Protein 5Z4T (pdb70)

Foldseek 3Di:
DAFFLAFEEAAQDWAPLLVDPLLLVLLVCVCVLQVGQAYEHEAAWEDAALFDAATHQDDGRHYDLVSVLVNLVSCVVVNHAYEYHYEYAHPVGDDLLSNDADPDDDPPGGDPVRNLVNLLVVQLVVLLSCAVSVHQEYESYAQNNRCLVVQVSVLVSLVSSVVRHPHFYEYEHEQPCQVVHDNCVSGAEYEYQPQAALPCLVVRVVVNVVSCVVDPHAYEHAEYFAWQFPPGNHVRVCQPDDGAGHLVSRLSSLLSVLVSCVPPPRHRYYHYPHRYSNHDDLVCVSRGGGRDCRNTPNSNVSNVSSVVD/DAFFLAAEEAAQDWAPLLVDPLLLVLLVVVCVLQVGQAYEHEAAWEDAALFGQATHAPDGRHYDLVSVLVNLVSCVVVNHAYEYHYEYAHPVGDDLLSNDADPDDDPPGGDPVSNLVNLLVVLQVVLLSCAVSVHQEYESYAQNNRCLVPLVSVLVSLVSSVVRHVHFYEYEHEAPCQVVHDNCVSGAEYEYQPQAALPCLVVSVVVNVVSPVVDDHAYEHAEYFAWQFVPRNHVRVPQPDPGAGHLVSRLSSLLSVCVSCVPPPSHRYYHYPHRYSNHDDLVCVSVGGGRDCRVTNNSNVSNVSSVVD

B-factor: mean 19.69, std 8.97, range [6.76, 71.85]

Nearest PDB structures (foldseek):
  5yli-assembly2_A  TM=1.002E+00  e=6.317E-67  Amphibacillus xylanus NBRC 15112
  5ylh-assembly2_B  TM=1.002E+00  e=4.659E-66  Amphibacillus xylanus NBRC 15112
  7dwa-assembly1_A  TM=9.793E-01  e=5.374E-45  Bacillus sp. N16-5
  7dvj-assembly1_A  TM=9.789E-01  e=1.254E-44  Bacillus sp. N16-5
  4cd8-assembly1_A  TM=9.726E-01  e=1.689E-41  Alicyclobacillus acidocaldarius

Organism: Amphibacillus xylanus (strain ATCC 51415 / DSM 6626 / JCM 7361 / LMG 17667 / NBRC 15112 / Ep01) (NCBI:txid698758)

Solvent-accessible surface area: 22934 Å² total; per-residue (Å²): 96,85,26,1,24,0,0,0,0,0,74,40,12,90,73,27,48,2,121,41,116,117,0,58,72,2,0,77,31,0,52,98,49,0,24,3,74,14,0,0,0,0,4,19,0,36,0,78,44,2,18,28,20,124,14,47,63,77,24,89,36,2,3,62,54,78,2,0,34,83,3,0,71,43,0,75,86,45,60,5,82,0,0,0,2,1,0,0,42,9,117,60,63,19,66,20,0,14,0,5,0,6,98,89,97,8,65,44,21,37,16,3,77,85,0,0,119,19,0,15,85,0,0,38,56,2,0,103,9,0,44,152,5,95,3,53,1,0,1,0,0,6,20,0,8,15,0,3,107,62,60,116,36,0,73,76,0,4,57,39,0,87,148,23,4,204,25,73,0,0,0,0,0,2,4,30,6,0,60,62,0,107,0,0,83,29,2,40,1,0,0,0,0,0,18,0,16,44,116,26,2,75,165,10,0,82,76,0,64,61,8,1,126,126,50,106,51,56,1,0,0,0,2,0,0,0,0,0,15,44,36,0,7,92,49,0,23,52,180,89,43,161,34,71,81,43,32,106,34,0,6,60,0,0,96,31,0,7,62,75,2,49,94,40,117,29,3,11,0,0,0,0,30,9,2,54,0,60,19,37,84,80,166,57,1,85,152,31,58,50,11,9,0,9,27,7,62,0,23,66,44,0,71,64,29,0,119,82,106,93,89,29,2,21,0,0,0,0,1,76,44,12,90,71,27,45,0,108,44,110,108,0,31,81,2,0,92,34,0,50,97,50,0,24,3,67,14,0,0,0,0,6,20,0,37,0,79,45,2,18,24,20,124,15,47,41,136,26,91,38,2,2,55,53,86,1,0,36,70,0,0,75,44,0,66,84,46,56,4,72,0,0,0,2,0,1,0,42,8,119,61,64,21,66,21,0,15,0,4,0,6,99,90,96,8,63,39,24,39,14,3,73,84,0,0,120,19,0,20,84,0,0,37,56,1,0,105,8,0,46,140,9,108,6,52,2,0,0,0,0,6,21,0,9,17,0,3,107,50,63,84,25,0,78,83,0,4,55,49,0,84,146,21,3,183,25,75,0,0,0,0,0,2,5,33,7,0,58,61,0,112,0,0,80,27,1,40,1,0,0,0,0,0,19,0,18,44,116,25,2,78,163,9,0,83,75,0,50,61,10,12,143,120,60,129,44,49,2,0,0,0,2,0,0,0,1,0,32,51,32,0,7,90,53,0,21,56,180,85,24,174,26,78,72,42,30,100,37,0,4,59,0,0,88,36,0,7,104,75,2,48,95,37,115,37,2,12,0,0,0,0,30,14,2,57,0,61,16,35,88,80,163,61,1,84,169,26,47,61,17,8,0,9,27,7,56,0,24,69,42,0,69,64,29,0,119,80,106

Structure (mmCIF, N/CA/C/O backbone):
data_5Z4T
#
_entry.id   5Z4T
#
_cell.length_a   65.095
_cell.length_b   69.918
_cell.length_c   186.601
_cell.angle_alpha   90.00
_cell.angle_beta   90.00
_cell.angle_gamma   90.00
#
_symmetry.space_group_name_H-M   'P 21 21 21'
#
loop_
_entity.id
_entity.type
_entity.pdbx_description
1 polymer beta-1,4-mannanas
2 branched beta-D-mannopyranose-(1-4)-beta-D-mannopyranose
3 water water
#
loop_
_atom_site.group_PDB
_atom_site.id
_atom_site.type_symbol
_atom_site.label_atom_id
_atom_site.label_alt_id
_atom_site.label_comp_id
_atom_site.label_asym_id
_atom_site.label_entity_id
_atom_site.label_seq_id
_atom_site.pdbx_PDB_ins_code
_atom_site.Cartn_x
_atom_site.Cartn_y
_atom_site.Cartn_z
_atom_site.occupancy
_atom_site.B_iso_or_equiv
_atom_site.auth_seq_id
_atom_site.auth_comp_id
_atom_site.auth_asym_id
_atom_site.auth_atom_id
_atom_site.pdbx_PDB_model_num
ATOM 1 N N . MET A 1 1 ? -3.474 -2.551 -27.509 1.00 38.69 1 MET B N 1
ATOM 2 C CA . MET A 1 1 ? -2.295 -1.696 -27.460 1.00 35.36 1 MET B CA 1
ATOM 3 C C . MET A 1 1 ? -2.239 -0.770 -28.675 1.00 27.62 1 MET B C 1
ATOM 4 O O . MET A 1 1 ? -2.282 -1.226 -29.818 1.00 27.25 1 MET B O 1
ATOM 9 N N . GLU A 1 2 ? -2.162 0.533 -28.418 1.00 29.03 2 GLU B N 1
ATOM 10 C CA . GLU A 1 2 ? -1.955 1.498 -29.491 1.00 28.26 2 GLU B CA 1
ATOM 11 C C . GLU A 1 2 ? -0.636 1.213 -30.202 1.00 25.36 2 GLU B C 1
ATOM 12 O O . GLU A 1 2 ? 0.293 0.641 -29.623 1.00 21.16 2 GLU B O 1
ATOM 18 N N . PHE A 1 3 ? -0.558 1.618 -31.469 1.00 22.04 3 PHE B N 1
ATOM 19 C CA . PHE A 1 3 ? 0.688 1.487 -32.215 1.00 22.70 3 PHE B CA 1
ATOM 20 C C . PHE A 1 3 ? 1.798 2.291 -31.547 1.00 18.51 3 PHE B C 1
ATOM 21 O O . PHE A 1 3 ? 1.637 3.485 -31.274 1.00 18.89 3 PHE B O 1
ATOM 29 N N . ILE A 1 4 ? 2.930 1.638 -31.292 1.00 17.56 4 ILE B N 1
ATOM 30 C CA . ILE A 1 4 ? 4.023 2.247 -30.539 1.00 16.48 4 ILE B CA 1
ATOM 31 C C . ILE A 1 4 ? 5.005 2.872 -31.523 1.00 13.76 4 ILE B C 1
ATOM 32 O O . ILE A 1 4 ? 5.713 2.169 -32.246 1.00 14.38 4 ILE B O 1
ATOM 37 N N . LYS A 1 5 ? 5.043 4.201 -31.550 1.00 13.15 5 LYS B N 1
ATOM 38 C CA . LYS A 1 5 ? 5.930 4.954 -32.437 1.00 13.07 5 LYS B CA 1
ATOM 39 C C . LYS A 1 5 ? 7.182 5.295 -31.639 1.00 13.29 5 LYS B C 1
ATOM 40 O O . LYS A 1 5 ? 7.319 6.379 -31.083 1.00 15.73 5 LYS B O 1
ATOM 46 N N . GLY A 1 6 ? 8.090 4.324 -31.545 1.00 12.62 6 GLY B N 1
ATOM 47 C CA . GLY A 1 6 ? 9.161 4.435 -30.567 1.00 12.72 6 GLY B CA 1
ATOM 48 C C . GLY A 1 6 ? 10.544 4.600 -31.158 1.00 11.13 6 GLY B C 1
ATOM 49 O O . GLY A 1 6 ? 10.786 4.219 -32.311 1.00 12.52 6 GLY B O 1
ATOM 50 N N . PHE A 1 7 ? 11.465 5.085 -30.337 1.00 10.85 7 PHE B N 1
ATOM 51 C CA . PHE A 1 7 ? 12.859 5.210 -30.726 1.00 10.89 7 PHE B CA 1
ATOM 52 C C . PHE A 1 7 ? 13.719 4.959 -29.494 1.00 11.35 7 PHE B C 1
ATOM 53 O O . PHE A 1 7 ? 13.443 5.483 -28.421 1.00 11.29 7 PHE B O 1
ATOM 61 N N . THR A 1 8 ? 14.738 4.124 -29.649 1.00 10.36 8 THR B N 1
ATOM 62 C CA . THR A 1 8 ? 15.646 3.816 -2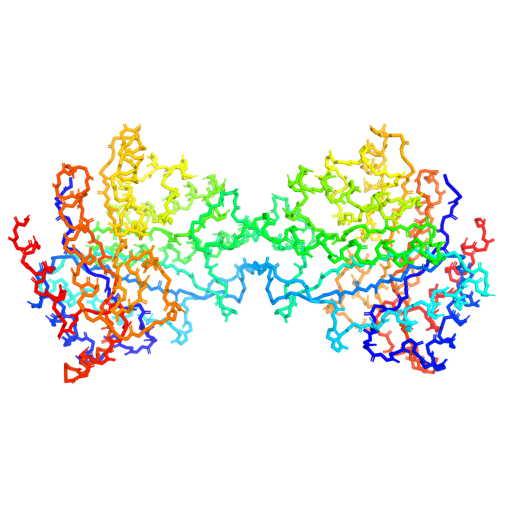8.545 1.00 12.79 8 THR B CA 1
ATOM 63 C C . THR A 1 8 ? 16.595 4.982 -28.296 1.00 12.94 8 THR B C 1
ATOM 64 O O . THR A 1 8 ? 17.114 5.580 -29.242 1.00 11.63 8 THR B O 1
ATOM 68 N N . PHE A 1 9 ? 16.841 5.273 -27.014 1.00 11.28 9 PHE B N 1
ATOM 69 C CA . PHE A 1 9 ? 17.678 6.388 -26.584 1.00 12.48 9 PHE B CA 1
ATOM 70 C C . PHE A 1 9 ? 18.540 5.953 -25.404 1.00 11.46 9 PHE B C 1
ATOM 71 O O . PHE A 1 9 ? 18.133 5.120 -24.590 1.00 11.73 9 PHE B O 1
ATOM 79 N N . GLY A 1 10 ? 19.748 6.511 -25.322 1.00 12.73 10 GLY B N 1
ATOM 80 C CA . GLY A 1 10 ? 20.579 6.340 -24.149 1.00 12.81 10 GLY B CA 1
ATOM 81 C C . GLY A 1 10 ? 21.518 5.151 -24.147 1.00 11.77 10 GLY B C 1
ATOM 82 O O . GLY A 1 10 ? 22.173 4.911 -23.127 1.00 11.33 10 GLY B O 1
ATOM 83 N N . TRP A 1 11 ? 21.613 4.402 -25.249 1.00 11.58 11 TRP B N 1
ATOM 84 C CA . TRP A 1 11 ? 22.462 3.209 -25.257 1.00 13.04 11 TRP B CA 1
ATOM 85 C C . TRP A 1 11 ? 23.927 3.555 -25.023 1.00 12.71 11 TRP B C 1
ATOM 86 O O . TRP A 1 11 ? 24.649 2.791 -24.369 1.00 13.83 11 TRP B O 1
ATOM 97 N N . ASP A 1 12 ? 24.374 4.702 -25.535 1.00 11.94 12 ASP B N 1
ATOM 98 C CA . ASP A 1 12 ? 25.748 5.160 -25.376 1.00 10.98 12 ASP B CA 1
ATOM 99 C C . ASP A 1 12 ? 26.004 5.817 -24.024 1.00 13.33 12 ASP B C 1
ATOM 100 O O . ASP A 1 12 ? 27.140 6.229 -23.762 1.00 12.23 12 ASP B O 1
ATOM 105 N N . SER A 1 13 ? 24.999 5.928 -23.160 1.00 11.04 13 SER B N 1
ATOM 106 C CA . SER A 1 13 ? 25.146 6.760 -21.969 1.00 13.06 13 SER B CA 1
ATOM 107 C C . SER A 1 13 ? 26.123 6.146 -20.968 1.00 12.86 13 SER B C 1
ATOM 108 O O . SER A 1 13 ? 26.242 4.929 -20.837 1.00 13.70 13 SER B O 1
ATOM 111 N N . GLN A 1 14 ? 26.752 7.045 -20.231 1.00 13.94 14 GLN B N 1
ATOM 112 C CA . GLN A 1 14 ? 27.652 6.734 -19.131 1.00 14.15 14 GLN B CA 1
ATOM 113 C C . GLN A 1 14 ? 27.262 7.628 -17.938 1.00 13.50 14 GLN B C 1
ATOM 114 O O . GLN A 1 14 ? 26.542 8.622 -18.081 1.00 13.51 14 GLN B O 1
ATOM 120 N N . LYS A 1 15 ? 27.728 7.285 -16.749 1.00 14.76 15 LYS B N 1
ATOM 121 C CA . LYS A 1 15 ? 27.375 8.103 -15.595 1.00 13.61 15 LYS B CA 1
ATOM 122 C C . LYS A 1 15 ? 27.656 9.572 -15.890 1.00 13.69 15 LYS B C 1
ATOM 123 O O . LYS A 1 15 ? 28.723 9.922 -16.406 1.00 15.07 15 LYS B O 1
ATOM 129 N N . GLY A 1 16 ? 26.672 10.423 -15.597 1.00 12.98 16 GLY B N 1
ATOM 130 C CA . GLY A 1 16 ? 26.775 11.845 -15.839 1.00 13.90 16 GLY B CA 1
ATOM 131 C C . GLY A 1 16 ? 26.204 12.322 -17.163 1.00 14.49 16 GLY B C 1
ATOM 132 O O . GLY A 1 16 ? 25.920 13.518 -17.301 1.00 14.71 16 GLY B O 1
ATOM 133 N N . TYR A 1 17 ? 26.018 11.427 -18.141 1.00 12.45 17 TYR B N 1
ATOM 134 C CA . TYR A 1 17 ? 25.547 11.860 -19.458 1.00 13.05 17 TYR B CA 1
ATOM 135 C C . TYR A 1 17 ? 24.189 12.541 -19.383 1.00 13.28 17 TYR B C 1
ATOM 136 O O . TYR A 1 17 ? 23.914 13.471 -20.151 1.00 12.32 17 TYR B O 1
ATOM 145 N N . PHE A 1 18 ? 23.302 12.049 -18.520 1.00 12.72 18 PHE B N 1
ATOM 146 C CA . PHE A 1 18 ? 21.928 12.544 -18.499 1.00 13.67 18 PHE B CA 1
ATOM 147 C C . PHE A 1 18 ? 21.791 13.856 -17.731 1.00 13.90 18 PHE B C 1
ATOM 148 O O . PHE A 1 18 ? 20.685 14.404 -17.660 1.00 16.09 18 PHE B O 1
ATOM 156 N N . LYS A 1 19 ? 22.877 14.364 -17.150 1.00 11.92 19 LYS B N 1
ATOM 157 C CA . LYS A 1 19 ? 22.862 15.698 -16.558 1.00 15.16 19 LYS B CA 1
ATOM 158 C C . LYS A 1 19 ? 23.119 16.787 -17.583 1.00 16.40 19 LYS B C 1
ATOM 159 O O . LYS A 1 19 ? 22.956 17.974 -17.259 1.00 15.13 19 LYS B O 1
ATOM 165 N N . THR A 1 20 ? 23.536 16.422 -18.793 1.00 15.09 20 THR B N 1
ATOM 166 C CA . THR A 1 20 ? 24.036 17.413 -19.734 1.00 12.29 20 THR B CA 1
ATOM 167 C C . THR A 1 20 ? 22.914 18.036 -20.551 1.00 15.41 20 THR B C 1
ATOM 168 O O . THR A 1 20 ? 21.865 17.431 -20.794 1.00 15.24 20 THR B O 1
ATOM 172 N N . GLU A 1 21 ? 23.161 19.274 -20.982 1.00 13.30 21 GLU B N 1
ATOM 173 C CA . GLU A 1 21 ? 22.273 19.932 -21.933 1.00 13.02 21 GLU B CA 1
ATOM 174 C C . GLU A 1 21 ? 22.227 19.184 -23.264 1.00 15.07 21 GLU B C 1
ATOM 175 O O . GLU A 1 21 ? 21.176 19.121 -23.909 1.00 14.63 21 GLU B O 1
ATOM 181 N N . ARG A 1 22 ? 23.354 18.626 -23.713 1.00 13.23 22 ARG B N 1
ATOM 182 C CA . ARG A 1 22 ? 23.309 17.985 -25.027 1.00 14.32 22 ARG B CA 1
ATOM 183 C C . ARG A 1 22 ? 22.477 16.702 -25.020 1.00 14.18 22 ARG B C 1
ATOM 184 O O . ARG A 1 22 ? 21.966 16.315 -26.077 1.00 13.53 22 ARG B O 1
ATOM 192 N N . ALA A 1 23 ? 22.319 16.044 -23.862 1.00 13.55 23 ALA B N 1
ATOM 193 C CA . ALA A 1 23 ? 21.400 14.910 -23.780 1.00 15.04 23 ALA B CA 1
ATOM 194 C C . ALA A 1 23 ? 19.966 15.357 -24.004 1.00 12.53 23 ALA B C 1
ATOM 195 O O . ALA A 1 23 ? 19.207 14.700 -24.725 1.00 11.46 23 ALA B O 1
ATOM 197 N N . LYS A 1 24 ? 19.571 16.457 -23.362 1.00 13.40 24 LYS B N 1
ATOM 198 C CA . LYS A 1 24 ? 18.231 16.998 -23.569 1.00 16.63 24 LYS B CA 1
ATOM 199 C C . LYS A 1 24 ? 18.035 17.451 -25.009 1.00 14.70 24 LYS B C 1
ATOM 200 O O . LYS A 1 24 ? 16.975 17.213 -25.603 1.00 15.02 24 LYS B O 1
ATOM 206 N N . GLU A 1 25 ? 19.033 18.131 -25.584 1.00 14.81 25 GLU B N 1
ATOM 207 C CA . GLU A 1 25 ? 18.910 18.561 -26.974 1.00 16.82 25 GLU B CA 1
ATOM 208 C C . GLU A 1 25 ? 18.748 17.360 -27.899 1.00 14.71 25 GLU B C 1
ATOM 209 O O . GLU A 1 25 ? 17.902 17.368 -28.796 1.00 15.08 25 GLU B O 1
ATOM 215 N N . SER A 1 26 ? 19.529 16.303 -27.668 1.00 13.82 26 SER B N 1
ATOM 216 C CA . SER A 1 26 ? 19.416 15.111 -28.501 1.00 12.84 26 SER B CA 1
ATOM 217 C C . SER A 1 26 ? 18.017 14.503 -28.425 1.00 13.33 26 SER B C 1
ATOM 218 O O . SER A 1 26 ? 17.446 14.119 -29.453 1.00 14.44 26 SER B O 1
ATOM 221 N N . LEU A 1 27 ? 17.450 14.406 -27.218 1.00 12.70 27 LEU B N 1
ATOM 222 C CA . LEU A 1 27 ? 16.095 13.866 -27.082 1.00 12.72 27 LEU B CA 1
ATOM 223 C C . LEU A 1 27 ? 15.068 14.752 -27.779 1.00 12.62 27 LEU B C 1
ATOM 224 O O . LEU A 1 27 ? 14.156 14.252 -28.448 1.00 13.83 27 LEU B O 1
ATOM 229 N N . ARG A 1 28 ? 15.191 16.071 -27.625 1.00 13.93 28 ARG B N 1
ATOM 230 C CA . ARG A 1 28 ? 14.306 16.982 -28.347 1.00 14.44 28 ARG B CA 1
ATOM 231 C C . ARG A 1 28 ? 14.385 16.756 -29.853 1.00 15.31 28 ARG B C 1
ATOM 232 O O . ARG A 1 28 ? 13.357 16.725 -30.537 1.00 15.29 28 ARG B O 1
ATOM 240 N N . LEU A 1 29 ? 15.599 16.593 -30.387 1.00 14.84 29 LEU B N 1
ATOM 241 C CA . LEU A 1 29 ? 15.746 16.368 -31.822 1.00 14.65 29 LEU B CA 1
ATOM 242 C C . LEU A 1 29 ? 15.172 15.016 -32.235 1.00 15.77 29 LEU B C 1
ATOM 243 O O . LEU A 1 29 ? 14.559 14.904 -33.300 1.00 15.21 29 LEU B O 1
ATOM 248 N N . MET A 1 30 ? 15.356 13.979 -31.411 1.00 14.04 30 MET B N 1
ATOM 249 C CA . MET A 1 30 ? 14.745 12.682 -31.700 1.00 13.10 30 MET B CA 1
ATOM 250 C C . MET A 1 30 ? 13.240 12.822 -31.923 1.00 15.88 30 MET B C 1
ATOM 251 O O . MET A 1 30 ? 12.694 12.335 -32.920 1.00 15.12 30 MET B O 1
ATOM 256 N N . GLN A 1 31 ? 12.557 13.506 -31.005 1.00 15.64 31 GLN B N 1
ATOM 257 C CA . GLN A 1 31 ? 11.113 13.710 -31.145 1.00 16.49 31 GLN B CA 1
ATOM 258 C C . GLN A 1 31 ? 10.787 14.553 -32.377 1.00 16.09 31 GLN B C 1
ATOM 259 O O . GLN A 1 31 ? 9.899 14.210 -33.171 1.00 16.83 31 GLN B O 1
ATOM 265 N N . GLU A 1 32 ? 11.499 15.666 -32.555 1.00 17.36 32 GLU B N 1
ATOM 266 C CA . GLU A 1 32 ? 11.167 16.576 -33.648 1.00 18.85 32 GLU B CA 1
ATOM 267 C C . GLU A 1 32 ? 11.375 15.910 -35.005 1.00 21.16 32 GLU B C 1
ATOM 268 O O . GLU A 1 32 ? 10.524 16.016 -35.897 1.00 20.25 32 GLU B O 1
ATOM 274 N N . ARG A 1 33 ? 12.483 15.183 -35.166 1.00 16.34 33 ARG B N 1
ATOM 275 C CA . ARG A 1 33 ? 12.855 14.660 -36.476 1.00 15.89 33 ARG B CA 1
ATOM 276 C C . ARG A 1 33 ? 12.105 13.384 -36.849 1.00 17.01 33 ARG B C 1
ATOM 277 O O . ARG A 1 33 ? 11.975 13.085 -38.039 1.00 16.55 33 ARG B O 1
ATOM 285 N N . THR A 1 34 ? 11.626 12.609 -35.873 1.00 14.69 34 THR B N 1
ATOM 286 C CA . THR A 1 34 ? 11.038 11.304 -36.167 1.00 13.97 34 THR B CA 1
ATOM 287 C C . THR A 1 34 ? 9.555 11.189 -35.839 1.00 14.62 34 THR B C 1
ATOM 288 O O . THR A 1 34 ? 8.934 10.196 -36.241 1.00 16.26 34 THR B O 1
ATOM 292 N N . ALA A 1 35 ? 8.982 12.149 -35.113 1.00 15.19 35 ALA B N 1
ATOM 293 C CA . ALA A 1 35 ? 7.596 12.085 -34.641 1.00 18.88 35 ALA B CA 1
ATOM 294 C C . ALA A 1 35 ? 7.363 10.871 -33.740 1.00 18.06 35 ALA B C 1
ATOM 295 O O . ALA A 1 35 ? 6.237 10.370 -33.614 1.00 16.78 35 ALA B O 1
ATOM 297 N N . SER A 1 36 ? 8.426 10.387 -33.108 1.00 14.98 36 SER B N 1
ATOM 298 C CA . SER A 1 36 ? 8.274 9.341 -32.106 1.00 14.84 36 SER B CA 1
ATOM 299 C C . SER A 1 36 ? 7.413 9.840 -30.953 1.00 15.54 36 SER B C 1
ATOM 300 O O . SER A 1 36 ? 7.493 11.005 -30.558 1.00 16.53 36 SER B O 1
ATOM 303 N N . GLU A 1 37 ? 6.581 8.944 -30.414 1.00 15.08 37 GLU B N 1
ATOM 304 C CA . GLU A 1 37 ? 5.772 9.225 -29.233 1.00 17.66 37 GLU B CA 1
ATOM 305 C C . GLU A 1 37 ? 6.191 8.408 -28.019 1.00 16.28 37 GLU B C 1
ATOM 306 O O . GLU A 1 37 ? 5.729 8.697 -26.909 1.00 15.41 37 GLU B O 1
ATOM 312 N N . TYR A 1 38 ? 7.044 7.404 -28.209 1.00 14.56 38 TYR B N 1
ATOM 313 C CA . TYR A 1 38 ? 7.650 6.621 -27.139 1.00 15.49 38 TYR B CA 1
ATOM 314 C C . TYR A 1 38 ? 9.163 6.737 -27.239 1.00 15.05 38 TYR B C 1
ATOM 315 O O . TYR A 1 38 ? 9.713 6.773 -28.345 1.00 14.12 38 TYR B O 1
ATOM 324 N N . VAL A 1 39 ? 9.832 6.773 -26.090 1.00 13.79 39 VAL B N 1
ATOM 325 C CA . VAL A 1 39 ? 11.275 6.583 -26.022 1.00 12.99 39 VAL B CA 1
ATOM 326 C C . VAL A 1 39 ? 11.551 5.294 -25.256 1.00 11.91 39 VAL B C 1
ATOM 327 O O . VAL A 1 39 ? 10.987 5.064 -24.180 1.00 12.48 39 VAL B O 1
ATOM 331 N N . ILE A 1 40 ? 12.390 4.440 -25.828 1.00 10.06 40 ILE B N 1
ATOM 332 C CA . ILE A 1 40 ? 12.863 3.239 -25.152 1.00 10.02 40 ILE B CA 1
ATOM 333 C C . ILE A 1 40 ? 14.213 3.605 -24.555 1.00 12.07 40 ILE B C 1
ATOM 334 O O . ILE A 1 40 ? 15.178 3.819 -25.298 1.00 12.40 40 ILE B O 1
ATOM 339 N N . VAL A 1 41 ? 14.290 3.712 -23.228 1.00 9.75 41 VAL B N 1
ATOM 340 C CA . VAL A 1 41 ? 15.535 4.069 -22.555 1.00 11.84 41 VAL B CA 1
ATOM 341 C C . VAL A 1 41 ? 16.265 2.757 -22.271 1.00 11.30 41 VAL B C 1
ATOM 342 O O . VAL A 1 41 ? 15.906 2.018 -21.353 1.00 10.25 41 VAL B O 1
ATOM 346 N N . ALA A 1 42 ? 17.283 2.462 -23.083 1.00 11.81 42 ALA B N 1
ATOM 347 C CA . ALA A 1 42 ? 18.024 1.205 -23.015 1.00 11.75 42 ALA B CA 1
ATOM 348 C C . ALA A 1 42 ? 19.342 1.418 -22.281 1.00 11.46 42 ALA B C 1
ATOM 349 O O . ALA A 1 42 ? 20.184 2.208 -22.725 1.00 12.92 42 ALA B O 1
ATOM 351 N N . LEU A 1 43 ? 19.519 0.707 -21.167 1.00 11.04 43 LEU B N 1
ATOM 352 C CA . LEU A 1 43 ? 20.684 0.827 -20.296 1.00 12.02 43 LEU B CA 1
ATOM 353 C C . LEU A 1 43 ? 21.343 -0.536 -20.141 1.00 13.90 43 LEU B C 1
ATOM 354 O O . LEU A 1 43 ? 20.690 -1.565 -20.267 1.00 14.42 43 LEU B O 1
ATOM 359 N N . ALA A 1 44 ? 22.642 -0.554 -19.868 1.00 15.15 44 ALA B N 1
ATOM 360 C CA . ALA A 1 44 ? 23.346 -1.827 -19.733 1.00 14.85 44 ALA B CA 1
ATOM 361 C C . ALA A 1 44 ? 24.216 -1.818 -18.485 1.00 11.74 44 ALA B C 1
ATOM 362 O O . ALA A 1 44 ? 25.198 -1.075 -18.417 1.00 13.61 44 ALA B O 1
ATOM 364 N N . ALA A 1 45 ? 23.863 -2.663 -17.522 1.00 10.99 45 ALA B N 1
ATOM 365 C CA . ALA A 1 45 ? 24.770 -3.060 -16.461 1.00 12.16 45 ALA B CA 1
ATOM 366 C C . ALA A 1 45 ? 25.921 -3.871 -17.060 1.00 12.26 45 ALA B C 1
ATOM 367 O O . ALA A 1 45 ? 25.929 -4.173 -18.252 1.00 12.86 45 ALA B O 1
ATOM 369 N N . LEU A 1 46 ? 26.905 -4.219 -16.224 1.00 11.02 46 LEU B N 1
ATOM 370 C CA . LEU A 1 46 ? 28.047 -5.016 -16.669 1.00 12.43 46 LEU B CA 1
ATOM 371 C C . LEU A 1 46 ? 28.279 -6.214 -15.758 1.00 13.31 46 LEU B C 1
ATOM 372 O O . LEU A 1 46 ? 28.150 -6.116 -14.533 1.00 12.94 46 LEU B O 1
ATOM 377 N N . GLN A 1 47 ? 28.643 -7.339 -16.370 1.00 12.65 47 GLN B N 1
ATOM 378 C CA . GLN A 1 47 ? 29.265 -8.461 -15.686 1.00 12.32 47 GLN B CA 1
ATOM 379 C C . GLN A 1 47 ? 30.576 -8.772 -16.403 1.00 13.21 47 GLN B C 1
ATOM 380 O O . GLN A 1 47 ? 30.777 -8.380 -17.553 1.00 12.98 47 GLN B O 1
ATOM 386 N N . ASP A 1 48 ? 31.481 -9.464 -15.707 1.00 14.63 48 ASP B N 1
ATOM 387 C CA . ASP A 1 48 ? 32.837 -9.642 -16.225 1.00 13.38 48 ASP B CA 1
ATOM 388 C C . ASP A 1 48 ? 32.847 -10.470 -17.506 1.00 14.20 48 ASP B C 1
ATOM 389 O O . ASP A 1 48 ? 33.500 -10.099 -18.496 1.00 13.17 48 ASP B O 1
ATOM 394 N N . THR A 1 49 ? 32.175 -11.626 -17.487 1.00 12.42 49 THR B N 1
ATOM 395 C CA . THR A 1 49 ? 32.159 -12.549 -18.616 1.00 13.11 49 THR B CA 1
ATOM 396 C C . THR A 1 49 ? 30.755 -13.115 -18.791 1.00 12.62 49 THR B C 1
ATOM 397 O O . THR A 1 49 ? 29.860 -12.882 -17.979 1.00 13.13 49 THR B O 1
ATOM 401 N N . ALA A 1 50 ? 30.574 -13.906 -19.850 1.00 13.42 50 ALA B N 1
ATOM 402 C CA . ALA A 1 50 ? 29.289 -14.565 -20.042 1.00 13.04 50 ALA B CA 1
ATOM 403 C C . ALA A 1 50 ? 29.015 -15.634 -18.991 1.00 12.48 50 ALA B C 1
ATOM 404 O O . ALA A 1 50 ? 27.910 -16.181 -18.961 1.00 12.49 50 ALA B O 1
ATOM 406 N N . HIS A 1 51 ? 29.987 -15.946 -18.135 1.00 11.66 51 HIS B N 1
ATOM 407 C CA . HIS A 1 51 ? 29.842 -17.026 -17.165 1.00 13.69 51 HIS B CA 1
ATOM 408 C C . HIS A 1 51 ? 30.179 -16.584 -15.746 1.00 17.62 51 HIS B C 1
ATOM 409 O O . HIS A 1 51 ? 30.502 -17.426 -14.901 1.00 17.08 51 HIS B O 1
ATOM 416 N N . SER A 1 52 ? 30.111 -15.285 -15.464 1.00 14.94 52 SER B N 1
ATOM 417 C CA . SER A 1 52 ? 30.230 -14.787 -14.103 1.00 15.10 52 SER B CA 1
ATOM 418 C C . SER A 1 52 ? 28.857 -14.353 -13.615 1.00 14.11 52 SER B C 1
ATOM 419 O O . SER A 1 52 ? 27.914 -14.206 -14.397 1.00 13.74 52 SER B O 1
ATOM 422 N N . THR A 1 53 ? 28.754 -14.152 -12.303 1.00 14.71 53 THR B N 1
ATOM 423 C CA . THR A 1 53 ? 27.455 -14.095 -11.654 1.00 16.78 53 THR B CA 1
ATOM 424 C C . THR A 1 53 ? 27.119 -12.743 -11.050 1.00 20.64 53 THR B C 1
ATOM 425 O O . THR A 1 53 ? 26.013 -12.588 -10.524 1.00 22.02 53 THR B O 1
ATOM 429 N N . GLU A 1 54 ? 28.016 -11.761 -11.116 1.00 17.30 54 GLU B N 1
ATOM 430 C CA . GLU A 1 54 ? 27.795 -10.473 -10.468 1.00 18.70 54 GLU B CA 1
ATOM 431 C C . GLU A 1 54 ? 27.447 -9.424 -11.519 1.00 18.12 54 GLU B C 1
ATOM 432 O O . GLU A 1 54 ? 28.228 -9.191 -12.447 1.00 16.96 54 GLU B O 1
ATOM 438 N N . VAL A 1 55 ? 26.277 -8.801 -11.359 1.00 14.55 55 VAL B N 1
ATOM 439 C CA . VAL A 1 55 ? 25.754 -7.788 -12.277 1.00 15.60 55 VAL B CA 1
ATOM 440 C C . VAL A 1 55 ? 25.908 -6.419 -11.614 1.00 16.41 55 VAL B C 1
ATOM 441 O O . VAL A 1 55 ? 25.332 -6.164 -10.548 1.00 17.55 55 VAL B O 1
ATOM 445 N N . ASP A 1 56 ? 26.682 -5.538 -12.247 1.00 10.91 56 ASP B N 1
ATOM 446 C CA . ASP A 1 56 ? 27.073 -4.249 -11.686 1.00 14.63 56 ASP B CA 1
ATOM 447 C C . ASP A 1 56 ? 26.273 -3.141 -12.364 1.00 14.80 56 ASP B C 1
ATOM 448 O O . ASP A 1 56 ? 26.431 -2.896 -13.567 1.00 14.63 56 ASP B O 1
ATOM 453 N N . PHE A 1 57 ? 25.470 -2.423 -11.580 1.00 12.60 57 PHE B N 1
ATOM 454 C CA . PHE A 1 57 ? 24.743 -1.267 -12.092 1.00 12.93 57 PHE B CA 1
ATOM 455 C C . PHE A 1 57 ? 25.116 0.011 -11.347 1.00 13.80 57 PHE B C 1
ATOM 456 O O . PHE A 1 57 ? 24.364 0.983 -11.384 1.00 13.43 57 PHE B O 1
ATOM 464 N N . GLN A 1 58 ? 26.282 0.048 -10.720 1.00 14.45 58 GLN B N 1
ATOM 465 C CA . GLN A 1 58 ? 26.664 1.241 -9.973 1.00 14.90 58 GLN B CA 1
ATOM 466 C C . GLN A 1 58 ? 27.906 1.973 -10.479 1.00 17.85 58 GLN B C 1
ATOM 467 O O . GLN A 1 58 ? 28.126 3.128 -10.127 1.00 17.56 58 GLN B O 1
ATOM 469 N N . GLY A 1 59 ? 28.689 1.326 -11.332 1.00 17.81 59 GLY B N 1
ATOM 470 C CA . GLY A 1 59 ? 29.944 1.906 -11.774 1.00 15.31 59 GLY B CA 1
ATOM 471 C C . GLY A 1 59 ? 29.815 2.973 -12.859 1.00 18.02 59 GLY B C 1
ATOM 472 O O . GLY A 1 59 ? 28.726 3.400 -13.250 1.00 14.90 59 GLY B O 1
ATOM 473 N N . SER A 1 60 ? 30.982 3.393 -13.366 1.00 14.33 60 SER B N 1
ATOM 474 C CA . SER A 1 60 ? 31.055 4.549 -14.266 1.00 18.99 60 SER B CA 1
ATOM 475 C C . SER A 1 60 ? 30.258 4.357 -15.555 1.00 17.48 60 SER B C 1
ATOM 476 O O . SER A 1 60 ? 29.928 5.346 -16.226 1.00 14.31 60 SER B O 1
ATOM 479 N N . HIS A 1 61 ? 29.955 3.109 -15.918 1.00 15.66 61 HIS B N 1
ATOM 480 C CA . HIS A 1 61 ? 29.198 2.815 -17.132 1.00 16.32 61 HIS B CA 1
ATOM 481 C C . HIS A 1 61 ? 27.715 3.143 -17.017 1.00 14.36 61 HIS B C 1
ATOM 482 O O . HIS A 1 61 ? 27.031 3.211 -18.044 1.00 15.39 61 HIS B O 1
ATOM 489 N N . MET A 1 62 ? 27.187 3.302 -15.810 1.00 13.10 62 MET B N 1
ATOM 490 C CA . MET A 1 62 ? 25.743 3.399 -15.606 1.00 13.74 62 MET B CA 1
ATOM 491 C C . MET A 1 62 ? 25.359 4.786 -15.112 1.00 14.90 62 MET B C 1
ATOM 492 O O . MET A 1 62 ? 25.979 5.309 -14.180 1.00 14.44 62 MET B O 1
ATOM 497 N N . VAL A 1 63 ? 24.323 5.375 -15.725 1.00 12.11 63 VAL B N 1
ATOM 498 C CA . VAL A 1 63 ? 23.759 6.609 -15.188 1.00 12.65 63 VAL B CA 1
ATOM 499 C C . VAL A 1 63 ? 23.335 6.409 -13.734 1.00 14.56 63 VAL B C 1
ATOM 500 O O . VAL A 1 63 ? 22.870 5.334 -13.333 1.00 13.97 63 VAL B O 1
ATOM 504 N N . ASP A 1 64 ? 23.506 7.454 -12.928 1.00 14.12 64 ASP B N 1
ATOM 505 C CA . ASP A 1 64 ? 22.997 7.442 -11.564 1.00 15.66 64 ASP B CA 1
ATOM 506 C C . ASP A 1 64 ? 21.467 7.515 -11.561 1.00 13.77 64 ASP B C 1
ATOM 507 O O . ASP A 1 64 ? 20.837 7.948 -12.534 1.00 12.79 64 ASP B O 1
ATOM 512 N N . ASP A 1 65 ? 20.865 7.097 -10.438 1.00 14.88 65 ASP B N 1
ATOM 513 C CA . ASP A 1 65 ? 19.405 7.101 -10.341 1.00 15.71 65 ASP B CA 1
ATOM 514 C C . ASP A 1 65 ? 18.845 8.510 -10.500 1.00 15.20 65 ASP B C 1
ATOM 515 O O . ASP A 1 65 ? 17.833 8.710 -11.182 1.00 14.36 65 ASP B O 1
ATOM 520 N N . ASP A 1 66 ? 19.474 9.502 -9.869 1.00 16.68 66 ASP B N 1
ATOM 521 C CA . ASP A 1 66 ? 18.880 10.834 -9.912 1.00 17.03 66 ASP B CA 1
ATOM 522 C C . ASP A 1 66 ? 18.843 11.374 -11.337 1.00 15.80 66 ASP B C 1
ATOM 523 O O . ASP A 1 66 ? 17.817 11.912 -11.773 1.00 14.95 66 ASP B O 1
ATOM 528 N N . GLU A 1 67 ? 19.927 11.196 -12.101 1.00 13.62 67 GLU B N 1
ATOM 529 C CA . GLU A 1 67 ? 19.918 11.695 -13.475 1.00 14.63 67 GLU B CA 1
ATOM 530 C C . GLU A 1 67 ? 19.026 10.853 -14.383 1.00 11.84 67 GLU B C 1
ATOM 531 O O . GLU A 1 67 ? 18.466 11.377 -15.349 1.00 13.60 67 GLU B O 1
ATOM 537 N N . LEU A 1 68 ? 18.880 9.555 -14.108 1.00 11.66 68 LEU B N 1
ATOM 538 C CA . LEU A 1 68 ? 17.929 8.753 -14.877 1.00 12.13 68 LEU B CA 1
ATOM 539 C C . LEU A 1 68 ? 16.500 9.246 -14.656 1.00 13.63 68 LEU B C 1
ATOM 540 O O . LEU A 1 68 ? 15.713 9.379 -15.603 1.00 13.54 68 LEU B O 1
ATOM 545 N N . ILE A 1 69 ? 16.143 9.518 -13.404 1.00 14.87 69 ILE B N 1
ATOM 546 C CA . ILE A 1 69 ? 14.797 10.007 -13.122 1.00 16.67 69 ILE B CA 1
ATOM 547 C C . ILE A 1 69 ? 14.594 11.382 -13.754 1.00 15.17 69 ILE B C 1
ATOM 548 O O . ILE A 1 69 ? 13.544 11.659 -14.348 1.00 16.21 69 ILE B O 1
ATOM 553 N N . GLU A 1 70 ? 15.613 12.244 -13.675 1.00 13.73 70 GLU B N 1
ATOM 554 C CA . GLU A 1 70 ? 15.572 13.539 -14.354 1.00 19.10 70 GLU B CA 1
ATOM 555 C C . GLU A 1 70 ? 15.303 13.391 -15.847 1.00 16.18 70 GLU B C 1
ATOM 556 O O . GLU A 1 70 ? 14.493 14.129 -16.415 1.00 16.49 70 GLU B O 1
ATOM 562 N N . LEU A 1 71 ? 15.987 12.450 -16.507 1.00 14.15 71 LEU B N 1
ATOM 563 C CA . LEU A 1 71 ? 15.790 12.259 -17.945 1.00 13.41 71 LEU B CA 1
ATOM 564 C C . LEU A 1 71 ? 14.398 11.709 -18.252 1.00 14.89 71 LEU B C 1
ATOM 565 O O . LEU A 1 71 ? 13.741 12.158 -19.202 1.00 13.83 71 LEU B O 1
ATOM 570 N N . ILE A 1 72 ? 13.945 10.717 -17.485 1.00 13.12 72 ILE B N 1
ATOM 571 C CA . ILE A 1 72 ? 12.600 10.176 -17.696 1.00 14.07 72 ILE B CA 1
ATOM 572 C C . ILE A 1 72 ? 11.556 11.271 -17.521 1.00 15.01 72 ILE B C 1
ATOM 573 O O . ILE A 1 72 ? 10.657 11.441 -18.360 1.00 15.88 72 ILE B O 1
ATOM 578 N N . ASP A 1 73 ? 11.678 12.048 -16.442 1.00 15.46 73 ASP B N 1
ATOM 579 C CA . ASP A 1 73 ? 10.751 13.155 -16.221 1.00 17.57 73 ASP B CA 1
ATOM 580 C C . ASP A 1 73 ? 10.812 14.151 -17.371 1.00 17.90 73 ASP B C 1
ATOM 581 O O . ASP A 1 73 ? 9.781 14.680 -17.800 1.00 17.83 73 ASP B O 1
ATOM 586 N N . TYR A 1 74 ? 12.012 14.417 -17.892 1.00 15.33 74 TYR B N 1
ATOM 587 C CA . TYR A 1 74 ? 12.104 15.370 -18.992 1.00 16.74 74 TYR B CA 1
ATOM 588 C C . TYR A 1 74 ? 11.416 14.829 -20.238 1.00 17.25 74 TYR B C 1
ATOM 589 O O . TYR A 1 74 ? 10.711 15.571 -20.932 1.00 17.36 74 TYR B O 1
ATOM 598 N N . ALA A 1 75 ? 11.596 13.537 -20.528 1.00 15.23 75 ALA B N 1
ATOM 599 C CA . ALA A 1 75 ? 10.896 12.921 -21.648 1.00 15.12 75 ALA B CA 1
ATOM 600 C C . ALA A 1 75 ? 9.391 13.088 -21.508 1.00 15.04 75 ALA B C 1
ATOM 601 O O . ALA A 1 75 ? 8.703 13.464 -22.462 1.00 15.11 75 ALA B O 1
ATOM 603 N N . LYS A 1 76 ? 8.857 12.807 -20.320 1.00 16.92 76 LYS B N 1
ATOM 604 C CA . LYS A 1 76 ? 7.426 12.995 -20.133 1.00 18.67 76 LYS B CA 1
ATOM 605 C C . LYS A 1 76 ? 7.025 14.461 -20.291 1.00 19.39 76 LYS B C 1
ATOM 606 O O . LYS A 1 76 ? 5.952 14.743 -20.834 1.00 18.06 76 LYS B O 1
ATOM 612 N N . SER A 1 77 ? 7.890 15.405 -19.896 1.00 16.10 77 SER B N 1
ATOM 613 C CA . SER A 1 77 ? 7.560 16.818 -20.091 1.00 18.77 77 SER B CA 1
ATOM 614 C C . SER A 1 77 ? 7.433 17.171 -21.569 1.00 22.89 77 SER B C 1
ATOM 615 O O . SER A 1 77 ? 6.706 18.116 -21.910 1.00 21.64 77 SER B O 1
ATOM 618 N N . LEU A 1 78 ? 8.095 16.415 -22.454 1.00 18.04 78 LEU B N 1
ATOM 619 C CA . LEU A 1 78 ? 7.981 16.579 -23.901 1.00 17.98 78 LEU B CA 1
ATOM 620 C C . LEU A 1 78 ? 6.760 15.883 -24.482 1.00 18.29 78 LEU B C 1
ATOM 621 O O . LEU A 1 78 ? 6.520 15.996 -25.686 1.00 20.29 78 LEU B O 1
ATOM 626 N N . GLY A 1 79 ? 5.997 15.165 -23.666 1.00 19.24 79 GLY B N 1
ATOM 627 C CA . GLY A 1 79 ? 4.879 14.380 -24.150 1.00 20.01 79 GLY B CA 1
ATOM 628 C C . GLY A 1 79 ? 5.209 12.958 -24.557 1.00 21.44 79 GLY B C 1
ATOM 629 O O . GLY A 1 79 ? 4.329 12.268 -25.092 1.00 19.87 79 GLY B O 1
ATOM 630 N N . LEU A 1 80 ? 6.445 12.497 -24.340 1.00 18.99 80 LEU B N 1
ATOM 631 C CA . LEU A 1 80 ? 6.801 11.123 -24.680 1.00 16.12 80 LEU B CA 1
ATOM 632 C C . LEU A 1 80 ? 6.329 10.160 -23.597 1.00 16.41 80 LEU B C 1
ATOM 633 O O . LEU A 1 80 ? 6.355 10.472 -22.403 1.00 19.46 80 LEU B O 1
ATOM 638 N N . LYS A 1 81 ? 5.912 8.973 -24.027 1.00 16.21 81 LYS B N 1
ATOM 639 C CA . LYS A 1 81 ? 5.781 7.840 -23.125 1.00 16.33 81 LYS B CA 1
ATOM 640 C C . LYS A 1 81 ? 7.112 7.094 -23.078 1.00 16.41 81 LYS B C 1
ATOM 641 O O . LYS A 1 81 ? 7.927 7.178 -24.001 1.00 15.14 81 LYS B O 1
ATOM 647 N N . VAL A 1 82 ? 7.354 6.396 -21.970 1.00 14.46 82 VAL B N 1
ATOM 648 C CA . VAL A 1 82 ? 8.689 5.880 -21.672 1.00 13.07 82 VAL B CA 1
ATOM 649 C C . VAL A 1 82 ? 8.620 4.377 -21.458 1.00 16.46 82 VAL B C 1
ATOM 650 O O . VAL A 1 82 ? 7.796 3.891 -20.674 1.00 15.25 82 VAL B O 1
ATOM 654 N N . ILE A 1 83 ? 9.483 3.650 -22.163 1.00 12.36 83 ILE B N 1
ATOM 655 C CA . ILE A 1 83 ? 9.701 2.225 -21.953 1.00 11.76 83 ILE B CA 1
ATOM 656 C C . ILE A 1 83 ? 11.110 2.070 -21.388 1.00 12.33 83 ILE B C 1
ATOM 657 O O . ILE A 1 83 ? 12.081 2.500 -22.023 1.00 13.42 83 ILE B O 1
ATOM 662 N N . LEU A 1 84 ? 11.232 1.468 -20.205 1.00 10.90 84 LEU B N 1
ATOM 663 C CA . LEU A 1 84 ? 12.529 1.311 -19.546 1.00 12.61 84 LEU B CA 1
ATOM 664 C C . LEU A 1 84 ? 13.059 -0.095 -19.801 1.00 12.40 84 LEU B C 1
ATOM 665 O O . LEU A 1 84 ? 12.344 -1.081 -19.588 1.00 11.58 84 LEU B O 1
ATOM 670 N N . LYS A 1 85 ? 14.311 -0.181 -20.268 1.00 10.74 85 LYS B N 1
ATOM 671 C CA . LYS A 1 85 ? 14.888 -1.422 -20.785 1.00 11.16 85 LYS B CA 1
ATOM 672 C C . LYS A 1 85 ? 16.271 -1.617 -20.173 1.00 11.63 85 LYS B C 1
ATOM 673 O O . LYS A 1 85 ? 17.290 -1.283 -20.787 1.00 13.31 85 LYS B O 1
ATOM 679 N N . PRO A 1 86 ? 16.344 -2.156 -18.962 1.00 11.75 86 PRO B N 1
ATOM 680 C CA . PRO A 1 86 ? 17.655 -2.387 -18.343 1.00 10.22 86 PRO B CA 1
ATOM 681 C C . PRO A 1 86 ? 18.192 -3.766 -18.691 1.00 12.84 86 PRO B C 1
ATOM 682 O O . PRO A 1 86 ? 17.625 -4.774 -18.267 1.00 13.65 86 PRO B O 1
ATOM 686 N N . THR A 1 87 ? 19.275 -3.832 -19.462 1.00 11.28 87 THR B N 1
ATOM 687 C CA . THR A 1 87 ? 19.842 -5.128 -19.820 1.00 12.16 87 THR B CA 1
ATOM 688 C C . THR A 1 87 ? 21.276 -5.215 -19.308 1.00 10.41 87 THR B C 1
ATOM 689 O O . THR A 1 87 ? 21.646 -4.485 -18.385 1.00 12.89 87 THR B O 1
ATOM 693 N N . VAL A 1 88 ? 22.100 -6.100 -19.862 1.00 12.58 88 VAL B N 1
ATOM 694 C CA . VAL A 1 88 ? 23.430 -6.328 -19.300 1.00 12.23 88 VAL B CA 1
ATOM 695 C C . VAL A 1 88 ? 24.391 -6.677 -20.429 1.00 12.51 88 VAL B C 1
ATOM 696 O O . VAL A 1 88 ? 24.026 -7.387 -21.370 1.00 12.32 88 VAL B O 1
ATOM 700 N N . ASN A 1 89 ? 25.615 -6.154 -20.343 1.00 11.51 89 ASN B N 1
ATOM 701 C CA . ASN A 1 89 ? 26.699 -6.487 -21.258 1.00 9.92 89 ASN B CA 1
ATOM 702 C C . ASN A 1 89 ? 27.834 -7.147 -20.482 1.00 11.33 89 ASN B C 1
ATOM 703 O O . ASN A 1 89 ? 27.894 -7.090 -19.248 1.00 13.13 89 ASN B O 1
ATOM 708 N N . CYS A 1 90 ? 28.749 -7.766 -21.226 1.00 11.26 90 CYS B N 1
ATOM 709 C CA . CYS A 1 90 ? 29.913 -8.421 -20.652 1.00 12.54 90 CYS B CA 1
ATOM 710 C C . CYS A 1 90 ? 31.146 -7.562 -20.873 1.00 10.84 90 CYS B C 1
ATOM 711 O O . CYS A 1 90 ? 31.350 -7.030 -21.969 1.00 12.80 90 CYS B O 1
ATOM 714 N N . ARG A 1 91 ? 31.983 -7.459 -19.832 1.00 11.82 91 ARG B N 1
ATOM 715 C CA . ARG A 1 91 ? 33.179 -6.632 -19.926 1.00 13.83 91 ARG B CA 1
ATOM 716 C C . ARG A 1 91 ? 34.152 -7.159 -20.971 1.00 16.20 91 ARG B C 1
ATOM 717 O O . ARG A 1 91 ? 34.896 -6.374 -21.575 1.00 15.92 91 ARG B O 1
ATOM 725 N N . ASN A 1 92 ? 34.166 -8.469 -21.205 1.00 14.17 92 ASN B N 1
ATOM 726 C CA . ASN A 1 92 ? 35.053 -9.042 -22.210 1.00 15.84 92 ASN B CA 1
ATOM 727 C C . ASN A 1 92 ? 34.452 -9.026 -23.611 1.00 19.03 92 ASN B C 1
ATOM 728 O O . ASN A 1 92 ? 35.019 -9.647 -24.521 1.00 16.97 92 ASN B O 1
ATOM 733 N N . GLY A 1 93 ? 33.314 -8.351 -23.800 1.00 12.87 93 GLY B N 1
ATOM 734 C CA . GLY A 1 93 ? 32.733 -8.162 -25.120 1.00 15.05 93 GLY B CA 1
ATOM 735 C C . GLY A 1 93 ? 31.790 -9.255 -25.596 1.00 14.33 93 GLY B C 1
ATOM 736 O O . GLY A 1 93 ? 31.166 -9.087 -26.657 1.00 13.59 93 GLY B O 1
ATOM 737 N N . THR A 1 94 ? 31.670 -10.366 -24.868 1.00 11.39 94 THR B N 1
ATOM 738 C CA . THR A 1 94 ? 30.755 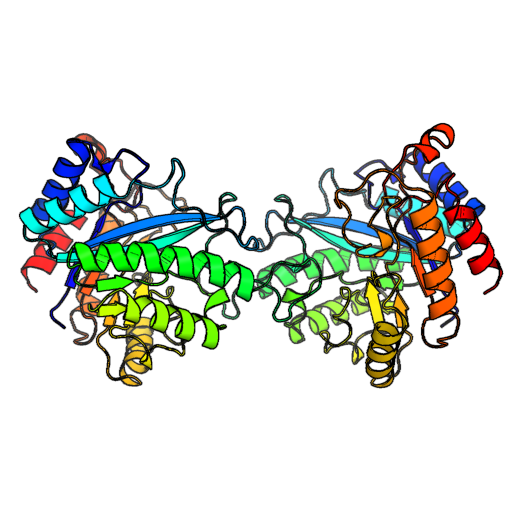-11.435 -25.277 1.00 11.67 94 THR B CA 1
ATOM 739 C C . THR A 1 94 ? 29.308 -10.937 -25.286 1.00 11.22 94 THR B C 1
ATOM 740 O O . THR A 1 94 ? 28.838 -10.334 -24.319 1.00 13.10 94 THR B O 1
ATOM 744 N N . TRP A 1 95 ? 28.599 -11.203 -26.379 1.00 12.47 95 TRP B N 1
ATOM 745 C CA . TRP A 1 95 ? 27.187 -10.841 -26.474 1.00 12.69 95 TRP B CA 1
ATOM 746 C C . TRP A 1 95 ? 26.381 -11.553 -25.389 1.00 12.72 95 TRP B C 1
ATOM 747 O O . TRP A 1 95 ? 26.620 -12.724 -25.087 1.00 12.26 95 TRP B O 1
ATOM 758 N N . ARG A 1 96 ? 25.427 -10.832 -24.791 1.00 12.44 96 ARG B N 1
ATOM 759 C CA . ARG A 1 96 ? 24.692 -11.364 -23.647 1.00 11.86 96 ARG B CA 1
ATOM 760 C C . ARG A 1 96 ? 23.876 -12.606 -23.993 1.00 11.48 96 ARG B C 1
ATOM 761 O O . ARG A 1 96 ? 23.498 -13.352 -23.085 1.00 11.35 96 ARG B O 1
ATOM 769 N N . ALA A 1 97 ? 23.619 -12.856 -25.281 1.00 10.83 97 ALA B N 1
ATOM 770 C CA . ALA A 1 97 ? 22.909 -14.062 -25.684 1.00 11.51 97 ALA B CA 1
ATOM 771 C C . ALA A 1 97 ? 23.650 -15.329 -25.288 1.00 13.43 97 ALA B C 1
ATOM 772 O O . ALA A 1 97 ? 23.030 -16.395 -25.210 1.00 13.83 97 ALA B O 1
ATOM 774 N N . HIS A 1 98 ? 24.960 -15.242 -25.051 1.00 8.70 98 HIS B N 1
ATOM 775 C CA . HIS A 1 98 ? 25.761 -16.396 -24.677 1.00 11.72 98 HIS B CA 1
ATOM 776 C C . HIS A 1 98 ? 25.858 -16.592 -23.167 1.00 12.39 98 HIS B C 1
ATOM 777 O O . HIS A 1 98 ? 26.452 -17.581 -22.732 1.00 12.40 98 HIS B O 1
ATOM 784 N N . ILE A 1 99 ? 25.302 -15.682 -22.359 1.00 11.53 99 ILE B N 1
ATOM 785 C CA . ILE A 1 99 ? 25.331 -15.869 -20.911 1.00 11.78 99 ILE B CA 1
ATOM 786 C C . ILE A 1 99 ? 24.688 -17.207 -20.573 1.00 12.92 99 ILE B C 1
ATOM 787 O O . ILE A 1 99 ? 23.568 -17.506 -21.009 1.00 12.43 99 ILE B O 1
ATOM 792 N N . ASN A 1 100 ? 25.417 -18.045 -19.832 1.00 13.04 100 ASN B N 1
ATOM 793 C CA . ASN A 1 100 ? 25.041 -19.454 -19.725 1.00 11.70 100 ASN B CA 1
ATOM 794 C C . ASN A 1 100 ? 25.838 -20.102 -18.605 1.00 13.66 100 ASN B C 1
ATOM 795 O O . ASN A 1 100 ? 26.982 -19.716 -18.351 1.00 12.96 100 ASN B O 1
ATOM 800 N N . PHE A 1 101 ? 25.228 -21.098 -17.955 1.00 11.60 101 PHE B N 1
ATOM 801 C CA . PHE A 1 101 ? 25.851 -21.840 -16.867 1.00 12.28 101 PHE B CA 1
ATOM 802 C C . PHE A 1 101 ? 25.540 -23.318 -17.042 1.00 13.21 101 PHE B C 1
ATOM 803 O O . PHE A 1 101 ? 24.667 -23.690 -17.824 1.00 13.59 101 PHE B O 1
ATOM 811 N N . PHE A 1 102 ? 26.282 -24.165 -16.320 1.00 13.65 102 PHE B N 1
ATOM 812 C CA . PHE A 1 102 ? 26.008 -25.600 -16.334 1.00 13.90 102 PHE B CA 1
ATOM 813 C C . PHE A 1 102 ? 24.562 -25.869 -15.910 1.00 20.55 102 PHE B C 1
ATOM 814 O O . PHE A 1 102 ? 24.006 -25.165 -15.063 1.00 16.67 102 PHE B O 1
ATOM 822 N N . ASP A 1 103 ? 23.951 -26.895 -16.515 1.00 18.17 103 ASP B N 1
ATOM 823 C CA . ASP A 1 103 ? 22.612 -27.312 -16.101 1.00 25.99 103 ASP B CA 1
ATOM 824 C C . ASP A 1 103 ? 22.581 -27.697 -14.624 1.00 24.03 103 ASP B C 1
ATOM 825 O O . ASP A 1 103 ? 21.585 -27.450 -13.931 1.00 27.33 103 ASP B O 1
ATOM 830 N N . MET A 1 104 ? 23.653 -28.308 -14.130 1.00 22.74 104 MET B N 1
ATOM 831 C CA . MET A 1 104 ? 23.783 -28.749 -12.747 1.00 27.38 104 MET B CA 1
ATOM 832 C C . MET A 1 104 ? 24.588 -27.742 -11.935 1.00 25.60 104 MET B C 1
ATOM 833 O O . MET A 1 104 ? 25.371 -26.959 -12.475 1.00 24.32 104 MET B O 1
ATOM 838 N N . ASP A 1 105 ? 24.418 -27.799 -10.613 1.00 22.81 105 ASP B N 1
ATOM 839 C CA . ASP A 1 105 ? 25.253 -27.037 -9.694 1.00 24.03 105 ASP B CA 1
ATOM 840 C C . ASP A 1 105 ? 26.453 -27.901 -9.315 1.00 26.74 105 ASP B C 1
ATOM 841 O O . ASP A 1 105 ? 26.308 -28.897 -8.597 1.00 27.98 105 ASP B O 1
ATOM 846 N N . ILE A 1 106 ? 27.635 -27.512 -9.782 1.00 22.03 106 ILE B N 1
ATOM 847 C CA . ILE A 1 106 ? 28.870 -28.261 -9.559 1.00 22.67 106 ILE B CA 1
ATOM 848 C C . ILE A 1 106 ? 29.704 -27.521 -8.520 1.00 23.49 106 ILE B C 1
ATOM 849 O O . ILE A 1 106 ? 29.842 -26.293 -8.612 1.00 18.67 106 ILE B O 1
ATOM 854 N N . PRO A 1 107 ? 30.280 -28.211 -7.531 1.00 21.82 107 PRO B N 1
ATOM 855 C CA . PRO A 1 107 ? 31.004 -27.509 -6.461 1.00 22.18 107 PRO B CA 1
ATOM 856 C C . PRO A 1 107 ? 32.110 -26.611 -7.000 1.00 23.19 107 PRO B C 1
ATOM 857 O O . PRO A 1 107 ? 32.915 -27.019 -7.842 1.00 24.17 107 PRO B O 1
ATOM 861 N N . GLY A 1 108 ? 32.149 -25.377 -6.498 1.00 19.96 108 GLY B N 1
ATOM 862 C CA . GLY A 1 108 ? 33.118 -24.403 -6.947 1.00 21.81 108 GLY B CA 1
ATOM 863 C C . GLY A 1 108 ? 32.817 -23.773 -8.290 1.00 18.83 108 GLY B C 1
ATOM 864 O O . GLY A 1 108 ? 33.604 -22.936 -8.748 1.00 21.96 108 GLY B O 1
ATOM 865 N N . GLU A 1 109 ? 31.688 -24.157 -8.950 1.00 17.72 109 GLU B N 1
ATOM 866 C CA . GLU A 1 109 ? 31.347 -23.589 -10.253 1.00 17.99 109 GLU B CA 1
ATOM 867 C C . GLU A 1 109 ? 30.238 -22.549 -10.122 1.00 15.41 109 GLU B C 1
ATOM 868 O O . GLU A 1 109 ? 29.403 -22.629 -9.218 1.00 16.85 109 GLU B O 1
ATOM 874 N N . PRO A 1 110 ? 30.203 -21.550 -11.003 1.00 15.28 110 PRO B N 1
ATOM 875 C CA . PRO A 1 110 ? 29.074 -20.612 -10.999 1.00 17.68 110 PRO B CA 1
ATOM 876 C C . PRO A 1 110 ? 27.780 -21.319 -11.371 1.00 15.14 110 PRO B C 1
ATOM 877 O O . PRO A 1 110 ? 27.770 -22.308 -12.112 1.00 14.94 110 PRO B O 1
ATOM 881 N N . THR A 1 111 ? 26.672 -20.812 -10.836 1.00 14.81 111 THR B N 1
ATOM 882 C CA . THR A 1 111 ? 25.382 -21.462 -11.034 1.00 12.57 111 THR B CA 1
ATOM 883 C C . THR A 1 111 ? 24.362 -20.479 -11.584 1.00 11.84 111 THR B C 1
ATOM 884 O O . THR A 1 111 ? 24.477 -19.261 -11.417 1.00 13.08 111 THR B O 1
ATOM 888 N N . TRP A 1 112 ? 23.315 -21.049 -12.181 1.00 11.98 112 TRP B N 1
ATOM 889 C CA . TRP A 1 112 ? 22.176 -20.258 -12.632 1.00 11.92 112 TRP B CA 1
ATOM 890 C C . TRP A 1 112 ? 21.545 -19.486 -11.485 1.00 15.74 112 TRP B C 1
ATOM 891 O O . TRP A 1 112 ? 21.154 -18.325 -11.650 1.00 13.12 112 TRP B O 1
ATOM 902 N N . ASP A 1 113 ? 21.420 -20.118 -10.317 1.00 15.07 113 ASP B N 1
ATOM 903 C CA . ASP A 1 113 ? 20.773 -19.433 -9.203 1.00 14.91 113 ASP B CA 1
ATOM 904 C C . ASP A 1 113 ? 21.580 -18.214 -8.766 1.00 15.29 113 ASP B C 1
ATOM 905 O O . ASP A 1 113 ? 20.999 -17.176 -8.425 1.00 14.66 113 ASP B O 1
ATOM 910 N N . GLU A 1 114 ? 22.918 -18.316 -8.778 1.00 13.09 114 GLU B N 1
ATOM 911 C CA . GLU A 1 114 ? 23.757 -17.177 -8.411 1.00 13.64 114 GLU B CA 1
ATOM 912 C C . GLU A 1 114 ? 23.580 -16.025 -9.390 1.00 12.24 114 GLU B C 1
ATOM 913 O O . GLU A 1 114 ? 23.452 -14.866 -8.980 1.00 13.34 114 GLU B O 1
ATOM 919 N N . TRP A 1 115 ? 23.611 -16.316 -10.694 1.00 12.83 115 TRP B N 1
ATOM 920 C CA . TRP A 1 115 ? 23.454 -15.247 -11.676 1.00 11.59 115 TRP B CA 1
ATOM 921 C C . TRP A 1 115 ? 22.067 -14.616 -11.572 1.00 12.58 115 TRP B C 1
ATOM 922 O O . TRP A 1 115 ? 21.932 -13.385 -11.558 1.00 12.23 115 TRP B O 1
ATOM 933 N N . PHE A 1 116 ? 21.020 -15.447 -11.471 1.00 12.89 116 PHE B N 1
ATOM 934 C CA . PHE A 1 116 ? 19.667 -14.904 -11.394 1.00 12.79 116 PHE B CA 1
ATOM 935 C C . PHE A 1 116 ? 19.456 -14.082 -10.133 1.00 12.88 116 PHE B C 1
ATOM 936 O O . PHE A 1 116 ? 18.678 -13.125 -10.151 1.00 13.20 116 PHE B O 1
ATOM 944 N N . GLU A 1 117 ? 20.134 -14.419 -9.034 1.00 13.02 117 GLU B N 1
ATOM 945 C CA . GLU A 1 117 ? 19.981 -13.613 -7.823 1.00 13.16 117 GLU B CA 1
ATOM 946 C C . GLU A 1 117 ? 20.465 -12.196 -8.079 1.00 12.19 117 GLU B C 1
ATOM 947 O O . GLU A 1 117 ? 19.772 -11.216 -7.775 1.00 12.43 117 GLU B O 1
ATOM 953 N N . SER A 1 118 ? 21.639 -12.073 -8.701 1.00 12.57 118 SER B N 1
ATOM 954 C CA . SER A 1 118 ? 22.186 -10.754 -8.990 1.00 14.41 118 SER B CA 1
ATOM 955 C C . SER A 1 118 ? 21.359 -10.031 -10.051 1.00 12.48 118 SER B C 1
ATOM 956 O O . SER A 1 118 ? 21.130 -8.821 -9.947 1.00 11.56 118 SER B O 1
ATOM 959 N N . TYR A 1 119 ? 20.900 -10.756 -11.080 1.00 11.26 119 TYR B N 1
ATOM 960 C CA . TYR A 1 119 ? 20.137 -10.110 -12.143 1.00 11.84 119 TYR B CA 1
ATOM 961 C C . TYR A 1 119 ? 18.752 -9.695 -11.655 1.00 12.77 119 TYR B C 1
ATOM 962 O O . TYR A 1 119 ? 18.257 -8.629 -12.035 1.00 11.37 119 TYR B O 1
ATOM 971 N N . ILE A 1 120 ? 18.121 -10.513 -10.801 1.00 11.71 120 ILE B N 1
ATOM 972 C CA . ILE A 1 120 ? 16.836 -10.141 -10.198 1.00 10.44 120 ILE B CA 1
ATOM 973 C C . ILE A 1 120 ? 16.982 -8.878 -9.360 1.00 10.93 120 ILE B C 1
ATOM 974 O O . ILE A 1 120 ? 16.126 -7.988 -9.404 1.00 12.39 120 ILE B O 1
ATOM 979 N N . ASN A 1 121 ? 18.046 -8.789 -8.558 1.00 12.13 121 ASN B N 1
ATOM 980 C CA . ASN A 1 121 ? 18.214 -7.617 -7.703 1.00 13.11 121 ASN B CA 1
ATOM 981 C C . ASN A 1 121 ? 18.399 -6.360 -8.540 1.00 11.69 121 ASN B C 1
ATOM 982 O O . ASN A 1 121 ? 17.885 -5.290 -8.196 1.00 11.80 121 ASN B O 1
ATOM 987 N N . TYR A 1 122 ? 19.119 -6.488 -9.655 1.00 12.16 122 TYR B N 1
ATOM 988 C CA . TYR A 1 122 ? 19.217 -5.416 -10.647 1.00 10.56 122 TYR B CA 1
ATOM 989 C C . TYR A 1 122 ? 17.843 -5.047 -11.197 1.00 11.75 122 TYR B C 1
ATOM 990 O O . TYR A 1 122 ? 17.431 -3.884 -11.136 1.00 9.74 122 TYR B O 1
ATOM 999 N N . GLN A 1 123 ? 17.101 -6.033 -11.715 1.00 10.92 123 GLN B N 1
ATOM 1000 C CA . GLN A 1 123 ? 15.802 -5.730 -12.322 1.00 10.32 123 GLN B CA 1
ATOM 1001 C C . GLN A 1 123 ? 14.831 -5.108 -11.322 1.00 12.04 123 GLN B C 1
ATOM 1002 O O . GLN A 1 123 ? 14.066 -4.206 -11.680 1.00 10.79 123 GLN B O 1
ATOM 1008 N N . LYS A 1 124 ? 14.823 -5.589 -10.071 1.00 10.84 124 LYS B N 1
ATOM 1009 C CA . LYS A 1 124 ? 13.871 -5.060 -9.094 1.00 12.49 124 LYS B CA 1
ATOM 1010 C C . LYS A 1 124 ? 14.132 -3.586 -8.816 1.00 11.83 124 LYS B C 1
ATOM 1011 O O . LYS A 1 124 ? 13.193 -2.792 -8.671 1.00 12.25 124 LYS B O 1
ATOM 1017 N N . HIS A 1 125 ? 15.403 -3.199 -8.738 1.00 13.06 125 HIS B N 1
ATOM 1018 C CA . HIS A 1 125 ? 15.724 -1.795 -8.506 1.00 10.39 125 HIS B CA 1
ATOM 1019 C C . HIS A 1 125 ? 15.189 -0.914 -9.637 1.00 12.65 125 HIS B C 1
ATOM 1020 O O . HIS A 1 125 ? 14.574 0.133 -9.388 1.00 11.12 125 HIS B O 1
ATOM 1027 N N . TYR A 1 126 ? 15.399 -1.326 -10.895 1.00 12.10 126 TYR B N 1
ATOM 1028 C CA . TYR A 1 126 ? 14.931 -0.502 -12.001 1.00 11.21 126 TYR B CA 1
ATOM 1029 C C . TYR A 1 126 ? 13.425 -0.612 -12.187 1.00 10.14 126 TYR B C 1
ATOM 1030 O O . TYR A 1 126 ? 12.804 0.343 -12.661 1.00 12.14 126 TYR B O 1
ATOM 1039 N N . ALA A 1 127 ? 12.817 -1.715 -11.742 1.00 11.52 127 ALA B N 1
ATOM 1040 C CA . ALA A 1 127 ? 11.359 -1.785 -11.725 1.00 12.57 127 ALA B CA 1
ATOM 1041 C C . ALA A 1 127 ? 10.782 -0.773 -10.748 1.00 11.09 127 ALA B C 1
ATOM 1042 O O . ALA A 1 127 ? 9.754 -0.145 -11.033 1.00 12.18 127 ALA B O 1
ATOM 1044 N N . LYS A 1 128 ? 11.440 -0.589 -9.598 1.00 12.12 128 LYS B N 1
ATOM 1045 C CA . LYS A 1 128 ? 10.995 0.432 -8.649 1.00 14.21 128 LYS B CA 1
ATOM 1046 C C . LYS A 1 128 ? 11.131 1.828 -9.251 1.00 13.99 128 LYS B C 1
ATOM 1047 O O . LYS A 1 128 ? 10.291 2.706 -9.008 1.00 14.37 128 LYS B O 1
ATOM 1053 N N . ILE A 1 129 ? 12.173 2.047 -10.057 1.00 12.60 129 ILE B N 1
ATOM 1054 C CA . ILE A 1 129 ? 12.321 3.346 -10.715 1.00 13.63 129 ILE B CA 1
ATOM 1055 C C . ILE A 1 129 ? 11.240 3.528 -11.769 1.00 11.69 129 ILE B C 1
ATOM 1056 O O . ILE A 1 129 ? 10.681 4.625 -11.922 1.00 13.16 129 ILE B O 1
ATOM 1061 N N . ALA A 1 130 ? 10.932 2.463 -12.520 1.00 12.14 130 ALA B N 1
ATOM 1062 C CA . ALA A 1 130 ? 9.871 2.544 -13.521 1.00 11.58 130 ALA B CA 1
ATOM 1063 C C . ALA A 1 130 ? 8.532 2.856 -12.868 1.00 14.45 130 ALA B C 1
ATOM 1064 O O . ALA A 1 130 ? 7.701 3.571 -13.439 1.00 15.31 130 ALA B O 1
ATOM 1066 N N . GLU A 1 131 ? 8.305 2.312 -11.671 1.00 13.28 131 GLU B N 1
ATOM 1067 C CA . GLU A 1 131 ? 7.067 2.578 -10.947 1.00 13.46 131 GLU B CA 1
ATOM 1068 C C . GLU A 1 131 ? 7.012 4.021 -10.462 1.00 14.36 131 GLU B C 1
ATOM 1069 O O . GLU A 1 131 ? 5.997 4.706 -10.633 1.00 17.65 131 GLU B O 1
ATOM 1075 N N . LYS A 1 132 ? 8.097 4.500 -9.849 1.00 16.53 132 LYS B N 1
ATOM 1076 C CA . LYS A 1 132 ? 8.126 5.870 -9.341 1.00 16.34 132 LYS B CA 1
ATOM 1077 C C . LYS A 1 132 ? 7.886 6.883 -10.450 1.00 17.63 132 LYS B C 1
ATOM 1078 O O . LYS A 1 132 ? 7.196 7.891 -10.247 1.00 15.95 132 LYS B O 1
ATOM 1084 N N . THR A 1 133 ? 8.476 6.654 -11.620 1.00 15.49 133 THR B N 1
ATOM 1085 C CA . THR A 1 133 ? 8.325 7.581 -12.729 1.00 15.67 133 THR B CA 1
ATOM 1086 C C . THR A 1 133 ? 7.149 7.251 -13.633 1.00 14.26 133 THR B C 1
ATOM 1087 O O . THR A 1 133 ? 6.982 7.920 -14.657 1.00 18.36 133 THR B O 1
ATOM 1091 N N . ASN A 1 134 ? 6.359 6.227 -13.309 1.00 14.97 134 ASN B N 1
ATOM 1092 C CA . ASN A 1 134 ? 5.174 5.884 -14.102 1.00 17.83 134 ASN B CA 1
ATOM 1093 C C . ASN A 1 134 ? 5.542 5.565 -15.557 1.00 20.92 134 ASN B C 1
ATOM 1094 O O . ASN A 1 134 ? 4.849 5.968 -16.496 1.00 19.31 134 ASN B O 1
ATOM 1099 N N . CYS A 1 135 ? 6.644 4.835 -15.756 1.00 15.79 135 CYS B N 1
ATOM 1100 C CA . CYS A 1 135 ? 6.967 4.358 -17.097 1.00 15.64 135 CYS B CA 1
ATOM 1101 C C . CYS A 1 135 ? 5.845 3.473 -17.624 1.00 15.75 135 CYS B C 1
ATOM 1102 O O . CYS A 1 135 ? 5.242 2.697 -16.882 1.00 16.59 135 CYS B O 1
ATOM 1105 N N . GLU A 1 136 ? 5.565 3.591 -18.920 1.00 13.02 136 GLU B N 1
ATOM 1106 C CA . GLU A 1 136 ? 4.454 2.831 -19.492 1.00 16.01 136 GLU B CA 1
ATOM 1107 C C . GLU A 1 136 ? 4.774 1.347 -19.609 1.00 16.17 136 GLU B C 1
ATOM 1108 O O . GLU A 1 136 ? 3.865 0.508 -19.544 1.00 15.95 136 GLU B O 1
ATOM 1114 N N . MET A 1 137 ? 6.046 0.994 -19.775 1.00 14.20 137 MET B N 1
ATOM 1115 C CA . MET A 1 137 ? 6.371 -0.400 -20.005 1.00 11.52 137 MET B CA 1
ATOM 1116 C C . MET A 1 137 ? 7.782 -0.652 -19.492 1.00 12.63 137 MET B C 1
ATOM 1117 O O . MET A 1 137 ? 8.593 0.278 -19.400 1.00 11.96 137 MET B O 1
ATOM 1122 N N . PHE A 1 138 ? 8.045 -1.906 -19.113 1.00 12.01 138 PHE B N 1
ATOM 1123 C CA . PHE A 1 138 ? 9.319 -2.335 -18.539 1.00 9.88 138 PHE B CA 1
ATOM 1124 C C . PHE A 1 138 ? 9.732 -3.627 -19.229 1.00 14.51 138 PHE B C 1
ATOM 1125 O O . PHE A 1 138 ? 8.908 -4.533 -19.395 1.00 13.06 138 PHE B O 1
ATOM 1133 N N . VAL A 1 139 ? 10.996 -3.707 -19.639 1.00 11.31 139 VAL B N 1
ATOM 1134 C CA . VAL A 1 139 ? 11.520 -4.823 -20.423 1.00 11.74 139 VAL B CA 1
ATOM 1135 C C . VAL A 1 139 ? 12.491 -5.593 -19.531 1.00 12.08 139 VAL B C 1
ATOM 1136 O O . VAL A 1 139 ? 13.574 -5.086 -19.217 1.00 12.55 139 VAL B O 1
ATOM 1140 N N . VAL A 1 140 ? 12.135 -6.821 -19.129 1.00 12.27 140 VAL B N 1
ATOM 1141 C CA . VAL A 1 140 ? 12.933 -7.500 -18.101 1.00 12.94 140 VAL B CA 1
ATOM 1142 C C . VAL A 1 140 ? 14.191 -8.158 -18.642 1.00 12.22 140 VAL B C 1
ATOM 1143 O O . VAL A 1 140 ? 15.059 -8.556 -17.855 1.00 13.68 140 VAL B O 1
ATOM 1147 N N . GLY A 1 141 ? 14.325 -8.289 -19.953 1.00 11.10 141 GLY B N 1
ATOM 1148 C CA . GLY A 1 141 ? 15.504 -8.928 -20.507 1.00 13.73 141 GLY B CA 1
ATOM 1149 C C . GLY A 1 141 ? 15.573 -8.658 -21.990 1.00 14.57 141 GLY B C 1
ATOM 1150 O O . GLY A 1 141 ? 14.578 -8.278 -22.614 1.00 13.09 141 GLY B O 1
ATOM 1151 N N . CYS A 1 142 ? 16.769 -8.856 -22.546 1.00 12.19 142 CYS B N 1
ATOM 1152 C CA . CYS A 1 142 ? 17.037 -8.511 -23.939 1.00 11.01 142 CYS B CA 1
ATOM 1153 C C . CYS A 1 142 ? 17.957 -9.565 -24.540 1.00 12.62 142 CYS B C 1
ATOM 1154 O O . CYS A 1 142 ? 19.112 -9.678 -24.127 1.00 12.31 142 CYS B O 1
ATOM 1157 N N . GLU A 1 143 ? 17.446 -10.329 -25.509 1.00 11.39 143 GLU B N 1
ATOM 1158 C CA . GLU A 1 143 ? 18.255 -11.229 -26.337 1.00 11.84 143 GLU B CA 1
ATOM 1159 C C . GLU A 1 143 ? 19.033 -12.256 -25.512 1.00 13.85 143 GLU B C 1
ATOM 1160 O O . GLU A 1 143 ? 20.148 -12.638 -25.884 1.00 12.58 143 GLU B O 1
ATOM 1166 N N . MET A 1 144 ? 18.459 -12.726 -24.403 1.00 10.47 144 MET B N 1
ATOM 1167 C CA . MET A 1 144 ? 19.137 -13.686 -23.523 1.00 14.23 144 MET B CA 1
ATOM 1168 C C . MET A 1 144 ? 18.927 -15.121 -24.011 1.00 13.28 144 MET B C 1
ATOM 1169 O O . MET A 1 144 ? 18.368 -15.974 -23.314 1.00 13.28 144 MET B O 1
ATOM 1174 N N . VAL A 1 145 ? 19.429 -15.384 -25.221 1.00 11.16 145 VAL B N 1
ATOM 1175 C CA . VAL A 1 145 ? 19.012 -16.574 -25.964 1.00 12.19 145 VAL B CA 1
ATOM 1176 C C . VAL A 1 145 ? 19.277 -17.844 -25.166 1.00 11.76 145 VAL B C 1
ATOM 1177 O O . VAL A 1 145 ? 18.388 -18.686 -24.994 1.00 11.42 145 VAL B O 1
ATOM 1181 N N . GLN A 1 146 ? 20.503 -18.009 -24.673 1.00 11.48 146 GLN B N 1
ATOM 1182 C CA . GLN A 1 146 ? 20.827 -19.254 -23.987 1.00 12.20 146 GLN B CA 1
ATOM 1183 C C . GLN A 1 146 ? 20.187 -19.337 -22.605 1.00 14.60 146 GLN B C 1
ATOM 1184 O O . GLN A 1 146 ? 20.020 -20.444 -22.083 1.00 17.70 146 GLN B O 1
ATOM 1190 N N . ALA A 1 147 ? 19.818 -18.205 -22.007 1.00 12.10 147 ALA B N 1
ATOM 1191 C CA . ALA A 1 147 ? 19.166 -18.223 -20.709 1.00 10.54 147 ALA B CA 1
ATOM 1192 C C . ALA A 1 147 ? 17.659 -18.452 -20.807 1.00 15.62 147 ALA B C 1
ATOM 1193 O O . ALA A 1 147 ? 17.020 -18.723 -19.784 1.00 15.39 147 ALA B O 1
ATOM 1195 N N . GLU A 1 148 ? 17.077 -18.367 -22.006 1.00 12.60 148 GLU B N 1
ATOM 1196 C CA . GLU A 1 148 ? 15.626 -18.441 -22.122 1.00 14.69 148 GLU B CA 1
ATOM 1197 C C . GLU A 1 148 ? 15.080 -19.806 -21.712 1.00 18.63 148 GLU B C 1
ATOM 1198 O O . GLU A 1 148 ? 13.913 -19.892 -21.315 1.00 19.04 148 GLU B O 1
ATOM 1204 N N . ARG A 1 149 ? 15.901 -20.860 -21.774 1.00 15.86 149 ARG B N 1
ATOM 1205 C CA . ARG A 1 149 ? 15.475 -22.197 -21.371 1.00 21.17 149 ARG B CA 1
ATOM 1206 C C . ARG A 1 149 ? 15.206 -22.312 -19.874 1.00 21.77 149 ARG B C 1
ATOM 1207 O O . ARG A 1 149 ? 14.573 -23.284 -19.449 1.00 17.18 149 ARG B O 1
ATOM 1215 N N . ARG A 1 150 ? 15.686 -21.370 -19.059 1.00 17.29 150 ARG B N 1
ATOM 1216 C CA . ARG A 1 150 ? 15.474 -21.443 -17.610 1.00 15.79 150 ARG B CA 1
ATOM 1217 C C . ARG A 1 150 ? 14.128 -20.797 -17.283 1.00 16.01 150 ARG B C 1
ATOM 1218 O O . ARG A 1 150 ? 14.033 -19.748 -16.645 1.00 15.29 150 ARG B O 1
ATOM 1226 N N . GLU A 1 151 ? 13.082 -21.411 -17.825 1.00 16.46 151 GLU B N 1
ATOM 1227 C CA .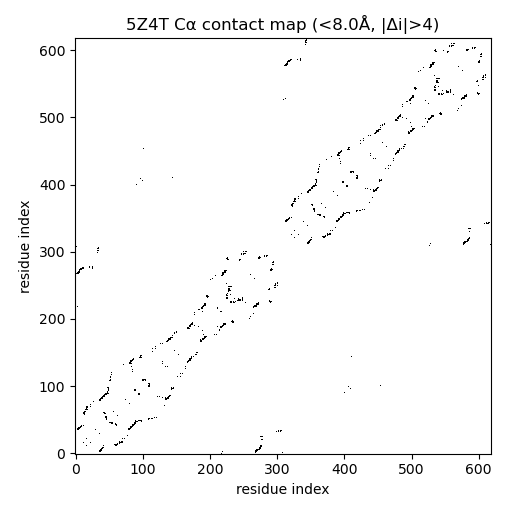 GLU A 1 151 ? 11.715 -20.922 -17.688 1.00 16.45 151 GLU B CA 1
ATOM 1228 C C . GLU A 1 151 ? 11.300 -20.596 -16.263 1.00 15.89 151 GLU B C 1
ATOM 1229 O O . GLU A 1 151 ? 10.727 -19.543 -16.004 1.00 17.11 151 GLU B O 1
ATOM 1235 N N . ASP A 1 152 ? 11.583 -21.508 -15.346 1.00 15.94 152 ASP B N 1
ATOM 1236 C CA . ASP A 1 152 ? 11.221 -21.315 -13.951 1.00 18.74 152 ASP B CA 1
ATOM 1237 C C . ASP A 1 152 ? 11.829 -20.044 -13.372 1.00 17.09 152 ASP B C 1
ATOM 1238 O O . ASP A 1 152 ? 11.173 -19.318 -12.629 1.00 15.52 152 ASP B O 1
ATOM 1243 N N . LYS A 1 153 ? 13.081 -19.773 -13.723 1.00 14.83 153 LYS B N 1
ATOM 1244 C CA . LYS A 1 153 ? 13.767 -18.600 -13.195 1.00 14.19 153 LYS B CA 1
ATOM 1245 C C . LYS A 1 153 ? 13.220 -17.311 -13.799 1.00 13.87 153 LYS B C 1
ATOM 1246 O O . LYS A 1 153 ? 13.084 -16.301 -13.095 1.00 14.76 153 LYS B O 1
ATOM 1252 N N . TRP A 1 154 ? 12.919 -17.313 -15.102 1.00 14.31 154 TRP B N 1
ATOM 1253 C CA . TRP A 1 154 ? 12.329 -16.121 -15.698 1.00 13.19 154 TRP B CA 1
ATOM 1254 C C . TRP A 1 154 ? 10.951 -15.840 -15.105 1.00 13.72 154 TRP B C 1
ATOM 1255 O O . TRP A 1 154 ? 10.600 -14.679 -14.865 1.00 13.79 154 TRP B O 1
ATOM 1266 N N . ARG A 1 155 ? 10.172 -16.891 -14.823 1.00 12.97 155 ARG B N 1
ATOM 1267 C CA . ARG A 1 155 ? 8.882 -16.691 -14.165 1.00 15.06 155 ARG B CA 1
ATOM 1268 C C . ARG A 1 155 ? 9.063 -16.116 -12.769 1.00 14.79 155 ARG B C 1
ATOM 1269 O O . ARG A 1 155 ? 8.277 -15.265 -12.334 1.00 16.60 155 ARG B O 1
ATOM 1277 N N . GLU A 1 156 ? 10.086 -16.589 -12.046 1.00 15.43 156 GLU B N 1
ATOM 1278 C CA . GLU A 1 156 ? 10.384 -16.046 -10.723 1.00 15.45 156 GLU B CA 1
ATOM 1279 C C . GLU A 1 156 ? 10.730 -14.570 -10.811 1.00 14.66 156 GLU B C 1
ATOM 1280 O O . GLU A 1 156 ? 10.237 -13.757 -10.020 1.00 13.06 156 GLU B O 1
ATOM 1286 N N . LEU A 1 157 ? 11.568 -14.205 -11.785 1.00 13.41 157 LEU B N 1
ATOM 1287 C CA . LEU A 1 157 ? 11.969 -12.812 -11.934 1.00 13.36 157 LEU B CA 1
ATOM 1288 C C . LEU A 1 157 ? 10.776 -11.930 -12.276 1.00 12.30 157 LEU B C 1
ATOM 1289 O O . LEU A 1 157 ? 10.648 -10.812 -11.757 1.00 15.21 157 LEU B O 1
ATOM 1294 N N . ILE A 1 158 ? 9.917 -12.394 -13.181 1.00 13.31 158 ILE B N 1
ATOM 1295 C CA . ILE A 1 158 ? 8.771 -11.591 -13.578 1.00 13.09 158 ILE B CA 1
ATOM 1296 C C . ILE A 1 158 ? 7.858 -11.361 -12.383 1.00 13.25 158 ILE B C 1
ATOM 1297 O O . ILE A 1 158 ? 7.379 -10.248 -12.162 1.00 15.19 158 ILE B O 1
ATOM 1302 N N . ALA A 1 159 ? 7.636 -12.398 -11.570 1.00 14.56 159 ALA B N 1
ATOM 1303 C CA . ALA A 1 159 ? 6.832 -12.215 -10.365 1.00 15.45 159 ALA B CA 1
ATOM 1304 C C . ALA A 1 159 ? 7.470 -11.197 -9.422 1.00 17.59 159 ALA B C 1
ATOM 1305 O O . ALA A 1 159 ? 6.766 -10.387 -8.806 1.00 17.15 159 ALA B O 1
ATOM 1307 N N . GLU A 1 160 ? 8.804 -11.207 -9.310 1.00 13.99 160 GLU B N 1
ATOM 1308 C CA . GLU A 1 160 ? 9.478 -10.194 -8.502 1.00 16.02 160 GLU B CA 1
ATOM 1309 C C . GLU A 1 160 ? 9.239 -8.797 -9.053 1.00 16.30 160 GLU B C 1
ATOM 1310 O O . GLU A 1 160 ? 9.000 -7.855 -8.290 1.00 16.42 160 GLU B O 1
ATOM 1316 N N . VAL A 1 161 ? 9.318 -8.642 -10.378 1.00 13.37 161 VAL B N 1
ATOM 1317 C CA . VAL A 1 161 ? 9.080 -7.344 -11.002 1.00 14.83 161 VAL B CA 1
ATOM 1318 C C . VAL A 1 161 ? 7.638 -6.889 -10.779 1.00 16.74 161 VAL B C 1
ATOM 1319 O O . VAL A 1 161 ? 7.387 -5.705 -10.527 1.00 14.54 161 VAL B O 1
ATOM 1323 N N . ARG A 1 162 ? 6.674 -7.821 -10.853 1.00 15.13 162 ARG B N 1
ATOM 1324 C CA . ARG A 1 162 ? 5.269 -7.472 -10.622 1.00 17.86 162 ARG B CA 1
ATOM 1325 C C . ARG A 1 162 ? 5.043 -6.874 -9.240 1.00 18.24 162 ARG B C 1
ATOM 1326 O O . ARG A 1 162 ? 4.162 -6.021 -9.070 1.00 16.93 162 ARG B O 1
ATOM 1334 N N . LYS A 1 163 ? 5.803 -7.324 -8.239 1.00 15.47 163 LYS B N 1
ATOM 1335 C CA . LYS A 1 163 ? 5.648 -6.790 -6.889 1.00 18.29 163 LYS B CA 1
ATOM 1336 C C . LYS A 1 163 ? 6.062 -5.329 -6.813 1.00 18.43 163 LYS B C 1
ATOM 1337 O O . LYS A 1 163 ? 5.524 -4.577 -5.989 1.00 16.69 163 LYS B O 1
ATOM 1343 N N . ASP A 1 164 ? 6.993 -4.908 -7.675 1.00 13.24 164 ASP B N 1
ATOM 1344 C CA . ASP A 1 164 ? 7.534 -3.556 -7.633 1.00 14.74 164 ASP B CA 1
ATOM 1345 C C . ASP A 1 164 ? 6.901 -2.600 -8.639 1.00 14.13 164 ASP B C 1
ATOM 1346 O O . ASP A 1 164 ? 7.038 -1.382 -8.474 1.00 15.07 164 ASP B O 1
ATOM 1351 N N . TYR A 1 165 ? 6.227 -3.103 -9.667 1.00 15.90 165 TYR B N 1
ATOM 1352 C CA . TYR A 1 165 ? 5.870 -2.276 -10.816 1.00 14.18 165 TYR B CA 1
ATOM 1353 C C . TYR A 1 165 ? 4.534 -2.736 -11.378 1.00 15.58 165 TYR B C 1
ATOM 1354 O O . TYR A 1 165 ? 4.343 -3.934 -11.621 1.00 16.11 165 TYR B O 1
ATOM 1363 N N . ARG A 1 166 ? 3.622 -1.781 -11.596 1.00 17.27 166 ARG B N 1
ATOM 1364 C CA . ARG A 1 166 ? 2.249 -2.076 -11.983 1.00 16.37 166 ARG B CA 1
ATOM 1365 C C . ARG A 1 166 ? 1.979 -1.884 -13.472 1.00 19.37 166 ARG B C 1
ATOM 1366 O O . ARG A 1 166 ? 0.854 -2.133 -13.918 1.00 18.32 166 ARG B O 1
ATOM 1374 N N . GLY A 1 167 ? 2.965 -1.442 -14.252 1.00 16.58 167 GLY B N 1
ATOM 1375 C CA . GLY A 1 167 ? 2.749 -1.193 -15.662 1.00 18.06 167 GLY B CA 1
ATOM 1376 C C . GLY A 1 167 ? 2.888 -2.448 -16.513 1.00 16.50 167 GLY B C 1
ATOM 1377 O O . GLY A 1 167 ? 2.894 -3.583 -16.031 1.00 17.15 167 GLY B O 1
ATOM 1378 N N . LEU A 1 168 ? 2.994 -2.218 -17.820 1.00 15.12 168 LEU B N 1
ATOM 1379 C CA . LEU A 1 168 ? 3.122 -3.317 -18.768 1.00 13.77 168 LEU B CA 1
ATOM 1380 C C . LEU A 1 168 ? 4.522 -3.901 -18.707 1.00 15.72 168 LEU B C 1
ATOM 1381 O O . LEU A 1 168 ? 5.510 -3.164 -18.677 1.00 14.06 168 LEU B O 1
ATOM 1386 N N . VAL A 1 169 ? 4.610 -5.232 -18.708 1.00 12.77 169 VAL B N 1
ATOM 1387 C CA . VAL A 1 169 ? 5.890 -5.926 -18.619 1.00 13.94 169 VAL B CA 1
ATOM 1388 C C . VAL A 1 169 ? 6.070 -6.795 -19.857 1.00 14.61 169 VAL B C 1
ATOM 1389 O O . VAL A 1 169 ? 5.155 -7.528 -20.250 1.00 13.16 169 VAL B O 1
ATOM 1393 N N . THR A 1 170 ? 7.252 -6.709 -20.470 1.00 13.52 170 THR B N 1
ATOM 1394 C CA . THR A 1 170 ? 7.585 -7.528 -21.621 1.00 11.77 170 THR B CA 1
ATOM 1395 C C . THR A 1 170 ? 8.986 -8.106 -21.445 1.00 11.75 170 THR B C 1
ATOM 1396 O O . THR A 1 170 ? 9.716 -7.772 -20.502 1.00 11.94 170 THR B O 1
ATOM 1400 N N . TYR A 1 171 ? 9.336 -9.008 -22.359 1.00 12.31 171 TYR B N 1
ATOM 1401 C CA . TYR A 1 171 ? 10.682 -9.554 -22.508 1.00 12.67 171 TYR B CA 1
ATOM 1402 C C . TYR A 1 171 ? 11.026 -9.499 -23.993 1.00 12.77 171 TYR B C 1
ATOM 1403 O O . TYR A 1 171 ? 10.175 -9.779 -24.841 1.00 11.87 171 TYR B O 1
ATOM 1412 N N . ASN A 1 172 ? 12.244 -9.061 -24.281 1.00 12.45 172 ASN B N 1
ATOM 1413 C CA . ASN A 1 172 ? 12.730 -8.854 -25.636 1.00 12.11 172 ASN B CA 1
ATOM 1414 C C . ASN A 1 172 ? 13.593 -10.001 -26.135 1.00 12.79 172 ASN B C 1
ATOM 1415 O O . ASN A 1 172 ? 14.759 -10.099 -25.764 1.00 14.19 172 ASN B O 1
ATOM 1420 N N . THR A 1 173 ? 13.033 -10.873 -26.972 1.00 11.39 173 THR B N 1
ATOM 1421 C CA . THR A 1 173 ? 13.848 -11.971 -27.476 1.00 13.17 173 THR B CA 1
ATOM 1422 C C . THR A 1 173 ? 14.641 -11.529 -28.703 1.00 11.89 173 THR B C 1
ATOM 1423 O O . THR A 1 173 ? 14.454 -10.438 -29.249 1.00 13.75 173 THR B O 1
ATOM 1427 N N . ASP A 1 174 ? 15.569 -12.382 -29.119 1.00 11.45 174 ASP B N 1
ATOM 1428 C CA . ASP A 1 174 ? 16.352 -12.066 -30.303 1.00 11.98 174 ASP B CA 1
ATOM 1429 C C . ASP A 1 174 ? 15.593 -12.448 -31.572 1.00 14.06 174 ASP B C 1
ATOM 1430 O O . ASP A 1 174 ? 14.633 -13.227 -31.546 1.00 14.17 174 ASP B O 1
ATOM 1435 N N . LYS A 1 175 ? 16.034 -11.866 -32.690 1.00 13.77 175 LYS B N 1
ATOM 1436 C CA . LYS A 1 175 ? 15.615 -12.287 -34.024 1.00 12.31 175 LYS B CA 1
ATOM 1437 C C . LYS A 1 175 ? 15.531 -13.810 -34.126 1.00 14.65 175 LYS B C 1
ATOM 1438 O O . LYS A 1 175 ? 16.421 -14.525 -33.655 1.00 13.44 175 LYS B O 1
ATOM 1444 N N . TYR A 1 176 ? 14.448 -14.299 -34.736 1.00 12.30 176 TYR B N 1
ATOM 1445 C CA . TYR A 1 176 ? 14.179 -15.715 -35.003 1.00 14.71 176 TYR B CA 1
ATOM 1446 C C . TYR A 1 176 ? 13.856 -16.515 -33.750 1.00 16.22 176 TYR B C 1
ATOM 1447 O O . TYR A 1 176 ? 13.578 -17.715 -33.864 1.00 16.10 176 TYR B O 1
ATOM 1456 N N . GLN A 1 177 ? 13.875 -15.907 -32.560 1.00 13.32 177 GLN B N 1
ATOM 1457 C CA . GLN A 1 177 ? 13.716 -16.651 -31.313 1.00 14.77 177 GLN B CA 1
ATOM 1458 C C . GLN A 1 177 ? 12.348 -16.456 -30.672 1.00 13.71 177 GLN B C 1
ATOM 1459 O O . GLN A 1 177 ? 12.171 -16.797 -29.501 1.00 16.56 177 GLN B O 1
ATOM 1465 N N . GLU A 1 178 ? 11.371 -15.937 -31.417 1.00 14.05 178 GLU B N 1
ATOM 1466 C CA . GLU A 1 178 ? 10.084 -15.603 -30.815 1.00 15.49 178 GLU B CA 1
ATOM 1467 C C . GLU A 1 178 ? 9.391 -16.822 -30.200 1.00 17.88 178 GLU B C 1
ATOM 1468 O O . GLU A 1 178 ? 8.644 -16.678 -29.229 1.00 18.34 178 GLU B O 1
ATOM 1474 N N . ASP A 1 179 ? 9.625 -18.021 -30.729 1.00 16.54 179 ASP B N 1
ATOM 1475 C CA . ASP A 1 179 ? 9.025 -19.228 -30.162 1.00 21.00 179 ASP B CA 1
ATOM 1476 C C . ASP A 1 179 ? 9.930 -19.932 -29.157 1.00 23.02 179 ASP B C 1
ATOM 1477 O O . ASP A 1 179 ? 9.512 -20.934 -28.568 1.00 20.81 179 ASP B O 1
ATOM 1482 N N . ASN A 1 180 ? 11.158 -19.446 -28.964 1.00 17.87 180 ASN B N 1
ATOM 1483 C CA . ASN A 1 180 ? 12.079 -20.040 -28.000 1.00 18.86 180 ASN B CA 1
ATOM 1484 C C . ASN A 1 180 ? 11.653 -19.746 -26.572 1.00 19.88 180 ASN B C 1
ATOM 1485 O O . ASN A 1 180 ? 11.979 -20.515 -25.662 1.00 20.44 180 ASN B O 1
ATOM 1490 N N . VAL A 1 181 ? 10.926 -18.656 -26.368 1.00 19.11 181 VAL B N 1
ATOM 1491 C CA . VAL A 1 181 ? 10.448 -18.253 -25.053 1.00 17.04 181 VAL B CA 1
ATOM 1492 C C . VAL A 1 181 ? 9.134 -18.976 -24.777 1.00 19.62 181 VAL B C 1
ATOM 1493 O O . VAL A 1 181 ? 8.209 -18.928 -25.595 1.00 17.13 181 VAL B O 1
ATOM 1497 N N . LYS A 1 182 ? 9.047 -19.648 -23.629 1.00 15.87 182 LYS B N 1
ATOM 1498 C CA . LYS A 1 182 ? 7.836 -20.367 -23.250 1.00 19.96 182 LYS B CA 1
ATOM 1499 C C . LYS A 1 182 ? 7.117 -19.735 -22.066 1.00 23.73 182 LYS B C 1
ATOM 1500 O O . LYS A 1 182 ? 6.225 -20.370 -21.492 1.00 22.17 182 LYS B O 1
ATOM 1506 N N . PHE A 1 183 ? 7.474 -18.507 -21.680 1.00 16.47 183 PHE B N 1
ATOM 1507 C CA . PHE A 1 183 ? 6.829 -17.851 -20.547 1.00 17.98 183 PHE B CA 1
ATOM 1508 C C . PHE A 1 183 ? 6.087 -16.587 -20.977 1.00 16.53 183 PHE B C 1
ATOM 1509 O O . PHE A 1 183 ? 5.875 -15.682 -20.173 1.00 17.80 183 PHE B O 1
ATOM 1517 N N . TRP A 1 184 ? 5.665 -16.519 -22.248 1.00 16.59 184 TRP B N 1
ATOM 1518 C CA . TRP A 1 184 ? 4.930 -15.344 -22.714 1.00 16.55 184 TRP B CA 1
ATOM 1519 C C . TRP A 1 184 ? 3.615 -15.162 -21.963 1.00 19.24 184 TRP B C 1
ATOM 1520 O O . TRP A 1 184 ? 3.110 -14.037 -21.859 1.00 17.18 184 TRP B O 1
ATOM 1531 N N . ASP A 1 185 ? 3.036 -16.250 -21.440 1.00 17.89 185 ASP B N 1
ATOM 1532 C CA . ASP A 1 185 ? 1.779 -16.127 -20.704 1.00 19.08 185 ASP B CA 1
ATOM 1533 C C . ASP A 1 185 ? 1.934 -15.275 -19.452 1.00 19.78 185 ASP B C 1
ATOM 1534 O O . ASP A 1 185 ? 0.954 -14.693 -18.974 1.00 20.86 185 ASP B O 1
ATOM 1539 N N . ALA A 1 186 ? 3.144 -15.199 -18.897 1.00 17.95 186 ALA B N 1
ATOM 1540 C CA . ALA A 1 186 ? 3.398 -14.406 -17.700 1.00 17.86 186 ALA B CA 1
ATOM 1541 C C . ALA A 1 186 ? 3.621 -12.926 -17.995 1.00 17.35 186 ALA B C 1
ATOM 1542 O O . ALA A 1 186 ? 3.791 -12.145 -17.050 1.00 16.91 186 ALA B O 1
ATOM 1544 N N . LEU A 1 187 ? 3.622 -12.528 -19.263 1.00 15.83 187 LEU B N 1
ATOM 1545 C CA . LEU A 1 187 ? 3.933 -11.164 -19.676 1.00 16.34 187 LEU B CA 1
ATOM 1546 C C . LEU A 1 187 ? 2.710 -10.493 -20.303 1.00 19.29 187 LEU B C 1
ATOM 1547 O O . LEU A 1 187 ? 1.714 -11.139 -20.633 1.00 20.41 187 LEU B O 1
ATOM 1552 N N . ASP A 1 188 ? 2.791 -9.170 -20.469 1.00 15.94 188 ASP B N 1
ATOM 1553 C CA . ASP A 1 188 ? 1.685 -8.420 -21.061 1.00 16.15 188 ASP B CA 1
ATOM 1554 C C . ASP A 1 188 ? 1.832 -8.213 -22.563 1.00 19.71 188 ASP B C 1
ATOM 1555 O O . ASP A 1 188 ? 0.824 -8.053 -23.263 1.00 19.56 188 ASP B O 1
ATOM 1560 N N . VAL A 1 189 ? 3.064 -8.183 -23.061 1.00 17.09 189 VAL B N 1
ATOM 1561 C CA . VAL A 1 189 ? 3.376 -7.876 -24.453 1.00 15.11 189 VAL B CA 1
ATOM 1562 C C . VAL A 1 189 ? 4.508 -8.804 -24.879 1.00 11.99 189 VAL B C 1
ATOM 1563 O O . VAL A 1 189 ? 5.431 -9.060 -24.097 1.00 15.58 189 VAL B O 1
ATOM 1567 N N . ILE A 1 190 ? 4.432 -9.316 -26.106 1.00 13.37 190 ILE B N 1
ATOM 1568 C CA . ILE A 1 190 ? 5.509 -10.088 -26.723 1.00 14.68 190 ILE B CA 1
ATOM 1569 C C . ILE A 1 190 ? 6.377 -9.137 -27.536 1.00 15.66 190 ILE B C 1
ATOM 1570 O O . ILE A 1 190 ? 5.855 -8.250 -28.209 1.00 14.56 190 ILE B O 1
ATOM 1575 N N . SER A 1 191 ? 7.701 -9.302 -27.484 1.00 12.69 191 SER B N 1
ATOM 1576 C CA . SER A 1 191 ? 8.545 -8.412 -28.276 1.00 13.04 191 SER B CA 1
ATOM 1577 C C . SER A 1 191 ? 9.821 -9.127 -28.691 1.00 12.20 191 SER B C 1
ATOM 1578 O O . SER A 1 191 ? 10.253 -10.099 -28.066 1.00 11.81 191 SER B O 1
ATOM 1581 N N . SER A 1 192 ? 10.421 -8.630 -29.772 1.00 13.65 192 SER B N 1
ATOM 1582 C CA . SER A 1 192 ? 11.662 -9.206 -30.264 1.00 13.10 192 SER B CA 1
ATOM 1583 C C . SER A 1 192 ? 12.468 -8.133 -30.979 1.00 12.53 192 SER B C 1
ATOM 1584 O O . SER A 1 192 ? 11.957 -7.065 -31.326 1.00 12.74 192 SER B O 1
ATOM 1587 N N . SER A 1 193 ? 13.753 -8.431 -31.170 1.00 10.91 193 SER B N 1
ATOM 1588 C CA . SER A 1 193 ? 14.644 -7.605 -31.980 1.00 12.09 193 SER B CA 1
ATOM 1589 C C . SER A 1 193 ? 14.435 -8.007 -33.435 1.00 12.02 193 SER B C 1
ATOM 1590 O O . SER A 1 193 ? 15.012 -8.990 -33.905 1.00 14.93 193 SER B O 1
ATOM 1593 N N . GLY A 1 194 ? 13.628 -7.229 -34.158 1.00 11.43 194 GLY B N 1
ATOM 1594 C CA . GLY A 1 194 ? 13.201 -7.595 -35.495 1.00 13.13 194 GLY B CA 1
ATOM 1595 C C . GLY A 1 194 ? 14.184 -7.288 -36.604 1.00 12.47 194 GLY B C 1
ATOM 1596 O O . GLY A 1 194 ? 13.830 -6.623 -37.583 1.00 13.97 194 GLY B O 1
ATOM 1597 N N . TYR A 1 195 ? 15.414 -7.792 -36.475 1.00 11.81 195 TYR B N 1
ATOM 1598 C CA . TYR A 1 195 ? 16.495 -7.499 -37.418 1.00 11.45 195 TYR B CA 1
ATOM 1599 C C . TYR A 1 195 ? 16.438 -8.479 -38.593 1.00 12.33 195 TYR B C 1
ATOM 1600 O O . TYR A 1 195 ? 17.279 -9.362 -38.755 1.00 14.68 195 TYR B O 1
ATOM 1609 N N . TYR A 1 196 ? 15.378 -8.303 -39.445 1.00 11.78 196 TYR B N 1
ATOM 1610 C CA . TYR A 1 196 ? 15.192 -9.306 -40.475 1.00 14.42 196 TYR B CA 1
ATOM 1611 C C . TYR A 1 196 ? 15.679 -8.789 -41.826 1.00 13.63 196 TYR B C 1
ATOM 1612 O O . TYR A 1 196 ? 15.693 -7.577 -42.063 1.00 12.69 196 TYR B O 1
ATOM 1621 N N . PRO A 1 197 ? 16.136 -9.669 -42.721 1.00 14.46 197 PRO B N 1
ATOM 1622 C CA . PRO A 1 197 ? 16.731 -9.193 -43.975 1.00 15.34 197 PRO B CA 1
ATOM 1623 C C . PRO A 1 197 ? 15.702 -8.510 -44.859 1.00 14.21 197 PRO B C 1
ATOM 1624 O O . PRO A 1 197 ? 14.520 -8.860 -44.857 1.00 12.93 197 PRO B O 1
ATOM 1628 N N . ILE A 1 198 ? 16.183 -7.534 -45.639 1.00 12.75 198 ILE B N 1
ATOM 1629 C CA . ILE A 1 198 ? 15.317 -6.752 -46.519 1.00 13.25 198 ILE B CA 1
ATOM 1630 C C . ILE A 1 198 ? 14.533 -7.647 -47.478 1.00 14.32 198 ILE B C 1
ATOM 1631 O O . ILE A 1 198 ? 13.431 -7.288 -47.914 1.00 15.18 198 ILE B O 1
ATOM 1636 N N . ASN A 1 199 ? 15.056 -8.830 -47.797 1.00 15.21 199 ASN B N 1
ATOM 1637 C CA . ASN A 1 199 ? 14.446 -9.705 -48.793 1.00 15.72 199 ASN B CA 1
ATOM 1638 C C . ASN A 1 199 ? 13.745 -10.912 -48.178 1.00 17.06 199 ASN B C 1
ATOM 1639 O O . ASN A 1 199 ? 13.459 -11.875 -48.893 1.00 19.54 199 ASN B O 1
ATOM 1644 N N . ASP A 1 200 ? 13.480 -10.902 -46.863 1.00 16.75 200 ASP B N 1
ATOM 1645 C CA . ASP A 1 200 ? 12.896 -12.089 -46.245 1.00 17.49 200 ASP B CA 1
ATOM 1646 C C . ASP A 1 200 ? 11.767 -11.765 -45.264 1.00 13.91 200 ASP B C 1
ATOM 1647 O O . ASP A 1 200 ? 11.457 -12.593 -44.400 1.00 15.44 200 ASP B O 1
ATOM 1652 N N . TRP A 1 201 ? 11.122 -10.604 -45.382 1.00 15.19 201 TRP B N 1
ATOM 1653 C CA . TRP A 1 201 ? 10.099 -10.244 -44.401 1.00 16.88 201 TRP B CA 1
ATOM 1654 C C . TRP A 1 201 ? 8.890 -11.167 -44.479 1.00 15.70 201 TRP B C 1
ATOM 1655 O O . TRP A 1 201 ? 8.290 -11.486 -43.450 1.00 15.24 201 TRP B O 1
ATOM 1666 N N . ASP A 1 202 ? 8.500 -11.591 -45.685 1.00 16.31 202 ASP B N 1
ATOM 1667 C CA . ASP A 1 202 ? 7.282 -12.392 -45.817 1.00 19.65 202 ASP B CA 1
ATOM 1668 C C . ASP A 1 202 ? 7.375 -13.687 -45.012 1.00 19.62 202 ASP B C 1
ATOM 1669 O O . ASP A 1 202 ? 6.469 -14.019 -44.236 1.00 20.26 202 ASP B O 1
ATOM 1674 N N . ARG A 1 203 ? 8.463 -14.434 -45.184 1.00 17.85 203 ARG B N 1
ATOM 1675 C CA . ARG A 1 203 ? 8.614 -15.693 -44.460 1.00 17.97 203 ARG B CA 1
ATOM 1676 C C . ARG A 1 203 ? 8.710 -15.461 -42.958 1.00 18.27 203 ARG B C 1
ATOM 1677 O O . ARG A 1 203 ? 8.139 -16.221 -42.163 1.00 18.80 203 ARG B O 1
ATOM 1685 N N . GLN A 1 204 ? 9.413 -14.407 -42.545 1.00 15.84 204 GLN B N 1
ATOM 1686 C CA . GLN A 1 204 ? 9.622 -14.201 -41.118 1.00 15.53 204 GLN B CA 1
ATOM 1687 C C . GLN A 1 204 ? 8.360 -13.676 -40.441 1.00 14.96 204 GLN B C 1
ATOM 1688 O O . GLN A 1 204 ? 8.032 -14.093 -39.325 1.00 16.65 204 GLN B O 1
ATOM 1694 N N . LEU A 1 205 ? 7.630 -12.777 -41.102 1.00 14.66 205 LEU B N 1
ATOM 1695 C CA . LEU A 1 205 ? 6.382 -12.288 -40.525 1.00 16.79 205 LEU B CA 1
ATOM 1696 C C . LEU A 1 205 ? 5.341 -13.404 -40.424 1.00 18.46 205 LEU B C 1
ATOM 1697 O O . LEU A 1 205 ? 4.631 -13.500 -39.419 1.00 17.20 205 LEU B O 1
ATOM 1702 N N . ASP A 1 206 ? 5.244 -14.263 -41.443 1.00 18.85 206 ASP B N 1
ATOM 1703 C CA . ASP A 1 206 ? 4.332 -15.405 -41.350 1.00 19.14 206 ASP B CA 1
ATOM 1704 C C . ASP A 1 206 ? 4.687 -16.301 -40.166 1.00 21.71 206 ASP B C 1
ATOM 1705 O O . ASP A 1 206 ? 3.798 -16.774 -39.446 1.00 19.95 206 ASP B O 1
ATOM 1710 N N . ARG A 1 207 ? 5.985 -16.553 -39.953 1.00 18.49 207 ARG B N 1
ATOM 1711 C CA . ARG A 1 207 ? 6.407 -17.389 -38.834 1.00 19.32 207 ARG B CA 1
ATOM 1712 C C . ARG A 1 207 ? 6.038 -16.745 -37.503 1.00 19.15 207 ARG B C 1
ATOM 1713 O O . ARG A 1 207 ? 5.466 -17.400 -36.621 1.00 18.92 207 ARG B O 1
ATOM 1721 N N . ILE A 1 208 ? 6.335 -15.449 -37.345 1.00 16.16 208 ILE B N 1
ATOM 1722 C CA . ILE A 1 208 ? 6.062 -14.777 -36.074 1.00 17.85 208 ILE B CA 1
ATOM 1723 C C . ILE A 1 208 ? 4.562 -14.694 -35.817 1.00 19.77 208 ILE B C 1
ATOM 1724 O O . ILE A 1 208 ? 4.104 -14.870 -34.681 1.00 19.97 208 ILE B O 1
ATOM 1729 N N . GLU A 1 209 ? 3.779 -14.422 -36.864 1.00 19.36 209 GLU B N 1
ATOM 1730 C CA . GLU A 1 209 ? 2.328 -14.326 -36.726 1.00 22.65 209 GLU B CA 1
ATOM 1731 C C . GLU A 1 209 ? 1.751 -15.580 -36.082 1.00 21.19 209 GLU B C 1
ATOM 1732 O O . GLU A 1 209 ? 0.878 -15.496 -35.211 1.00 23.23 209 GLU B O 1
ATOM 1738 N N . ALA A 1 210 ? 2.224 -16.752 -36.508 1.00 21.40 210 ALA B N 1
ATOM 1739 C CA . ALA A 1 210 ? 1.720 -18.003 -35.948 1.00 27.87 210 ALA B CA 1
ATOM 1740 C C . ALA A 1 210 ? 2.088 -18.136 -34.474 1.00 27.48 210 ALA B C 1
ATOM 1741 O O . ALA A 1 210 ? 1.291 -18.646 -33.678 1.00 27.23 210 ALA B O 1
ATOM 1743 N N . VAL A 1 211 ? 3.286 -17.677 -34.086 1.00 22.08 211 VAL B N 1
ATOM 1744 C CA . VAL A 1 211 ? 3.654 -17.674 -32.671 1.00 25.36 211 VAL B CA 1
ATOM 1745 C C . VAL A 1 211 ? 2.734 -16.749 -31.895 1.00 23.04 211 VAL B C 1
ATOM 1746 O O . VAL A 1 211 ? 2.190 -17.114 -30.847 1.00 27.28 211 VAL B O 1
ATOM 1750 N N . VAL A 1 212 ? 2.556 -15.528 -32.401 1.00 24.11 212 VAL B N 1
ATOM 1751 C CA . VAL A 1 212 ? 1.780 -14.515 -31.696 1.00 24.14 212 VAL B CA 1
ATOM 1752 C C . VAL A 1 212 ? 0.330 -14.953 -31.535 1.00 29.34 212 VAL B C 1
ATOM 1753 O O . VAL A 1 212 ? -0.320 -14.632 -30.528 1.00 27.51 212 VAL B O 1
ATOM 1757 N N . LYS A 1 213 ? -0.194 -15.713 -32.497 1.00 25.55 213 LYS B N 1
ATOM 1758 C CA . LYS A 1 213 ? -1.575 -16.170 -32.392 1.00 29.36 213 LYS B CA 1
ATOM 1759 C C . LYS A 1 213 ? -1.755 -17.244 -31.326 1.00 27.01 213 LYS B C 1
ATOM 1760 O O . LYS A 1 213 ? -2.869 -17.408 -30.819 1.00 33.89 213 LYS B O 1
ATOM 1766 N N . GLN A 1 214 ? -0.694 -17.970 -30.966 1.00 23.69 214 GLN B N 1
ATOM 1767 C CA . GLN A 1 214 ? -0.818 -18.970 -29.908 1.00 28.63 214 GLN B CA 1
ATOM 1768 C C . GLN A 1 214 ? -1.154 -18.329 -28.571 1.00 30.53 214 GLN B C 1
ATOM 1769 O O . GLN A 1 214 ? -1.771 -18.965 -27.712 1.00 26.23 214 GLN B O 1
ATOM 1775 N N . TYR A 1 215 ? -0.743 -17.085 -28.368 1.00 31.35 215 TYR B N 1
ATOM 1776 C CA . TYR A 1 215 ? -1.045 -16.342 -27.159 1.00 32.35 215 TYR B CA 1
ATOM 1777 C C . TYR A 1 215 ? -2.062 -15.259 -27.485 1.00 32.84 215 TYR B C 1
ATOM 1778 O O . TYR A 1 215 ? -2.352 -14.972 -28.648 1.00 34.93 215 TYR B O 1
ATOM 1787 N N . ASP A 1 216 ? -2.638 -14.675 -26.444 1.00 37.76 216 ASP B N 1
ATOM 1788 C CA . ASP A 1 216 ? -3.607 -13.616 -26.678 1.00 39.45 216 ASP B CA 1
ATOM 1789 C C . ASP A 1 216 ? -2.991 -12.273 -26.317 1.00 31.75 216 ASP B C 1
ATOM 1790 O O . ASP A 1 216 ? -3.573 -11.516 -25.533 1.00 38.52 216 ASP B O 1
ATOM 1792 N N . LYS A 1 217 ? -1.822 -11.958 -26.890 1.00 33.21 217 LYS B N 1
ATOM 1793 C CA . LYS A 1 217 ? -1.064 -10.807 -26.422 1.00 26.57 217 LYS B CA 1
ATOM 1794 C C . LYS A 1 217 ? -0.582 -9.925 -27.565 1.00 23.31 217 LYS B C 1
ATOM 1795 O O . LYS A 1 217 ? -0.195 -10.422 -28.632 1.00 21.38 217 LYS B O 1
ATOM 1801 N N . PRO A 1 218 ? -0.591 -8.607 -27.374 1.00 18.60 218 PRO B N 1
ATOM 1802 C CA . PRO A 1 218 ? -0.038 -7.712 -28.393 1.00 20.66 218 PRO B CA 1
ATOM 1803 C C . PRO A 1 218 ? 1.453 -7.954 -28.585 1.00 20.74 218 PRO B C 1
ATOM 1804 O O . PRO A 1 218 ? 2.132 -8.545 -27.740 1.00 19.37 218 PRO B O 1
ATOM 1808 N N . PHE A 1 219 ? 1.956 -7.493 -29.727 1.00 16.43 219 PHE B N 1
ATOM 1809 C CA . PHE A 1 219 ? 3.339 -7.721 -30.117 1.00 16.64 219 PHE B CA 1
ATOM 1810 C C . PHE A 1 219 ? 3.924 -6.437 -30.689 1.00 15.31 219 PHE B C 1
ATOM 1811 O O . PHE A 1 219 ? 3.223 -5.670 -31.353 1.00 17.73 219 PHE B O 1
ATOM 1819 N N . PHE A 1 220 ? 5.221 -6.213 -30.454 1.00 13.78 220 PHE B N 1
ATOM 1820 C CA . PHE A 1 220 ? 5.916 -5.170 -31.206 1.00 13.47 220 PHE B CA 1
ATOM 1821 C C . PHE A 1 220 ? 7.405 -5.476 -31.283 1.00 13.26 220 PHE B C 1
ATOM 1822 O O . PHE A 1 220 ? 7.941 -6.303 -30.534 1.00 14.27 220 PHE B O 1
ATOM 1830 N N . PHE A 1 221 ? 8.059 -4.817 -32.240 1.00 13.54 221 PHE B N 1
ATOM 1831 C CA . PHE A 1 221 ? 9.495 -4.985 -32.464 1.00 12.95 221 PHE B CA 1
ATOM 1832 C C . PHE A 1 221 ? 10.200 -3.952 -31.596 1.00 12.52 221 PHE B C 1
ATOM 1833 O O . PHE A 1 221 ? 10.476 -2.833 -32.028 1.00 13.13 221 PHE B O 1
ATOM 1841 N N . VAL A 1 222 ? 10.486 -4.329 -30.348 1.00 13.56 222 VAL B N 1
ATOM 1842 C CA . VAL A 1 222 ? 11.032 -3.372 -29.396 1.00 13.36 222 VAL B CA 1
ATOM 1843 C C . VAL A 1 222 ? 12.421 -2.895 -29.811 1.00 13.02 222 VAL B C 1
ATOM 1844 O O . VAL A 1 222 ? 12.877 -1.845 -29.347 1.00 12.11 222 VAL B O 1
ATOM 1848 N N . ALA A 1 223 ? 13.108 -3.640 -30.669 1.00 12.40 223 ALA B N 1
ATOM 1849 C CA . ALA A 1 223 ? 14.278 -3.135 -31.370 1.00 11.66 223 ALA B CA 1
ATOM 1850 C C . ALA A 1 223 ? 14.158 -3.475 -32.847 1.00 11.85 223 ALA B C 1
ATOM 1851 O O . ALA A 1 223 ? 13.692 -4.558 -33.205 1.00 13.29 223 ALA B O 1
ATOM 1853 N N . ALA A 1 224 ? 14.566 -2.536 -33.698 1.00 10.89 224 ALA B N 1
ATOM 1854 C CA . ALA A 1 224 ? 14.656 -2.728 -35.142 1.00 13.20 224 ALA B CA 1
ATOM 1855 C C . ALA A 1 224 ? 15.443 -1.559 -35.706 1.00 11.23 224 ALA B C 1
ATOM 1856 O O . ALA A 1 224 ? 15.406 -0.460 -35.152 1.00 13.29 224 ALA B O 1
ATOM 1858 N N . GLY A 1 225 ? 16.125 -1.791 -36.817 1.00 10.96 225 GLY B N 1
ATOM 1859 C CA . GLY A 1 225 ? 16.867 -0.729 -37.461 1.00 10.90 225 GLY B CA 1
ATOM 1860 C C . GLY A 1 225 ? 17.899 -1.310 -38.404 1.00 12.88 225 GLY B C 1
ATOM 1861 O O . GLY A 1 225 ? 17.891 -2.506 -38.702 1.00 13.88 225 GLY B O 1
ATOM 1862 N N . CYS A 1 226 ? 18.798 -0.433 -38.856 1.00 11.39 226 CYS B N 1
ATOM 1863 C CA . CYS A 1 226 ? 19.786 -0.822 -39.854 1.00 10.99 226 CYS B CA 1
ATOM 1864 C C . CYS A 1 226 ? 20.828 0.278 -40.046 1.00 12.99 226 CYS B C 1
ATOM 1865 O O . CYS A 1 226 ? 20.474 1.457 -40.219 1.00 12.32 226 CYS B O 1
ATOM 1868 N N . PRO A 1 227 ? 22.114 -0.068 -40.030 1.00 12.23 227 PRO B N 1
ATOM 1869 C CA . PRO A 1 227 ? 23.154 0.935 -40.295 1.00 12.59 227 PRO B CA 1
ATOM 1870 C C . PRO A 1 227 ? 23.123 1.410 -41.741 1.00 14.85 227 PRO B C 1
ATOM 1871 O O . PRO A 1 227 ? 22.669 0.702 -42.639 1.00 12.61 227 PRO B O 1
ATOM 1875 N N . SER A 1 228 ? 23.614 2.636 -41.958 1.00 14.27 228 SER B N 1
ATOM 1876 C CA . SER A 1 228 ? 23.777 3.176 -43.310 1.00 14.25 228 SER B CA 1
ATOM 1877 C C . SER A 1 228 ? 25.110 2.688 -43.885 1.00 16.11 228 SER B C 1
ATOM 1878 O O . SER A 1 228 ? 26.064 3.440 -44.087 1.00 19.48 228 SER B O 1
ATOM 1881 N N . ARG A 1 229 ? 25.145 1.394 -44.174 1.00 17.83 229 ARG B N 1
ATOM 1882 C CA . ARG A 1 229 ? 26.349 0.688 -44.578 1.00 19.29 229 ARG B CA 1
ATOM 1883 C C . ARG A 1 229 ? 25.980 -0.334 -45.642 1.00 19.21 229 ARG B C 1
ATOM 1884 O O . ARG A 1 229 ? 24.942 -0.988 -45.534 1.00 15.09 229 ARG B O 1
ATOM 1892 N N . SER A 1 230 ? 26.818 -0.468 -46.673 1.00 18.24 230 SER B N 1
ATOM 1893 C CA . SER A 1 230 ? 26.544 -1.432 -47.734 1.00 16.28 230 SER B CA 1
ATOM 1894 C C . SER A 1 230 ? 26.662 -2.854 -47.194 1.00 17.95 230 SER B C 1
ATOM 1895 O O . SER A 1 230 ? 27.703 -3.240 -46.651 1.00 19.79 230 SER B O 1
ATOM 1898 N N . GLY A 1 231 ? 25.597 -3.638 -47.360 1.00 14.17 231 GLY B N 1
ATOM 1899 C CA . GLY A 1 231 ? 25.503 -4.977 -46.834 1.00 16.93 231 GLY B CA 1
ATOM 1900 C C . GLY A 1 231 ? 24.642 -5.088 -45.598 1.00 16.66 231 GLY B C 1
ATOM 1901 O O . GLY A 1 231 ? 24.233 -6.193 -45.243 1.00 15.05 231 GLY B O 1
ATOM 1902 N N . SER A 1 232 ? 24.367 -3.961 -44.934 1.00 15.65 232 SER B N 1
ATOM 1903 C CA . SER A 1 232 ? 23.611 -3.998 -43.692 1.00 13.96 232 SER B CA 1
ATOM 1904 C C . SER A 1 232 ? 22.162 -4.411 -43.914 1.00 12.27 232 SER B C 1
ATOM 1905 O O . SER A 1 232 ? 21.554 -5.004 -43.017 1.00 12.60 232 SER B O 1
ATOM 1908 N N . ALA A 1 233 ? 21.591 -4.121 -45.087 1.00 13.76 233 ALA B N 1
ATOM 1909 C CA . ALA A 1 233 ? 20.180 -4.446 -45.300 1.00 13.97 233 ALA B CA 1
ATOM 1910 C C . ALA A 1 233 ? 19.920 -5.948 -45.229 1.00 12.78 233 ALA B C 1
ATOM 1911 O O . ALA A 1 233 ? 18.804 -6.362 -44.896 1.00 13.53 233 ALA B O 1
ATOM 1913 N N . LEU A 1 234 ? 20.926 -6.781 -45.521 1.00 14.06 234 LEU B N 1
ATOM 1914 C CA . LEU A 1 234 ? 20.767 -8.227 -45.391 1.00 15.93 234 LEU B CA 1
ATOM 1915 C C . LEU A 1 234 ? 21.069 -8.738 -43.986 1.00 16.57 234 LEU B C 1
ATOM 1916 O O . LEU A 1 234 ? 20.549 -9.790 -43.596 1.00 17.76 234 LEU B O 1
ATOM 1921 N N . LEU A 1 235 ? 21.896 -8.026 -43.219 1.00 15.94 235 LEU B N 1
ATOM 1922 C CA . LEU A 1 235 ? 22.265 -8.433 -41.859 1.00 13.03 235 LEU B CA 1
ATOM 1923 C C . LEU A 1 235 ? 22.218 -7.211 -40.949 1.00 12.50 235 LEU B C 1
ATOM 1924 O O . LEU A 1 235 ? 23.252 -6.719 -40.480 1.00 13.52 235 LEU B O 1
ATOM 1929 N N . PRO A 1 236 ? 21.018 -6.680 -40.693 1.00 11.97 236 PRO B N 1
ATOM 1930 C CA . PRO A 1 236 ? 20.924 -5.363 -40.040 1.00 11.57 236 PRO B CA 1
ATOM 1931 C C . PRO A 1 236 ? 21.298 -5.375 -38.565 1.00 12.35 236 PRO B C 1
ATOM 1932 O O . PRO A 1 236 ? 21.563 -4.303 -38.008 1.00 12.91 236 PRO B O 1
ATOM 1936 N N . ASN A 1 237 ? 21.319 -6.541 -37.925 1.00 12.45 237 ASN B N 1
ATOM 1937 C CA . ASN A 1 237 ? 21.747 -6.659 -36.534 1.00 14.42 237 ASN B CA 1
ATOM 1938 C C . ASN A 1 237 ? 23.250 -6.511 -36.379 1.00 16.23 237 ASN B C 1
ATOM 1939 O O . ASN A 1 237 ? 23.729 -6.339 -35.254 1.00 15.00 237 ASN B O 1
ATOM 1944 N N . LYS A 1 238 ? 24.008 -6.624 -37.468 1.00 15.25 238 LYS B N 1
ATOM 1945 C CA . LYS A 1 238 ? 25.460 -6.778 -37.365 1.00 17.89 238 LYS B CA 1
ATOM 1946 C C . LYS A 1 238 ? 26.096 -5.407 -37.236 1.00 17.50 238 LYS B C 1
ATOM 1947 O O . LYS A 1 238 ? 26.478 -4.778 -38.221 1.00 17.76 238 LYS B O 1
ATOM 1953 N N . TRP A 1 239 ? 26.235 -4.949 -35.990 1.00 17.69 239 TRP B N 1
ATOM 1954 C CA . TRP A 1 239 ? 26.765 -3.615 -35.753 1.00 16.78 239 TRP B CA 1
ATOM 1955 C C . TRP A 1 239 ? 28.224 -3.490 -36.177 1.00 20.08 239 TRP B C 1
ATOM 1956 O O . TRP A 1 239 ? 28.676 -2.377 -36.452 1.00 20.60 239 TRP B O 1
ATOM 1967 N N . ASP A 1 240 ? 28.964 -4.597 -36.243 1.00 20.60 240 ASP B N 1
ATOM 1968 C CA . ASP A 1 240 ? 30.361 -4.574 -36.661 1.00 25.92 240 ASP B CA 1
ATOM 1969 C C . ASP A 1 240 ? 30.557 -5.070 -38.096 1.00 28.57 240 ASP B C 1
ATOM 1970 O O . ASP A 1 240 ? 31.689 -5.368 -38.487 1.00 26.70 240 ASP B O 1
ATOM 1975 N N . LEU A 1 241 ? 29.485 -5.138 -38.891 1.00 23.29 241 LEU B N 1
ATOM 1976 C CA . LEU A 1 241 ? 29.621 -5.489 -40.304 1.00 25.06 241 LEU B CA 1
ATOM 1977 C C . LEU A 1 241 ? 30.500 -4.474 -41.025 1.00 24.12 241 LEU B C 1
ATOM 1978 O O . LEU A 1 241 ? 30.419 -3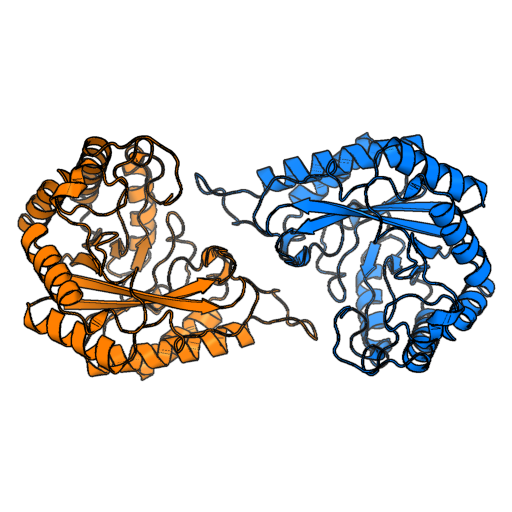.270 -40.774 1.00 24.50 241 LEU B O 1
ATOM 1983 N N . GLU A 1 242 ? 31.333 -4.956 -41.945 1.00 26.48 242 GLU B N 1
ATOM 1984 C CA . GLU A 1 242 ? 32.220 -4.087 -42.710 1.00 27.75 242 GLU B CA 1
ATOM 1985 C C . GLU A 1 242 ? 31.602 -3.786 -44.067 1.00 24.57 242 GLU B C 1
ATOM 1986 O O . GLU A 1 242 ? 31.159 -4.703 -44.766 1.00 24.39 242 GLU B O 1
ATOM 1992 N N . GLY A 1 243 ? 31.589 -2.510 -44.433 1.00 23.24 243 GLY B N 1
ATOM 1993 C CA . GLY A 1 243 ? 30.983 -2.082 -45.684 1.00 22.83 243 GLY B CA 1
ATOM 1994 C C . GLY A 1 243 ? 31.072 -0.576 -45.819 1.00 29.18 243 GLY B C 1
ATOM 1995 O O . GLY A 1 243 ? 31.166 0.155 -44.828 1.00 24.63 243 GLY B O 1
ATOM 1996 N N . ALA A 1 244 ? 31.042 -0.124 -47.071 1.00 21.78 244 ALA B N 1
ATOM 1997 C CA . ALA A 1 244 ? 31.164 1.299 -47.336 1.00 21.26 244 ALA B CA 1
ATOM 1998 C C . ALA A 1 244 ? 29.898 2.048 -46.909 1.00 24.99 244 ALA B C 1
ATOM 1999 O O . ALA A 1 244 ? 28.820 1.465 -46.747 1.00 21.27 244 ALA B O 1
ATOM 2001 N N . ILE A 1 245 ? 30.049 3.367 -46.742 1.00 21.73 245 ILE B N 1
ATOM 2002 C CA . ILE A 1 245 ? 28.928 4.238 -46.390 1.00 24.81 245 ILE B CA 1
ATOM 2003 C C . ILE A 1 245 ? 27.813 4.127 -47.426 1.00 20.79 245 ILE B C 1
ATOM 2004 O O . ILE A 1 245 ? 28.059 4.103 -48.638 1.00 19.63 245 ILE B O 1
ATOM 2009 N N . ASN A 1 246 ? 26.567 4.075 -46.954 1.00 18.06 246 ASN B N 1
ATOM 2010 C CA . ASN A 1 246 ? 25.443 3.944 -47.885 1.00 17.86 246 ASN B CA 1
ATOM 2011 C C . ASN A 1 246 ? 24.177 4.440 -47.178 1.00 16.91 246 ASN B C 1
ATOM 2012 O O . ASN A 1 246 ? 23.461 3.658 -46.552 1.00 16.63 246 ASN B O 1
ATOM 2017 N N . LEU A 1 247 ? 23.915 5.743 -47.305 1.00 17.86 247 LEU B N 1
ATOM 2018 C CA . LEU A 1 247 ? 22.708 6.314 -46.721 1.00 16.69 247 LEU B CA 1
ATOM 2019 C C . LEU A 1 247 ? 21.455 5.721 -47.351 1.00 19.26 247 LEU B C 1
ATOM 2020 O O . LEU A 1 247 ? 20.454 5.490 -46.658 1.00 15.10 247 LEU B O 1
ATOM 2025 N N . GLN A 1 248 ? 21.488 5.475 -48.669 1.00 15.36 248 GLN B N 1
ATOM 2026 C CA . GLN A 1 248 ? 20.290 5.018 -49.362 1.00 14.42 248 GLN B CA 1
ATOM 2027 C C . GLN A 1 248 ? 19.928 3.600 -48.958 1.00 13.22 248 GLN B C 1
ATOM 2028 O O . GLN A 1 248 ? 18.740 3.257 -48.907 1.00 13.91 248 GLN B O 1
ATOM 2034 N N . GLU A 1 249 ? 20.936 2.757 -48.687 1.00 13.58 249 GLU B N 1
ATOM 2035 C CA . GLU A 1 249 ? 20.643 1.393 -48.264 1.00 13.56 249 GLU B CA 1
ATOM 2036 C C . GLU A 1 249 ? 19.841 1.396 -46.970 1.00 12.55 249 GLU B C 1
ATOM 2037 O O . GLU A 1 249 ? 18.897 0.613 -46.815 1.00 12.80 249 GLU B O 1
ATOM 2043 N N . GLN A 1 250 ? 20.188 2.290 -46.039 1.00 13.39 250 GLN B N 1
ATOM 2044 C CA . GLN A 1 250 ? 19.420 2.422 -44.802 1.00 12.80 250 GLN B CA 1
ATOM 2045 C C . GLN A 1 250 ? 17.989 2.867 -45.085 1.00 13.37 250 GLN B C 1
ATOM 2046 O O . GLN A 1 250 ? 17.029 2.328 -44.519 1.00 12.05 250 GLN B O 1
ATOM 2052 N N . ALA A 1 251 ? 17.822 3.862 -45.956 1.00 13.40 251 ALA B N 1
ATOM 2053 C CA . ALA A 1 251 ? 16.477 4.331 -46.263 1.00 13.93 251 ALA B CA 1
ATOM 2054 C C . ALA A 1 251 ? 15.659 3.243 -46.949 1.00 14.77 251 ALA B C 1
ATOM 2055 O O . ALA A 1 251 ? 14.475 3.061 -46.637 1.00 13.90 251 ALA B O 1
ATOM 2057 N N . ASP A 1 252 ? 16.276 2.514 -47.887 1.00 13.74 252 ASP B N 1
ATOM 2058 C CA . ASP A 1 252 ? 15.601 1.395 -48.544 1.00 13.63 252 ASP B CA 1
ATOM 2059 C C . ASP A 1 252 ? 15.177 0.340 -47.528 1.00 14.59 252 ASP B C 1
ATOM 2060 O O . ASP A 1 252 ? 14.052 -0.173 -47.592 1.00 14.42 252 ASP B O 1
ATOM 2065 N N . TYR A 1 253 ? 16.062 0.007 -46.579 1.00 10.88 253 TYR B N 1
ATOM 2066 C CA . TYR A 1 253 ? 15.700 -0.956 -45.539 1.00 11.46 253 TYR B CA 1
ATOM 2067 C C . TYR A 1 253 ? 14.442 -0.512 -44.794 1.00 11.86 253 TYR B C 1
ATOM 2068 O O . TYR A 1 253 ? 13.520 -1.308 -44.581 1.00 12.42 253 TYR B O 1
ATOM 2077 N N . TYR A 1 254 ? 14.395 0.754 -44.366 1.00 11.83 254 TYR B N 1
ATOM 2078 C CA . TYR A 1 254 ? 13.237 1.220 -43.606 1.00 12.18 254 TYR B CA 1
ATOM 2079 C C . TYR A 1 254 ? 11.975 1.225 -44.463 1.00 15.49 254 TYR B C 1
ATOM 2080 O O . TYR A 1 254 ? 10.893 0.847 -43.988 1.00 13.77 254 TYR B O 1
ATOM 2089 N N . GLN A 1 255 ? 12.105 1.630 -45.719 1.00 14.28 255 GLN B N 1
ATOM 2090 C CA . GLN A 1 255 ? 10.954 1.659 -46.607 1.00 15.57 255 GLN B CA 1
ATOM 2091 C C . GLN A 1 255 ? 10.315 0.278 -46.735 1.00 16.31 255 GLN B C 1
ATOM 2092 O O . GLN A 1 255 ? 9.096 0.146 -46.666 1.00 15.17 255 GLN B O 1
ATOM 2098 N N . VAL A 1 256 ? 11.142 -0.748 -46.906 1.00 12.93 256 VAL B N 1
ATOM 2099 C CA . VAL A 1 256 ? 10.630 -2.105 -47.073 1.00 13.60 256 VAL B CA 1
ATOM 2100 C C . VAL A 1 256 ? 10.057 -2.626 -45.761 1.00 15.94 256 VAL B C 1
ATOM 2101 O O . VAL A 1 256 ? 8.981 -3.242 -45.739 1.00 14.31 256 VAL B O 1
ATOM 2105 N N . MET A 1 257 ? 10.767 -2.400 -44.651 1.00 13.51 257 MET B N 1
ATOM 2106 C CA . MET A 1 257 ? 10.272 -2.849 -43.352 1.00 14.33 257 MET B CA 1
ATOM 2107 C C . MET A 1 257 ? 8.886 -2.284 -43.067 1.00 15.30 257 MET B C 1
ATOM 2108 O O . MET A 1 257 ? 7.983 -3.013 -42.640 1.00 14.97 257 MET B O 1
ATOM 2113 N N . PHE A 1 258 ? 8.695 -0.981 -43.297 1.00 14.94 258 PHE B N 1
ATOM 2114 C CA . PHE A 1 258 ? 7.401 -0.375 -42.995 1.00 14.15 258 PHE B CA 1
ATOM 2115 C C . PHE A 1 258 ? 6.323 -0.865 -43.961 1.00 17.89 258 PHE B C 1
ATOM 2116 O O . PHE A 1 258 ? 5.189 -1.136 -43.544 1.00 16.70 258 PHE B O 1
ATOM 2124 N N . GLU A 1 259 ? 6.662 -1.009 -45.249 1.00 17.27 259 GLU B N 1
ATOM 2125 C CA . GLU A 1 259 ? 5.692 -1.527 -46.218 1.00 16.39 259 GLU B CA 1
ATOM 2126 C C . GLU A 1 259 ? 5.263 -2.951 -45.879 1.00 17.58 259 GLU B C 1
ATOM 2127 O O . GLU A 1 259 ? 4.078 -3.288 -45.968 1.00 19.10 259 GLU B O 1
ATOM 2129 N N . LYS A 1 260 ? 6.208 -3.798 -45.468 1.00 16.38 260 LYS B N 1
ATOM 2130 C CA . LYS A 1 260 ? 5.881 -5.192 -45.175 1.00 17.49 260 LYS B CA 1
ATOM 2131 C C . LYS A 1 260 ? 5.102 -5.331 -43.869 1.00 19.16 260 LYS B C 1
ATOM 2132 O O . LYS A 1 260 ? 4.176 -6.143 -43.779 1.00 18.79 260 LYS B O 1
ATOM 2138 N N . THR A 1 261 ? 5.468 -4.565 -42.837 1.00 15.99 261 THR B N 1
ATOM 2139 C CA . THR A 1 261 ? 4.792 -4.707 -41.549 1.00 14.22 261 THR B CA 1
ATOM 2140 C C . THR A 1 261 ? 3.480 -3.938 -41.471 1.00 16.69 261 THR B C 1
ATOM 2141 O O . THR A 1 261 ? 2.648 -4.253 -40.617 1.00 17.21 261 THR B O 1
ATOM 2145 N N . ALA A 1 262 ? 3.275 -2.937 -42.327 1.00 17.74 262 ALA B N 1
ATOM 2146 C CA . ALA A 1 262 ? 2.055 -2.142 -42.228 1.00 22.12 262 ALA B CA 1
ATOM 2147 C C . ALA A 1 262 ? 0.806 -2.990 -42.440 1.00 19.92 262 ALA B C 1
ATOM 2148 O O . ALA A 1 262 ? -0.246 -2.687 -41.868 1.00 24.13 262 ALA B O 1
ATOM 2150 N N . SER A 1 263 ? 0.893 -4.034 -43.261 1.00 21.48 263 SER B N 1
ATOM 2151 C CA . SER A 1 263 ? -0.268 -4.873 -43.539 1.00 24.89 263 SER B CA 1
ATOM 2152 C C . SER A 1 263 ? -0.486 -5.962 -42.494 1.00 26.56 263 SER B C 1
ATOM 2153 O O . SER A 1 263 ? -1.456 -6.721 -42.605 1.00 26.52 263 SER B O 1
ATOM 2156 N N . ARG A 1 264 ? 0.377 -6.063 -41.487 1.00 21.64 264 ARG B N 1
ATOM 2157 C CA . ARG A 1 264 ? 0.193 -7.020 -40.396 1.00 22.02 264 ARG B CA 1
ATOM 2158 C C . ARG A 1 264 ? -0.373 -6.259 -39.204 1.00 23.33 264 ARG B C 1
ATOM 2159 O O . ARG A 1 264 ? 0.352 -5.541 -38.510 1.00 20.62 264 ARG B O 1
ATOM 2167 N N . SER A 1 265 ? -1.677 -6.420 -38.964 1.00 24.05 265 SER B N 1
ATOM 2168 C CA . SER A 1 265 ? -2.324 -5.691 -37.881 1.00 23.66 265 SER B CA 1
ATOM 2169 C C . SER A 1 265 ? -1.695 -5.992 -36.525 1.00 20.75 265 SER B C 1
ATOM 2170 O O . SER A 1 265 ? -1.797 -5.168 -35.611 1.00 25.59 265 SER B O 1
ATOM 2173 N N . TRP A 1 266 ? -1.038 -7.141 -36.380 1.00 18.35 266 TRP B N 1
ATOM 2174 C CA . TRP A 1 266 ? -0.458 -7.531 -35.100 1.00 21.46 266 TRP B CA 1
ATOM 2175 C C . TRP A 1 266 ? 0.935 -6.954 -34.862 1.00 20.70 266 TRP B C 1
ATOM 2176 O O . TRP A 1 266 ? 1.453 -7.076 -33.744 1.00 18.28 266 TRP B O 1
ATOM 2187 N N . VAL A 1 267 ? 1.572 -6.351 -35.865 1.00 17.47 267 VAL B N 1
ATOM 2188 C CA . VAL A 1 267 ? 2.843 -5.675 -35.597 1.00 17.10 267 VAL B CA 1
ATOM 2189 C C . VAL A 1 267 ? 2.489 -4.340 -34.948 1.00 15.65 267 VAL B C 1
ATOM 2190 O O . VAL A 1 267 ? 2.052 -3.403 -35.615 1.00 16.81 267 VAL B O 1
ATOM 2194 N N . GLY A 1 268 ? 2.631 -4.270 -33.626 1.00 15.04 268 GLY B N 1
ATOM 2195 C CA . GLY A 1 268 ? 2.112 -3.162 -32.849 1.00 15.00 268 GLY B CA 1
ATOM 2196 C C . GLY A 1 268 ? 3.056 -2.003 -32.613 1.00 15.95 268 GLY B C 1
ATOM 2197 O O . GLY A 1 268 ? 2.745 -1.136 -31.791 1.00 16.87 268 GLY B O 1
ATOM 2198 N N . GLY A 1 269 ? 4.189 -1.945 -33.300 1.00 15.83 269 GLY B N 1
ATOM 2199 C CA . GLY A 1 269 ? 5.048 -0.788 -33.183 1.00 15.31 269 GLY B CA 1
ATOM 2200 C C . GLY A 1 269 ? 6.515 -1.171 -33.203 1.00 12.66 269 GLY B C 1
ATOM 2201 O O . GLY A 1 269 ? 6.882 -2.312 -33.474 1.00 12.03 269 GLY B O 1
ATOM 2202 N N . PHE A 1 270 ? 7.354 -0.183 -32.901 1.00 13.76 270 PHE B N 1
ATOM 2203 C CA . PHE A 1 270 ? 8.798 -0.288 -33.058 1.00 11.27 270 PHE B CA 1
ATOM 2204 C C . PHE A 1 270 ? 9.485 0.498 -31.962 1.00 12.91 270 PHE B C 1
ATOM 2205 O O . PHE A 1 270 ? 9.016 1.575 -31.586 1.00 13.28 270 PHE B O 1
ATOM 2213 N N . GLY A 1 271 ? 10.619 -0.022 -31.496 1.00 11.59 271 GLY B N 1
ATOM 2214 C CA . GLY A 1 271 ? 11.595 0.779 -30.774 1.00 11.19 271 GLY B CA 1
ATOM 2215 C C . GLY A 1 271 ? 12.868 0.909 -31.594 1.00 12.26 271 GLY B C 1
ATOM 2216 O O . GLY A 1 271 ? 13.826 0.149 -31.400 1.00 13.86 271 GLY B O 1
ATOM 2217 N N . LEU A 1 272 ? 12.892 1.864 -32.517 1.00 9.75 272 LEU B N 1
ATOM 2218 C CA . LEU A 1 272 ? 13.946 1.881 -33.527 1.00 11.38 272 LEU B CA 1
ATOM 2219 C C . LEU A 1 272 ? 15.316 2.080 -32.888 1.00 10.95 272 LEU B C 1
ATOM 2220 O O . LEU A 1 272 ? 15.475 2.836 -31.924 1.00 13.43 272 LEU B O 1
ATOM 2225 N N . TRP A 1 273 ? 16.308 1.382 -33.430 1.00 10.75 273 TRP B N 1
ATOM 2226 C CA . TRP A 1 273 ? 17.660 1.361 -32.886 1.00 10.43 273 TRP B CA 1
ATOM 2227 C C . TRP A 1 273 ? 18.591 2.130 -33.818 1.00 10.55 273 TRP B C 1
ATOM 2228 O O . TRP A 1 273 ? 18.749 1.734 -34.976 1.00 12.52 273 TRP B O 1
ATOM 2239 N N . ASP A 1 274 ? 19.235 3.201 -33.327 1.00 11.52 274 ASP B N 1
ATOM 2240 C CA . ASP A 1 274 ? 19.029 3.825 -32.011 1.00 11.10 274 ASP B CA 1
ATOM 2241 C C . ASP A 1 274 ? 19.370 5.318 -32.143 1.00 13.75 274 ASP B C 1
ATOM 2242 O O . ASP A 1 274 ? 19.978 5.733 -33.130 1.00 13.20 274 ASP B O 1
ATOM 2247 N N . TRP A 1 275 ? 18.973 6.119 -31.158 1.00 11.30 275 TRP B N 1
ATOM 2248 C CA . TRP A 1 275 ? 19.259 7.552 -31.125 1.00 11.40 275 TRP B CA 1
ATOM 2249 C C . TRP A 1 275 ? 20.243 7.818 -29.985 1.00 11.31 275 TRP B C 1
ATOM 2250 O O . TRP A 1 275 ? 19.908 7.635 -28.808 1.00 12.60 275 TRP B O 1
ATOM 2261 N N . GLN A 1 276 ? 21.454 8.248 -30.324 1.00 11.97 276 GLN B N 1
ATOM 2262 C CA . GLN A 1 276 ? 22.491 8.369 -29.306 1.00 12.77 276 GLN B CA 1
ATOM 2263 C C . GLN A 1 276 ? 22.267 9.595 -28.417 1.00 12.67 276 GLN B C 1
ATOM 2264 O O . GLN A 1 276 ? 21.744 10.632 -28.854 1.00 13.31 276 GLN B O 1
ATOM 2270 N N . THR A 1 277 ? 22.653 9.443 -27.148 1.00 10.83 277 THR B N 1
ATOM 2271 C CA . THR A 1 277 ? 22.600 10.543 -26.186 1.00 9.72 277 THR B CA 1
ATOM 2272 C C . THR A 1 277 ? 23.516 11.675 -26.619 1.00 10.81 277 THR B C 1
ATOM 2273 O O . THR A 1 277 ? 23.127 12.850 -26.607 1.00 12.73 277 THR B O 1
ATOM 2277 N N . TYR A 1 278 ? 24.754 11.343 -26.952 1.00 11.28 278 TYR B N 1
ATOM 2278 C CA . TYR A 1 278 ? 25.707 12.324 -27.465 1.00 12.78 278 TYR B CA 1
ATOM 2279 C C . TYR A 1 278 ? 25.637 12.212 -28.984 1.00 14.21 278 TYR B C 1
ATOM 2280 O O . TYR A 1 278 ? 26.331 11.411 -29.613 1.00 15.20 278 TYR B O 1
ATOM 2289 N N . LEU A 1 279 ? 24.755 13.012 -29.563 1.00 13.62 279 LEU B N 1
ATOM 2290 C CA . LEU A 1 279 ? 24.423 12.921 -30.973 1.00 15.63 279 LEU B CA 1
ATOM 2291 C C . LEU A 1 279 ? 25.502 13.586 -31.823 1.00 17.94 279 LEU B C 1
ATOM 2292 O O . LEU A 1 279 ? 26.033 14.640 -31.462 1.00 15.81 279 LEU B O 1
ATOM 2297 N N . TYR A 1 280 ? 25.828 12.965 -32.956 1.00 15.72 280 TYR B N 1
ATOM 2298 C CA . TYR A 1 280 ? 26.777 13.575 -33.880 1.00 18.61 280 TYR B CA 1
ATOM 2299 C C . TYR A 1 280 ? 26.219 14.884 -34.432 1.00 16.30 280 TYR B C 1
ATOM 2300 O O . TYR A 1 280 ? 25.004 15.100 -34.473 1.00 17.21 280 TYR B O 1
ATOM 2309 N N . ASP A 1 281 ? 27.120 15.778 -34.835 1.00 19.33 281 ASP B N 1
ATOM 2310 C CA . ASP A 1 281 ? 26.701 17.010 -35.495 1.00 21.50 281 ASP B CA 1
ATOM 2311 C C . ASP A 1 281 ? 26.017 16.679 -36.811 1.00 17.70 281 ASP B C 1
ATOM 2312 O O . ASP A 1 281 ? 26.449 15.783 -37.535 1.00 18.81 281 ASP B O 1
ATOM 2317 N N . GLU A 1 282 ? 24.941 17.405 -37.121 1.00 18.47 282 GLU B N 1
ATOM 2318 C CA . GLU A 1 282 ? 24.202 17.102 -38.346 1.00 21.40 282 GLU B CA 1
ATOM 2319 C C . GLU A 1 282 ? 25.084 17.234 -39.583 1.00 25.28 282 GLU B C 1
ATOM 2320 O O . GLU A 1 282 ? 24.871 16.526 -40.574 1.00 21.36 282 GLU B O 1
ATOM 2326 N N . LYS A 1 283 ? 26.093 18.113 -39.534 1.00 24.51 283 LYS B N 1
ATOM 2327 C CA . LYS A 1 283 ? 27.005 18.293 -40.661 1.00 26.48 283 LYS B CA 1
ATOM 2328 C C . LYS A 1 283 ? 27.803 17.033 -40.963 1.00 25.04 283 LYS B C 1
ATOM 2329 O O . LYS A 1 283 ? 28.366 16.916 -42.059 1.00 26.26 283 LYS B O 1
ATOM 2335 N N . ASP A 1 284 ? 27.869 16.092 -40.024 1.00 21.80 284 ASP B N 1
ATOM 2336 C CA . ASP A 1 284 ? 28.619 14.861 -40.211 1.00 25.61 284 ASP B CA 1
ATOM 2337 C C . ASP A 1 284 ? 27.723 13.675 -40.573 1.00 20.38 284 ASP B C 1
ATOM 2338 O O . ASP A 1 284 ? 28.217 12.549 -40.670 1.00 21.73 284 ASP B O 1
ATOM 2343 N N . ALA A 1 285 ? 26.429 13.907 -40.805 1.00 20.03 285 ALA B N 1
ATOM 2344 C CA . ALA A 1 285 ? 25.498 12.791 -40.963 1.00 20.58 285 ALA B CA 1
ATOM 2345 C C . ALA A 1 285 ? 25.745 12.019 -42.255 1.00 22.73 285 ALA B C 1
ATOM 2346 O O . ALA A 1 285 ? 25.623 10.788 -42.276 1.00 21.85 285 ALA B O 1
ATOM 2348 N N . THR A 1 286 ? 26.083 12.713 -43.348 1.00 22.61 286 THR B N 1
ATOM 2349 C CA . THR A 1 286 ? 26.286 12.004 -44.610 1.00 24.78 286 THR B CA 1
ATOM 2350 C C . THR A 1 286 ? 27.516 11.110 -44.599 1.00 23.99 286 THR B C 1
ATOM 2351 O O . THR A 1 286 ? 27.669 10.289 -45.507 1.00 28.67 286 THR B O 1
ATOM 2355 N N . LYS A 1 287 ? 28.398 11.246 -43.615 1.00 23.11 287 LYS B N 1
ATOM 2356 C CA . LYS A 1 287 ? 29.557 10.379 -43.499 1.00 26.74 287 LYS B CA 1
ATOM 2357 C C . LYS A 1 287 ? 29.435 9.393 -42.347 1.00 22.67 287 LYS B C 1
ATOM 2358 O O . LYS A 1 287 ? 30.365 8.615 -42.110 1.00 24.18 287 LYS B O 1
ATOM 2364 N N . ASN A 1 288 ? 28.308 9.399 -41.638 1.00 22.69 288 ASN B N 1
ATOM 2365 C CA . ASN A 1 288 ? 28.071 8.497 -40.517 1.00 20.63 288 ASN B CA 1
ATOM 2366 C C . ASN A 1 288 ? 27.510 7.174 -41.032 1.00 18.95 288 ASN B C 1
ATOM 2367 O O . ASN A 1 288 ? 26.472 7.159 -41.701 1.00 18.54 288 ASN B O 1
ATOM 2372 N N . ASP A 1 289 ? 28.169 6.063 -40.695 1.00 17.32 289 ASP B N 1
ATOM 2373 C CA . ASP A 1 289 ? 27.751 4.752 -41.179 1.00 20.29 289 ASP B CA 1
ATOM 2374 C C . ASP A 1 289 ? 27.072 3.907 -40.099 1.00 18.75 289 ASP B C 1
ATOM 2375 O O . ASP A 1 289 ? 26.982 2.685 -40.244 1.00 18.31 289 ASP B O 1
ATOM 2380 N N . ASP A 1 290 ? 26.553 4.539 -39.043 1.00 16.43 290 ASP B N 1
ATOM 2381 C CA . ASP A 1 290 ? 25.995 3.847 -37.889 1.00 16.60 290 ASP B CA 1
ATOM 2382 C C . ASP A 1 290 ? 24.470 3.713 -38.015 1.00 15.22 290 ASP B C 1
ATOM 2383 O O . ASP A 1 290 ? 23.879 4.041 -39.048 1.00 14.78 290 ASP B O 1
ATOM 2388 N N . TYR A 1 291 ? 23.820 3.225 -36.944 1.00 12.90 291 TYR B N 1
ATOM 2389 C CA . TYR A 1 291 ? 22.366 3.045 -36.925 1.00 14.43 291 TYR B CA 1
ATOM 2390 C C . TYR A 1 291 ? 21.598 4.360 -36.926 1.00 14.63 291 TYR B C 1
ATOM 2391 O O . TYR A 1 291 ? 20.425 4.377 -37.318 1.00 13.86 291 TYR B O 1
ATOM 2400 N N . GLY A 1 292 ? 22.211 5.450 -36.470 1.00 13.92 292 GLY B N 1
ATOM 2401 C CA . GLY A 1 292 ? 21.476 6.692 -36.342 1.00 14.54 292 GLY B CA 1
ATOM 2402 C C . GLY A 1 292 ? 20.885 7.128 -37.668 1.00 14.04 292 GLY B C 1
ATOM 2403 O O . GLY A 1 292 ? 21.406 6.815 -38.742 1.00 13.69 292 GLY B O 1
ATOM 2404 N N . VAL A 1 293 ? 19.762 7.834 -37.580 1.00 12.26 293 VAL B N 1
ATOM 2405 C CA . VAL A 1 293 ? 19.078 8.342 -38.764 1.00 12.15 293 VAL B CA 1
ATOM 2406 C C . VAL A 1 293 ? 19.081 9.862 -38.832 1.00 15.14 293 VAL B C 1
ATOM 2407 O O . VAL A 1 293 ? 18.650 10.421 -39.857 1.00 14.37 293 VAL B O 1
ATOM 2411 N N . PHE A 1 294 ? 19.525 10.546 -37.775 1.00 13.60 294 PHE B N 1
ATOM 2412 C CA . PHE A 1 294 ? 19.615 12.004 -37.753 1.00 13.54 294 PHE B CA 1
ATOM 2413 C C . PHE A 1 294 ? 20.350 12.517 -38.982 1.00 13.63 294 PHE B C 1
ATOM 2414 O O . PHE A 1 294 ? 21.489 12.118 -39.246 1.00 15.12 294 PHE B O 1
ATOM 2422 N N . GLY A 1 295 ? 19.679 13.382 -39.744 1.00 15.78 295 GLY B N 1
ATOM 2423 C CA . GLY A 1 295 ? 20.307 14.013 -40.894 1.00 18.95 295 GLY B CA 1
ATOM 2424 C C . GLY A 1 295 ? 20.462 13.136 -42.116 1.00 19.77 295 GLY B C 1
ATOM 2425 O O . GLY A 1 295 ? 21.138 13.541 -43.065 1.00 18.68 295 GLY B O 1
ATOM 2426 N N . LYS A 1 296 ? 19.852 11.952 -42.126 1.00 14.96 296 LYS B N 1
ATOM 2427 C CA . LYS A 1 296 ? 19.928 10.982 -43.205 1.00 14.53 296 LYS B CA 1
ATOM 2428 C C . LYS A 1 296 ? 18.555 10.799 -43.845 1.00 16.54 296 LYS B C 1
ATOM 2429 O O . LYS A 1 296 ? 17.532 11.115 -43.231 1.00 16.42 296 LYS B O 1
ATOM 2435 N N . PRO A 1 297 ? 18.492 10.301 -45.086 1.00 14.57 297 PRO B N 1
ATOM 2436 C CA . PRO A 1 297 ? 17.181 10.124 -45.731 1.00 15.47 297 PRO B CA 1
ATOM 2437 C C . PRO A 1 297 ? 16.211 9.249 -44.942 1.00 16.34 297 PRO B C 1
ATOM 2438 O O . PRO A 1 297 ? 15.000 9.483 -45.001 1.00 17.31 297 PRO B O 1
ATOM 2442 N N . ALA A 1 298 ? 16.699 8.261 -44.192 1.00 15.38 298 ALA B N 1
ATOM 2443 C CA . ALA A 1 298 ? 15.799 7.415 -43.404 1.00 15.34 298 ALA B CA 1
ATOM 2444 C C . ALA A 1 298 ? 15.033 8.213 -42.359 1.00 17.33 298 ALA B C 1
ATOM 2445 O O . ALA A 1 298 ? 13.948 7.799 -41.927 1.00 15.29 298 ALA B O 1
ATOM 2447 N N . GLU A 1 299 ? 15.586 9.347 -41.930 1.00 13.89 299 GLU B N 1
ATOM 2448 C CA . GLU A 1 299 ? 14.888 10.181 -40.958 1.00 15.23 299 GLU B CA 1
ATOM 2449 C C . GLU A 1 299 ? 13.523 10.607 -41.484 1.00 15.48 299 GLU B C 1
ATOM 2450 O O . GLU A 1 299 ? 12.526 10.572 -40.754 1.00 16.22 299 GLU B O 1
ATOM 2456 N N . ARG A 1 300 ? 13.462 11.011 -42.754 1.00 15.44 300 ARG B N 1
ATOM 2457 C CA . ARG A 1 300 ? 12.205 11.455 -43.331 1.00 17.98 300 ARG B CA 1
ATOM 2458 C C . ARG A 1 300 ? 11.266 10.289 -43.577 1.00 17.26 300 ARG B C 1
ATOM 2459 O O . ARG A 1 300 ? 10.043 10.451 -43.471 1.00 18.66 300 ARG B O 1
ATOM 2461 N N . VAL A 1 301 ? 11.817 9.120 -43.917 1.00 18.41 301 VAL B N 1
ATOM 2462 C CA . VAL A 1 301 ? 10.992 7.932 -44.107 1.00 17.95 301 VAL B CA 1
ATOM 2463 C C . VAL A 1 301 ? 10.292 7.580 -42.804 1.00 15.75 301 VAL B C 1
ATOM 2464 O O . VAL A 1 301 ? 9.088 7.297 -42.778 1.00 16.94 301 VAL B O 1
ATOM 2468 N N . ILE A 1 302 ? 11.042 7.592 -41.700 1.00 14.19 302 ILE B N 1
ATOM 2469 C CA . ILE A 1 302 ? 10.463 7.246 -40.406 1.00 15.06 302 ILE B CA 1
ATOM 2470 C C . ILE A 1 302 ? 9.413 8.271 -39.999 1.00 14.92 302 ILE B C 1
ATOM 2471 O O . ILE A 1 302 ? 8.307 7.915 -39.572 1.00 15.94 302 ILE B O 1
ATOM 2476 N N . LYS A 1 303 ? 9.747 9.558 -40.100 1.00 13.73 303 LYS B N 1
ATOM 2477 C CA . LYS A 1 303 ? 8.799 10.584 -39.676 1.00 15.63 303 LYS B CA 1
ATOM 2478 C C . LYS A 1 303 ? 7.497 10.475 -40.460 1.00 16.68 303 LYS B C 1
ATOM 2479 O O . LYS A 1 303 ? 6.406 10.502 -39.879 1.00 17.02 303 LYS B O 1
ATOM 2485 N N . ALA A 1 304 ? 7.597 10.312 -41.782 1.00 18.85 304 ALA B N 1
ATOM 2486 C CA . ALA A 1 304 ? 6.398 10.166 -42.603 1.00 19.07 304 ALA B CA 1
ATOM 2487 C C . ALA A 1 304 ? 5.570 8.956 -42.177 1.00 19.69 304 ALA B C 1
ATOM 2488 O O . ALA A 1 304 ? 4.339 9.042 -42.085 1.00 21.67 304 ALA B O 1
ATOM 2490 N N . TYR A 1 305 ? 6.223 7.817 -41.918 1.00 15.68 305 TYR B N 1
ATOM 2491 C CA . TYR A 1 305 ? 5.463 6.623 -41.555 1.00 18.29 305 TYR B CA 1
ATOM 2492 C C . TYR A 1 305 ? 4.818 6.769 -40.183 1.00 19.58 305 TYR B C 1
ATOM 2493 O O . TYR A 1 305 ? 3.646 6.418 -40.005 1.00 19.79 305 TYR B O 1
ATOM 2502 N N . TYR A 1 306 ? 5.571 7.267 -39.199 1.00 17.89 306 TYR B N 1
ATOM 2503 C CA . TYR A 1 306 ? 5.012 7.456 -37.865 1.00 15.95 306 TYR B CA 1
ATOM 2504 C C . TYR A 1 306 ? 3.836 8.431 -37.893 1.00 21.37 306 TYR B C 1
ATOM 2505 O O . TYR A 1 306 ? 2.834 8.226 -37.198 1.00 19.99 306 TYR B O 1
ATOM 2514 N N . GLN A 1 307 ? 3.926 9.484 -38.709 1.00 19.08 307 GLN B N 1
ATOM 2515 C CA . GLN A 1 307 ? 2.817 10.432 -38.802 1.00 21.27 307 GLN B CA 1
ATOM 2516 C C . GLN A 1 307 ? 1.607 9.837 -39.509 1.00 24.50 307 GLN B C 1
ATOM 2517 O O . GLN A 1 307 ? 0.488 10.327 -39.318 1.00 31.77 307 GLN B O 1
ATOM 2523 N N . SER A 1 308 ? 1.802 8.793 -40.315 1.00 22.64 308 SER B N 1
ATOM 2524 C CA . SER A 1 308 ? 0.683 8.117 -40.961 1.00 27.34 308 SER B CA 1
ATOM 2525 C C . SER A 1 308 ? -0.032 7.137 -40.039 1.00 31.12 308 SER B C 1
ATOM 2526 O O . SER A 1 308 ? -1.162 6.739 -40.342 1.00 29.78 308 SER B O 1
ATOM 2529 N N . ARG A 1 309 ? 0.618 6.722 -38.957 1.00 27.15 309 ARG B N 1
ATOM 2530 C CA . ARG A 1 309 ? 0.006 5.775 -38.032 1.00 28.00 309 ARG B CA 1
ATOM 2531 C C . ARG A 1 309 ? -0.616 6.486 -36.837 1.00 30.72 309 ARG B C 1
ATOM 2532 O O . ARG A 1 309 ? -1.109 5.840 -35.916 1.00 40.31 309 ARG B O 1
ATOM 2540 N N . MET B 1 1 ? 41.533 -53.712 -19.651 1.00 41.97 1 MET A N 1
ATOM 2541 C CA . MET B 1 1 ? 42.847 -53.159 -19.954 1.00 34.41 1 MET A CA 1
ATOM 2542 C C . MET B 1 1 ? 43.737 -53.183 -18.715 1.00 25.26 1 MET A C 1
ATOM 2543 O O . MET B 1 1 ? 43.246 -53.165 -17.583 1.00 25.04 1 MET A O 1
ATOM 2548 N N . GLU B 1 2 ? 45.046 -53.255 -18.942 1.00 24.68 2 GLU A N 1
ATOM 2549 C CA . GLU B 1 2 ? 46.007 -53.201 -17.848 1.00 26.02 2 GLU A CA 1
ATOM 2550 C C . GLU B 1 2 ? 45.853 -51.886 -17.093 1.00 22.05 2 GLU A C 1
ATOM 2551 O O . GLU B 1 2 ? 45.433 -50.869 -17.656 1.00 18.86 2 GLU A O 1
ATOM 2557 N N . PHE B 1 3 ? 46.181 -51.914 -15.806 1.00 19.83 3 PHE A N 1
ATOM 2558 C CA . PHE B 1 3 ? 46.145 -50.692 -15.012 1.00 21.04 3 PHE A CA 1
ATOM 2559 C C . PHE B 1 3 ? 47.110 -49.663 -15.597 1.00 20.21 3 PHE A C 1
ATOM 2560 O O . PHE B 1 3 ? 48.291 -49.956 -15.806 1.00 18.54 3 PHE A O 1
ATOM 2568 N N . ILE B 1 4 ? 46.603 -48.461 -15.870 1.00 15.77 4 ILE A N 1
ATOM 2569 C CA . ILE B 1 4 ? 47.384 -47.399 -16.505 1.00 13.48 4 ILE A CA 1
ATOM 2570 C C . ILE B 1 4 ? 48.084 -46.573 -15.422 1.00 15.48 4 ILE A C 1
ATOM 2571 O O . ILE B 1 4 ? 47.441 -45.828 -14.675 1.00 14.26 4 ILE A O 1
ATOM 2576 N N . LYS B 1 5 ? 49.412 -46.697 -15.346 1.00 14.23 5 LYS A N 1
ATOM 2577 C CA . LYS B 1 5 ? 50.239 -45.899 -14.444 1.00 13.92 5 LYS A CA 1
ATOM 2578 C C . LYS B 1 5 ? 50.733 -44.685 -15.224 1.00 13.41 5 LYS A C 1
ATOM 2579 O O . LYS B 1 5 ? 51.841 -44.658 -15.758 1.00 15.79 5 LYS A O 1
ATOM 2585 N N . GLY B 1 6 ? 49.880 -43.666 -15.306 1.00 12.91 6 GLY A N 1
ATOM 2586 C CA . GLY B 1 6 ? 50.193 -42.574 -16.203 1.00 11.63 6 GLY A CA 1
ATOM 2587 C C . GLY B 1 6 ? 50.503 -41.242 -15.554 1.00 11.00 6 GLY A C 1
ATOM 2588 O O . GLY B 1 6 ? 50.143 -40.980 -14.404 1.00 11.63 6 GLY A O 1
ATOM 2589 N N . PHE B 1 7 ? 51.179 -40.383 -16.306 1.00 11.67 7 PHE A N 1
ATOM 2590 C CA . PHE B 1 7 ? 51.412 -39.020 -15.873 1.00 11.40 7 PHE A CA 1
ATOM 2591 C C . PHE B 1 7 ? 51.277 -38.125 -17.092 1.00 12.31 7 PHE A C 1
ATOM 2592 O O . PHE B 1 7 ? 51.772 -38.457 -18.179 1.00 11.56 7 PHE A O 1
ATOM 2600 N N . THR B 1 8 ? 50.616 -36.988 -16.897 1.00 12.22 8 THR A N 1
ATOM 2601 C CA . THR B 1 8 ? 50.461 -35.992 -17.954 1.00 10.57 8 THR A CA 1
ATOM 2602 C C . THR B 1 8 ? 51.741 -35.182 -18.104 1.00 11.76 8 THR A C 1
ATOM 2603 O O . THR B 1 8 ? 52.341 -34.762 -17.116 1.00 12.54 8 THR A O 1
ATOM 2607 N N . PHE B 1 9 ? 52.136 -34.947 -19.352 1.00 12.80 9 PHE A N 1
ATOM 2608 C CA . PHE B 1 9 ? 53.358 -34.233 -19.694 1.00 11.17 9 PHE A CA 1
ATOM 2609 C C . PHE B 1 9 ? 53.049 -33.248 -20.813 1.00 15.77 9 PHE A C 1
ATOM 2610 O O . PHE B 1 9 ? 52.204 -33.515 -21.668 1.00 14.20 9 PHE A O 1
ATOM 2618 N N . GLY B 1 10 ? 53.745 -32.111 -20.815 1.00 14.60 10 GLY A N 1
ATOM 2619 C CA . GLY B 1 10 ? 53.710 -31.213 -21.953 1.00 14.91 10 GLY A CA 1
ATOM 2620 C C . GLY B 1 10 ? 52.668 -30.109 -21.939 1.00 14.83 10 GLY A C 1
ATOM 2621 O O . GLY B 1 10 ? 52.565 -29.372 -22.933 1.00 15.16 10 GLY A O 1
ATOM 2622 N N . TRP B 1 11 ? 51.892 -29.962 -20.860 1.00 11.91 11 TRP A N 1
ATOM 2623 C CA . TRP B 1 11 ? 50.836 -28.949 -20.844 1.00 13.16 11 TRP A CA 1
ATOM 2624 C C . TRP B 1 11 ? 51.400 -27.545 -20.991 1.00 18.99 11 TRP A C 1
ATOM 2625 O O . TRP B 1 11 ? 50.751 -26.678 -21.582 1.00 16.72 11 TRP A O 1
ATOM 2636 N N . ASP B 1 12 ? 52.600 -27.304 -20.464 1.00 15.81 12 ASP A N 1
ATOM 2637 C CA . ASP B 1 12 ? 53.230 -25.992 -20.557 1.00 15.41 12 ASP A CA 1
ATOM 2638 C C . ASP B 1 12 ? 53.939 -25.758 -21.887 1.00 17.54 12 ASP A C 1
ATOM 2639 O O . ASP B 1 12 ? 54.488 -24.671 -22.099 1.00 16.70 12 ASP A O 1
ATOM 2644 N N . SER B 1 13 ? 53.941 -26.730 -22.787 1.00 15.83 13 SER A N 1
ATOM 2645 C CA . SER B 1 13 ? 54.803 -26.627 -23.956 1.00 17.73 13 SER A CA 1
ATOM 2646 C C . SER B 1 13 ? 54.337 -25.523 -24.902 1.00 19.44 13 SER A C 1
ATOM 2647 O O . SER B 1 13 ? 53.154 -25.182 -24.979 1.00 15.62 13 SER A O 1
ATOM 2650 N N . GLN B 1 14 ? 55.306 -24.933 -25.593 1.00 19.52 14 GLN A N 1
ATOM 2651 C CA . GLN B 1 14 ? 55.080 -24.025 -26.705 1.00 17.98 14 GLN A CA 1
ATOM 2652 C C . GLN B 1 14 ? 55.981 -24.478 -27.843 1.00 17.56 14 GLN A C 1
ATOM 2653 O O . GLN B 1 14 ? 56.780 -25.402 -27.680 1.00 16.83 14 GLN A O 1
ATOM 2659 N N . LYS B 1 15 ? 55.830 -23.851 -29.010 1.00 16.83 15 LYS A N 1
ATOM 2660 C CA . LYS B 1 15 ? 56.606 -24.272 -30.172 1.00 17.32 15 LYS A CA 1
ATOM 2661 C C . LYS B 1 15 ? 58.091 -24.221 -29.841 1.00 19.68 15 LYS A C 1
ATOM 2662 O O . LYS B 1 15 ? 58.575 -23.242 -29.270 1.00 20.14 15 LYS A O 1
ATOM 2668 N N . GLY B 1 16 ? 58.800 -25.305 -30.152 1.00 18.53 16 GLY A N 1
ATOM 2669 C CA . GLY B 1 16 ? 60.213 -25.414 -29.899 1.00 20.48 16 GLY A CA 1
ATOM 2670 C C . GLY B 1 16 ? 60.588 -26.146 -28.621 1.00 20.41 16 GLY A C 1
ATOM 2671 O O . GLY B 1 16 ? 61.731 -26.592 -28.505 1.00 20.89 16 GLY A O 1
ATOM 2672 N N . TYR B 1 17 ? 59.660 -26.286 -27.664 1.00 18.33 17 TYR A N 1
ATOM 2673 C CA . TYR B 1 17 ? 60.000 -26.894 -26.373 1.00 19.18 17 TYR A CA 1
ATOM 2674 C C . TYR B 1 17 ? 60.445 -28.347 -26.519 1.00 19.84 17 TYR A C 1
ATOM 2675 O O . TYR B 1 17 ? 61.381 -28.788 -25.840 1.00 21.07 17 TYR A O 1
ATOM 2684 N N . PHE B 1 18 ? 59.756 -29.125 -27.352 1.00 19.15 18 PHE A N 1
ATOM 2685 C CA . PHE B 1 18 ? 60.069 -30.545 -27.447 1.00 19.23 18 PHE A CA 1
ATOM 2686 C C . PHE B 1 18 ? 61.359 -30.820 -28.215 1.00 19.98 18 PHE A C 1
ATOM 2687 O O . PHE B 1 18 ? 61.828 -31.961 -28.206 1.00 22.68 18 PHE A O 1
ATOM 2695 N N . LYS B 1 19 ? 61.940 -29.811 -28.874 1.00 21.53 19 LYS A N 1
ATOM 2696 C CA . LYS B 1 19 ? 63.253 -29.977 -29.492 1.00 25.14 19 LYS A CA 1
ATOM 2697 C C . LYS B 1 19 ? 64.384 -29.989 -28.471 1.00 28.01 19 LYS A C 1
ATOM 2698 O O . LYS B 1 19 ? 65.478 -30.471 -28.781 1.00 28.13 19 LYS A O 1
ATOM 2704 N N . THR B 1 20 ? 64.157 -29.460 -27.280 1.00 24.82 20 THR A N 1
ATOM 2705 C CA . THR B 1 20 ? 65.248 -29.178 -26.360 1.00 23.94 20 THR A CA 1
ATOM 27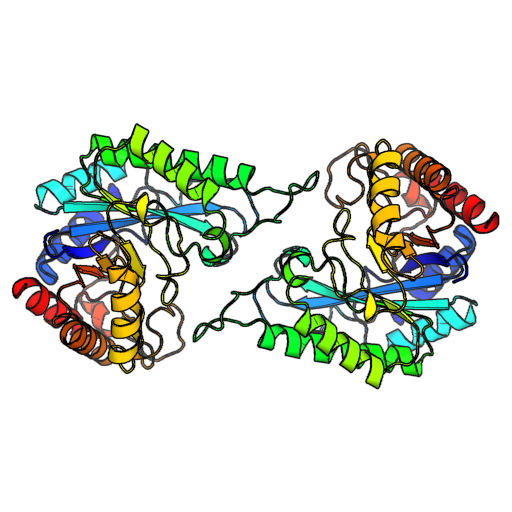06 C C . THR B 1 20 ? 65.644 -30.402 -25.545 1.00 23.82 20 THR A C 1
ATOM 2707 O O . THR B 1 20 ? 64.868 -31.343 -25.350 1.00 24.21 20 THR A O 1
ATOM 2711 N N . GLU B 1 21 ? 66.884 -30.365 -25.053 1.00 24.39 21 GLU A N 1
ATOM 2712 C CA . GLU B 1 21 ? 67.364 -31.415 -24.163 1.00 23.70 21 GLU A CA 1
ATOM 2713 C C . GLU B 1 21 ? 66.645 -31.393 -22.817 1.00 20.89 21 GLU A C 1
ATOM 2714 O O . GLU B 1 21 ? 66.432 -32.452 -22.211 1.00 22.34 21 GLU A O 1
ATOM 2720 N N . ARG B 1 22 ? 66.271 -30.214 -22.320 1.00 22.57 22 ARG A N 1
ATOM 2721 C CA . ARG B 1 22 ? 65.641 -30.190 -21.006 1.00 22.29 22 ARG A CA 1
ATOM 2722 C C . ARG B 1 22 ? 64.250 -30.805 -21.026 1.00 24.38 22 ARG A C 1
ATOM 2723 O O . ARG B 1 22 ? 63.789 -31.277 -19.983 1.00 21.61 22 ARG A O 1
ATOM 2731 N N . ALA B 1 23 ? 63.584 -30.837 -22.186 1.00 20.78 23 ALA A N 1
ATOM 2732 C CA . ALA B 1 23 ? 62.327 -31.570 -22.287 1.00 19.30 23 ALA A CA 1
ATOM 2733 C C . ALA B 1 23 ? 62.558 -33.063 -22.093 1.00 21.54 23 ALA A C 1
ATOM 2734 O O . ALA B 1 23 ? 61.817 -33.728 -21.358 1.00 19.66 23 ALA A O 1
ATOM 2736 N N . LYS B 1 24 ? 63.587 -33.607 -22.752 1.00 19.48 24 LYS A N 1
ATOM 2737 C CA . LYS B 1 24 ? 63.896 -35.028 -22.625 1.00 19.32 24 LYS A CA 1
ATOM 2738 C C . LYS B 1 24 ? 64.366 -35.356 -21.218 1.00 21.01 24 LYS A C 1
ATOM 2739 O O . LYS B 1 24 ? 64.049 -36.425 -20.685 1.00 20.21 24 LYS A O 1
ATOM 2745 N N . GLU B 1 25 ? 65.073 -34.418 -20.598 1.00 21.10 25 GLU A N 1
ATOM 2746 C CA . GLU B 1 25 ? 65.541 -34.606 -19.235 1.00 21.22 25 GLU A CA 1
ATOM 2747 C C . GLU B 1 25 ? 64.340 -34.651 -18.293 1.00 19.18 25 GLU A C 1
ATOM 2748 O O . GLU B 1 25 ? 64.277 -35.490 -17.399 1.00 20.67 25 GLU A O 1
ATOM 2754 N N . SER B 1 26 ? 63.387 -33.745 -18.495 1.00 19.26 26 SER A N 1
ATOM 2755 C CA . SER B 1 26 ? 62.196 -33.730 -17.654 1.00 18.65 26 SER A CA 1
ATOM 2756 C C . SER B 1 26 ? 61.427 -35.038 -17.771 1.00 15.30 26 SER A C 1
ATOM 2757 O O . SER B 1 26 ? 61.000 -35.609 -16.758 1.00 16.87 26 SER A O 1
ATOM 2760 N N . LEU B 1 27 ? 61.266 -35.545 -19.000 1.00 17.72 27 LEU A N 1
ATOM 2761 C CA . LEU B 1 27 ? 60.546 -36.799 -19.198 1.00 16.05 27 LEU A CA 1
ATOM 2762 C C . LEU B 1 27 ? 61.257 -37.970 -18.525 1.00 19.51 27 LEU A C 1
ATOM 2763 O O . LEU B 1 27 ? 60.606 -38.834 -17.922 1.00 16.54 27 LEU A O 1
ATOM 2768 N N . ARG B 1 28 ? 62.588 -38.029 -18.635 1.00 17.20 28 ARG A N 1
ATOM 2769 C CA . ARG B 1 28 ? 63.335 -39.082 -17.949 1.00 21.10 28 ARG A CA 1
ATOM 2770 C C . ARG B 1 28 ? 63.105 -39.030 -16.445 1.00 15.94 28 ARG A C 1
ATOM 2771 O O . ARG B 1 28 ? 62.921 -40.068 -15.802 1.00 20.38 28 ARG A O 1
ATOM 2779 N N . LEU B 1 29 ? 63.096 -37.827 -15.872 1.00 18.33 29 LEU A N 1
ATOM 2780 C CA . LEU B 1 29 ? 62.886 -37.686 -14.436 1.00 18.10 29 LEU A CA 1
ATOM 2781 C C . LEU B 1 29 ? 61.477 -38.098 -14.042 1.00 18.23 29 LEU A C 1
ATOM 2782 O O . LEU B 1 29 ? 61.279 -38.728 -12.997 1.00 17.87 29 LEU A O 1
ATOM 2787 N N . MET B 1 30 ? 60.510 -37.792 -14.898 1.00 17.67 30 MET A N 1
ATOM 2788 C CA . MET B 1 30 ? 59.130 -38.167 -14.637 1.00 16.01 30 MET A CA 1
ATOM 2789 C C . MET B 1 30 ? 59.031 -39.683 -14.477 1.00 18.40 30 MET A C 1
ATOM 2790 O O . MET B 1 30 ? 58.408 -40.175 -13.538 1.00 17.79 30 MET A O 1
ATOM 2795 N N . GLN B 1 31 ? 59.650 -40.419 -15.396 1.00 17.56 31 GLN A N 1
ATOM 2796 C CA . GLN B 1 31 ? 59.625 -41.875 -15.337 1.00 18.67 31 GLN A CA 1
ATOM 2797 C C . GLN B 1 31 ? 60.391 -42.384 -14.125 1.00 21.23 31 GLN A C 1
ATOM 2798 O O . GLN B 1 31 ? 59.902 -43.249 -13.382 1.00 19.08 31 GLN A O 1
ATOM 2804 N N . GLU B 1 32 ? 61.588 -41.839 -13.904 1.00 19.53 32 GLU A N 1
ATOM 2805 C CA . GLU B 1 32 ? 62.423 -42.266 -12.785 1.00 22.24 32 GLU A CA 1
ATOM 2806 C C . GLU B 1 32 ? 61.711 -42.057 -11.451 1.00 21.53 32 GLU A C 1
ATOM 2807 O O . GLU B 1 32 ? 61.666 -42.963 -10.610 1.00 20.70 32 GLU A O 1
ATOM 2813 N N . ARG B 1 33 ? 61.123 -40.875 -11.251 1.00 17.32 33 ARG A N 1
ATOM 2814 C CA . ARG B 1 33 ? 60.639 -40.500 -9.927 1.00 17.39 33 ARG A CA 1
ATOM 2815 C C . ARG B 1 33 ? 59.249 -41.039 -9.601 1.00 18.78 33 ARG A C 1
ATOM 2816 O O . ARG B 1 33 ? 58.908 -41.138 -8.416 1.00 19.12 33 ARG A O 1
ATOM 2824 N N . THR B 1 34 ? 58.432 -41.378 -10.607 1.00 16.65 34 THR A N 1
ATOM 2825 C CA . THR B 1 34 ? 57.066 -41.820 -10.355 1.00 16.67 34 THR A CA 1
ATOM 2826 C C . THR B 1 34 ? 56.798 -43.272 -10.720 1.00 17.22 34 THR A C 1
ATOM 2827 O O . THR B 1 34 ? 55.749 -43.800 -10.330 1.00 17.16 34 THR A O 1
ATOM 2831 N N . ALA B 1 35 ? 57.693 -43.924 -11.458 1.00 16.15 35 ALA A N 1
ATOM 2832 C CA . ALA B 1 35 ? 57.471 -45.268 -11.997 1.00 16.39 35 ALA A CA 1
ATOM 2833 C C . ALA B 1 35 ? 56.276 -45.317 -12.949 1.00 17.92 35 ALA A C 1
ATOM 2834 O O . ALA B 1 35 ? 55.682 -46.384 -13.162 1.00 16.89 35 ALA A O 1
ATOM 2836 N N . SER B 1 36 ? 55.917 -44.181 -13.535 1.00 15.87 36 SER A N 1
ATOM 2837 C CA . SER B 1 36 ? 54.890 -44.169 -14.568 1.00 15.50 36 SER A CA 1
ATOM 2838 C C . SER B 1 36 ? 55.303 -45.046 -15.743 1.00 14.94 36 SER A C 1
ATOM 2839 O O . SER B 1 36 ? 56.477 -45.084 -16.127 1.00 15.45 36 SER A O 1
ATOM 2842 N N . GLU B 1 37 ? 54.322 -45.746 -16.321 1.00 13.88 37 GLU A N 1
ATOM 2843 C CA . GLU B 1 37 ? 54.522 -46.526 -17.537 1.00 15.62 37 GLU A CA 1
ATOM 2844 C C . GLU B 1 37 ? 53.808 -45.935 -18.748 1.00 15.05 37 GLU A C 1
ATOM 2845 O O . GLU B 1 37 ? 54.046 -46.392 -19.870 1.00 16.23 37 GLU A O 1
ATOM 2851 N N . TYR B 1 38 ? 52.954 -44.929 -18.544 1.00 13.96 38 TYR A N 1
ATOM 2852 C CA . TYR B 1 38 ? 52.267 -44.201 -19.602 1.00 15.29 38 TYR A CA 1
ATOM 2853 C C . TYR B 1 38 ? 52.554 -42.712 -19.458 1.00 14.30 38 TYR A C 1
ATOM 2854 O O . TYR B 1 38 ? 52.599 -42.188 -18.341 1.00 13.57 38 TYR A O 1
ATOM 2863 N N . VAL B 1 39 ? 52.700 -42.019 -20.583 1.00 13.54 39 VAL A N 1
ATOM 2864 C CA . VAL B 1 39 ? 52.722 -40.562 -20.583 1.00 12.47 39 VAL A CA 1
ATOM 2865 C C . VAL B 1 39 ? 51.508 -40.077 -21.366 1.00 12.82 39 VAL A C 1
ATOM 2866 O O . VAL B 1 39 ? 51.228 -40.579 -22.462 1.00 12.13 39 VAL A O 1
ATOM 2870 N N . ILE B 1 40 ? 50.752 -39.153 -20.775 1.00 11.69 40 ILE A N 1
ATOM 2871 C CA . ILE B 1 40 ? 49.639 -38.492 -21.456 1.00 12.26 40 ILE A CA 1
ATOM 2872 C C . ILE B 1 40 ? 50.192 -37.170 -21.973 1.00 13.23 40 ILE A C 1
ATOM 2873 O O . ILE B 1 40 ? 50.556 -36.293 -21.180 1.00 13.25 40 ILE A O 1
ATOM 2878 N N . VAL B 1 41 ? 50.299 -37.025 -23.295 1.00 11.27 41 VAL A N 1
ATOM 2879 C CA . VAL B 1 41 ? 50.846 -35.809 -23.893 1.00 11.53 41 VAL A CA 1
ATOM 2880 C C . VAL B 1 41 ? 49.661 -34.892 -24.167 1.00 12.75 41 VAL A C 1
ATOM 2881 O O . VAL B 1 41 ? 48.906 -35.102 -25.113 1.00 13.05 41 VAL A O 1
ATOM 2885 N N . ALA B 1 42 ? 49.499 -33.876 -23.320 1.00 11.82 42 ALA A N 1
ATOM 2886 C CA . ALA B 1 42 ? 48.345 -32.987 -23.355 1.00 13.19 42 ALA A CA 1
ATOM 2887 C C . ALA B 1 42 ? 48.745 -31.680 -24.024 1.00 14.90 42 ALA A C 1
ATOM 2888 O O . ALA B 1 42 ? 49.622 -30.964 -23.524 1.00 14.08 42 ALA A O 1
ATOM 2890 N N . LEU B 1 43 ? 48.094 -31.375 -25.141 1.00 14.09 43 LEU A N 1
ATOM 2891 C CA . LEU B 1 43 ? 48.350 -30.185 -25.943 1.00 12.72 43 LEU A CA 1
ATOM 2892 C C . LEU B 1 43 ? 47.065 -29.377 -26.086 1.00 14.38 43 LEU A C 1
ATOM 2893 O O . LEU B 1 43 ? 45.966 -29.929 -25.981 1.00 14.22 43 LEU A O 1
ATOM 2898 N N . ALA B 1 44 ? 47.191 -28.065 -26.322 1.00 15.40 44 ALA A N 1
ATOM 2899 C CA . ALA B 1 44 ? 46.009 -27.215 -26.489 1.00 13.92 44 ALA A CA 1
ATOM 2900 C C . ALA B 1 44 ? 46.156 -26.322 -27.708 1.00 13.21 44 ALA A C 1
ATOM 2901 O O . ALA B 1 44 ? 47.032 -25.453 -27.740 1.00 14.17 44 ALA A O 1
ATOM 2903 N N . ALA B 1 45 ? 45.285 -26.525 -28.694 1.00 13.63 45 ALA A N 1
ATOM 2904 C CA . ALA B 1 45 ? 45.049 -25.524 -29.720 1.00 13.34 45 ALA A CA 1
ATOM 2905 C C . ALA B 1 45 ? 44.367 -24.313 -29.092 1.00 15.80 45 ALA A C 1
ATOM 2906 O O . ALA B 1 45 ? 43.997 -24.324 -27.920 1.00 14.77 45 ALA A O 1
ATOM 2908 N N . LEU B 1 46 ? 44.182 -23.258 -29.887 1.00 12.65 46 LEU A N 1
ATOM 2909 C CA . LEU B 1 46 ? 43.535 -22.055 -29.383 1.00 13.98 46 LEU A CA 1
ATOM 2910 C C . LEU B 1 46 ? 42.404 -21.623 -30.304 1.00 14.89 46 LEU A C 1
ATOM 2911 O O . LEU B 1 46 ? 42.515 -21.722 -31.528 1.00 15.38 46 LEU A O 1
ATOM 2916 N N . GLN B 1 47 ? 41.322 -21.132 -29.704 1.00 12.57 47 GLN A N 1
ATOM 2917 C CA . GLN B 1 47 ? 40.309 -20.364 -30.413 1.00 14.21 47 GLN A CA 1
ATOM 2918 C C . GLN B 1 47 ? 40.097 -19.056 -29.659 1.00 14.74 47 GLN A C 1
ATOM 2919 O O . GLN B 1 47 ? 40.421 -18.951 -28.478 1.00 13.89 47 GLN A O 1
ATOM 2925 N N . ASP B 1 48 ? 39.552 -18.049 -30.345 1.00 15.10 48 ASP A N 1
ATOM 2926 C CA . ASP B 1 48 ? 39.535 -16.706 -29.761 1.00 15.92 48 ASP A CA 1
ATOM 2927 C C . ASP B 1 48 ? 38.670 -16.649 -28.505 1.00 15.01 48 ASP A C 1
ATOM 2928 O O . ASP B 1 48 ? 39.087 -16.107 -27.475 1.00 13.99 48 ASP A O 1
ATOM 2933 N N . THR B 1 49 ? 37.443 -17.179 -28.583 1.00 14.74 49 THR A N 1
ATOM 2934 C CA . THR B 1 49 ? 36.480 -17.126 -27.492 1.00 14.87 49 THR A CA 1
ATOM 2935 C C . THR B 1 49 ? 35.761 -18.467 -27.406 1.00 12.75 49 THR A C 1
ATOM 2936 O O . THR B 1 49 ? 35.925 -19.328 -28.270 1.00 13.62 49 THR A O 1
ATOM 2940 N N . ALA B 1 50 ? 34.901 -18.621 -26.395 1.00 13.58 50 ALA A N 1
ATOM 2941 C CA . ALA B 1 50 ? 34.098 -19.843 -26.299 1.00 12.67 50 ALA A CA 1
ATOM 2942 C C . ALA B 1 50 ? 33.023 -19.934 -27.374 1.00 15.81 50 ALA A C 1
ATOM 2943 O O . ALA B 1 50 ? 32.331 -20.957 -27.450 1.00 14.48 50 ALA A O 1
ATOM 2945 N N . HIS B 1 51 ? 32.859 -18.896 -28.198 1.00 14.93 51 HIS A N 1
ATOM 2946 C CA . HIS B 1 51 ? 31.826 -18.883 -29.227 1.00 16.75 51 HIS A CA 1
ATOM 2947 C C . HIS B 1 51 ? 32.393 -18.544 -30.595 1.00 19.19 51 HIS A C 1
ATOM 2948 O O . HIS B 1 51 ? 31.651 -18.106 -31.482 1.00 18.05 51 HIS A O 1
ATOM 2955 N N . SER B 1 52 ? 33.684 -18.802 -30.765 1.00 14.85 52 SER A N 1
ATOM 2956 C CA . SER B 1 52 ? 34.364 -18.630 -32.042 1.00 19.27 52 SER A CA 1
ATOM 2957 C C . SER B 1 52 ? 34.496 -20.025 -32.688 1.00 17.40 52 SER A C 1
ATOM 2958 O O . SER B 1 52 ? 34.510 -21.044 -31.994 1.00 17.21 52 SER A O 1
ATOM 2961 N N . THR B 1 53 ? 34.612 -20.083 -34.009 1.00 18.29 53 THR A N 1
ATOM 2962 C CA . THR B 1 53 ? 34.653 -21.379 -34.689 1.00 17.99 53 THR A CA 1
ATOM 2963 C C . THR B 1 53 ? 35.967 -21.821 -35.330 1.00 21.75 53 THR A C 1
ATOM 2964 O O . THR B 1 53 ? 36.020 -22.875 -35.956 1.00 26.98 53 THR A O 1
ATOM 2968 N N . GLU B 1 54 ? 37.026 -21.044 -35.167 1.00 19.65 54 GLU A N 1
ATOM 2969 C CA . GLU B 1 54 ? 38.290 -21.375 -35.806 1.00 21.53 54 GLU A CA 1
ATOM 2970 C C . GLU B 1 54 ? 39.284 -21.863 -34.755 1.00 17.24 54 GLU A C 1
ATOM 2971 O O . GLU B 1 54 ? 39.558 -21.155 -33.778 1.00 16.97 54 GLU A O 1
ATOM 2977 N N . VAL B 1 55 ? 39.806 -23.075 -34.956 1.00 18.24 55 VAL A N 1
ATOM 2978 C CA . VAL B 1 55 ? 40.713 -23.740 -34.023 1.00 16.52 55 VAL A CA 1
ATOM 2979 C C . VAL B 1 55 ? 42.117 -23.705 -34.623 1.00 17.92 55 VAL A C 1
ATOM 2980 O O . VAL B 1 55 ? 42.345 -24.235 -35.719 1.00 21.24 55 VAL A O 1
ATOM 2984 N N . ASP B 1 56 ? 43.056 -23.092 -33.906 1.00 14.11 56 ASP A N 1
ATOM 2985 C CA . ASP B 1 56 ? 44.405 -22.821 -34.395 1.00 16.82 56 ASP A CA 1
ATOM 2986 C C . ASP B 1 56 ? 45.389 -23.764 -33.713 1.00 15.55 56 ASP A C 1
ATOM 2987 O O . ASP B 1 56 ? 45.582 -23.681 -32.498 1.00 13.64 56 ASP A O 1
ATOM 2992 N N . PHE B 1 57 ? 46.045 -24.626 -34.497 1.00 14.33 57 PHE A N 1
ATOM 2993 C CA . PHE B 1 57 ? 47.068 -25.524 -33.959 1.00 14.31 57 PHE A CA 1
ATOM 2994 C C . PHE B 1 57 ? 48.426 -25.318 -34.626 1.00 18.96 57 PHE A C 1
ATOM 2995 O O . PHE B 1 57 ? 49.271 -26.217 -34.600 1.00 18.18 57 PHE A O 1
ATOM 3003 N N . GLN B 1 58 ? 48.665 -24.150 -35.222 1.00 18.68 58 GLN A N 1
ATOM 3004 C CA . GLN B 1 58 ? 49.929 -23.908 -35.899 1.00 20.55 58 GLN A CA 1
ATOM 3005 C C . GLN B 1 58 ? 50.759 -22.772 -35.317 1.00 19.19 58 GLN A C 1
ATOM 3006 O O . GLN B 1 58 ? 51.959 -22.707 -35.611 1.00 21.56 58 GLN A O 1
ATOM 3012 N N . GLY B 1 59 ? 50.182 -21.906 -34.489 1.00 18.96 59 GLY A N 1
ATOM 3013 C CA . GLY B 1 59 ? 50.887 -20.762 -33.948 1.00 19.27 59 GLY A CA 1
ATOM 3014 C C . GLY B 1 59 ? 51.900 -21.129 -32.867 1.00 20.24 59 GLY A C 1
ATOM 3015 O O . GLY B 1 59 ? 52.160 -22.295 -32.569 1.00 18.62 59 GLY A O 1
ATOM 3016 N N . SER B 1 60 ? 52.457 -20.083 -32.251 1.00 19.54 60 SER A N 1
ATOM 3017 C CA . SER B 1 60 ? 53.588 -20.236 -31.336 1.00 20.75 60 SER A CA 1
ATOM 3018 C C . SER B 1 60 ? 53.235 -21.011 -30.074 1.00 18.47 60 SER A C 1
ATOM 3019 O O . SER B 1 60 ? 54.142 -21.484 -29.381 1.00 18.51 60 SER A O 1
ATOM 3022 N N . HIS B 1 61 ? 51.945 -21.120 -29.745 1.00 15.73 61 HIS A N 1
ATOM 3023 C CA . HIS B 1 61 ? 51.497 -21.894 -28.592 1.00 17.14 61 HIS A CA 1
ATOM 3024 C C . HIS B 1 61 ? 51.650 -23.399 -28.783 1.00 18.55 61 HIS A C 1
ATOM 3025 O O . HIS B 1 61 ? 51.599 -24.142 -27.795 1.00 16.62 61 HIS A O 1
ATOM 3032 N N . MET B 1 62 ? 51.740 -23.850 -30.024 1.00 16.69 62 MET A N 1
ATOM 3033 C CA . MET B 1 62 ? 51.770 -25.279 -30.267 1.00 16.60 62 MET A CA 1
ATOM 3034 C C . MET B 1 62 ? 53.045 -25.855 -30.836 1.00 17.79 62 MET A C 1
ATOM 3035 O O . MET B 1 62 ? 53.621 -25.317 -31.777 1.00 18.01 62 MET A O 1
ATOM 3040 N N . VAL B 1 63 ? 53.479 -26.962 -30.249 1.00 15.42 63 VAL A N 1
ATOM 3041 C CA . VAL B 1 63 ? 54.649 -27.664 -30.770 1.00 15.88 63 VAL A CA 1
ATOM 3042 C C . VAL B 1 63 ? 54.424 -28.030 -32.233 1.00 18.17 63 VAL A C 1
ATOM 3043 O O . VAL B 1 63 ? 53.303 -28.338 -32.656 1.00 16.90 63 VAL A O 1
ATOM 3047 N N . ASP B 1 64 ? 55.495 -27.980 -33.022 1.00 19.22 64 ASP A N 1
ATOM 3048 C CA . ASP B 1 64 ? 55.416 -28.415 -34.406 1.00 18.29 64 ASP A CA 1
ATOM 3049 C C . ASP B 1 64 ? 55.253 -29.933 -34.475 1.00 18.03 64 ASP A C 1
ATOM 3050 O O . ASP B 1 64 ? 55.555 -30.658 -33.522 1.00 18.52 64 ASP A O 1
ATOM 3055 N N . ASP B 1 65 ? 54.780 -30.411 -35.632 1.00 16.69 65 ASP A N 1
ATOM 3056 C CA . ASP B 1 65 ? 54.584 -31.848 -35.813 1.00 16.03 65 ASP A CA 1
ATOM 3057 C C . ASP B 1 65 ? 55.892 -32.612 -35.642 1.00 19.52 65 ASP A C 1
ATOM 3058 O O . ASP B 1 65 ? 55.914 -33.691 -35.039 1.00 15.64 65 ASP A O 1
ATOM 3063 N N . ASP B 1 66 ? 56.996 -32.080 -36.179 1.00 20.01 66 ASP A N 1
ATOM 3064 C CA . ASP B 1 66 ? 58.233 -32.854 -36.145 1.00 21.66 66 ASP A CA 1
ATOM 3065 C C . ASP B 1 66 ? 58.744 -33.025 -34.718 1.00 16.38 66 ASP A C 1
ATOM 3066 O O . ASP B 1 66 ? 59.129 -34.134 -34.325 1.00 18.18 66 ASP A O 1
ATOM 3071 N N . GLU B 1 67 ? 58.725 -31.958 -33.918 1.00 18.37 67 GLU A N 1
ATOM 3072 C CA . GLU B 1 67 ? 59.166 -32.094 -32.532 1.00 16.80 67 GLU A CA 1
ATOM 3073 C C . GLU B 1 67 ? 58.184 -32.917 -31.702 1.00 17.36 67 GLU A C 1
ATOM 3074 O O . GLU B 1 67 ? 58.607 -33.628 -30.781 1.00 17.27 67 GLU A O 1
ATOM 3080 N N . LEU B 1 68 ? 56.881 -32.854 -32.009 1.00 15.53 68 LEU A N 1
ATOM 3081 C CA . LEU B 1 68 ? 55.932 -33.735 -31.324 1.00 17.08 68 LEU A CA 1
ATOM 3082 C C . LEU B 1 68 ? 56.253 -35.195 -31.610 1.00 16.27 68 LEU A C 1
ATOM 3083 O O . LEU B 1 68 ? 56.260 -36.034 -30.696 1.00 15.90 68 LEU A O 1
ATOM 3088 N N . ILE B 1 69 ? 56.525 -35.512 -32.877 1.00 14.21 69 ILE A N 1
ATOM 3089 C CA . ILE B 1 69 ? 56.871 -36.880 -33.256 1.00 15.38 69 ILE A CA 1
ATOM 3090 C C . ILE B 1 69 ? 58.166 -37.304 -32.576 1.00 16.14 69 ILE A C 1
ATOM 3091 O O . ILE B 1 69 ? 58.279 -38.424 -32.067 1.00 18.90 69 ILE A O 1
ATOM 3096 N N . GLU B 1 70 ? 59.143 -36.395 -32.510 1.00 15.58 70 GLU A N 1
ATOM 3097 C CA . GLU B 1 70 ? 60.404 -36.702 -31.842 1.00 19.79 70 GLU A CA 1
ATOM 3098 C C . GLU B 1 70 ? 60.189 -37.015 -30.365 1.00 19.84 70 GLU A C 1
ATOM 3099 O O . GLU B 1 70 ? 60.792 -37.953 -29.826 1.00 18.37 70 GLU A O 1
ATOM 3105 N N . LEU B 1 71 ? 59.333 -36.242 -29.693 1.00 17.46 71 LEU A N 1
ATOM 3106 C CA . LEU B 1 71 ? 59.077 -36.477 -28.274 1.00 16.18 71 LEU A CA 1
ATOM 3107 C C . LEU B 1 71 ? 58.365 -37.809 -28.053 1.00 17.69 71 LEU A C 1
ATOM 3108 O O . LEU B 1 71 ? 58.726 -38.570 -27.147 1.00 15.48 71 LEU A O 1
ATOM 3113 N N . ILE B 1 72 ? 57.352 -38.111 -28.869 1.00 16.36 72 ILE A N 1
ATOM 3114 C CA . ILE B 1 72 ? 56.643 -39.382 -28.734 1.00 14.53 72 ILE A CA 1
ATOM 3115 C C . ILE B 1 72 ? 57.600 -40.546 -28.957 1.00 17.08 72 ILE A C 1
ATOM 3116 O O . ILE B 1 72 ? 57.613 -41.517 -28.191 1.00 16.98 72 ILE A O 1
ATOM 3121 N N . ASP B 1 73 ? 58.406 -40.468 -30.025 1.00 17.26 73 ASP A N 1
ATOM 3122 C CA . ASP B 1 73 ? 59.411 -41.498 -30.277 1.00 21.81 73 ASP A CA 1
ATOM 3123 C C . ASP B 1 73 ? 60.358 -41.639 -29.091 1.00 18.20 73 ASP A C 1
ATOM 3124 O O . ASP B 1 73 ? 60.700 -42.761 -28.691 1.00 19.73 73 ASP A O 1
ATOM 3129 N N . TYR B 1 74 ? 60.791 -40.511 -28.515 1.00 19.65 74 TYR A N 1
ATOM 3130 C CA . TYR B 1 74 ? 61.696 -40.564 -27.372 1.00 19.37 74 TYR A CA 1
ATOM 3131 C C . TYR B 1 74 ? 61.037 -41.252 -26.182 1.00 21.14 74 TYR A C 1
ATOM 3132 O O . TYR B 1 74 ? 61.652 -42.101 -25.523 1.00 20.09 74 TYR A O 1
ATOM 3141 N N . ALA B 1 75 ? 59.779 -40.902 -25.888 1.00 18.35 75 ALA A N 1
ATOM 3142 C CA . ALA B 1 75 ? 59.053 -41.586 -24.816 1.00 17.18 75 ALA A CA 1
ATOM 3143 C C . ALA B 1 75 ? 59.041 -43.101 -25.029 1.00 17.97 75 ALA A C 1
ATOM 3144 O O . ALA B 1 75 ? 59.296 -43.880 -24.097 1.00 16.50 75 ALA A O 1
ATOM 3146 N N . LYS B 1 76 ? 58.733 -43.533 -26.256 1.00 17.02 76 LYS A N 1
ATOM 3147 C CA . LYS B 1 76 ? 58.705 -44.959 -26.554 1.00 17.52 76 LYS A CA 1
ATOM 3148 C C . LYS B 1 76 ? 60.081 -45.583 -26.367 1.00 20.39 76 LYS A C 1
ATOM 3149 O O . LYS B 1 76 ? 60.196 -46.748 -25.962 1.00 20.23 76 LYS A O 1
ATOM 3155 N N . SER B 1 77 ? 61.138 -44.809 -26.627 1.00 20.26 77 SER A N 1
ATOM 3156 C CA . SER B 1 77 ? 62.499 -45.309 -26.452 1.00 21.58 77 SER A CA 1
ATOM 3157 C C . SER B 1 77 ? 62.814 -45.550 -24.983 1.00 24.50 77 SER A C 1
ATOM 3158 O O . SER B 1 77 ? 63.665 -46.387 -24.665 1.00 22.06 77 SER A O 1
ATOM 3161 N N . LEU B 1 78 ? 62.136 -44.845 -24.076 1.00 20.35 78 LEU A N 1
ATOM 3162 C CA . LEU B 1 78 ? 62.294 -45.096 -22.647 1.00 20.72 78 LEU A CA 1
ATOM 3163 C C . LEU B 1 78 ? 61.430 -46.247 -22.153 1.00 17.72 78 LEU A C 1
ATOM 3164 O O . LEU B 1 78 ? 61.510 -46.595 -20.972 1.00 18.70 78 LEU A O 1
ATOM 3169 N N . GLY B 1 79 ? 60.617 -46.839 -23.018 1.00 18.56 79 GLY A N 1
ATOM 3170 C CA . GLY B 1 79 ? 59.686 -47.864 -22.609 1.00 21.21 79 GLY A CA 1
ATOM 3171 C C . GLY B 1 79 ? 58.319 -47.364 -22.201 1.00 20.92 79 GLY A C 1
ATOM 3172 O O . GLY B 1 79 ? 57.513 -48.159 -21.706 1.00 20.00 79 GLY A O 1
ATOM 3173 N N . LEU B 1 80 ? 58.028 -46.078 -22.388 1.00 18.09 80 LEU A N 1
ATOM 3174 C CA . LEU B 1 80 ? 56.719 -45.545 -22.043 1.00 15.77 80 LEU A CA 1
ATOM 3175 C C . LEU B 1 80 ? 55.714 -45.815 -23.156 1.00 15.88 80 LEU A C 1
ATOM 3176 O O . LEU B 1 80 ? 56.052 -45.788 -24.343 1.00 18.21 80 LEU A O 1
ATOM 3181 N N . LYS B 1 81 ? 54.476 -46.092 -22.761 1.00 16.71 81 LYS A N 1
ATOM 3182 C CA . LYS B 1 81 ? 53.346 -46.052 -23.675 1.00 15.67 81 LYS A CA 1
ATOM 3183 C C . LYS B 1 81 ? 52.791 -44.633 -23.688 1.00 15.75 81 LYS A C 1
ATOM 3184 O O . LYS B 1 81 ? 52.960 -43.885 -22.726 1.00 16.39 81 LYS A O 1
ATOM 3190 N N . VAL B 1 82 ? 52.159 -44.247 -24.800 1.00 13.95 82 VAL A N 1
ATOM 3191 C CA . VAL B 1 82 ? 51.826 -42.845 -25.039 1.00 13.79 82 VAL A CA 1
ATOM 3192 C C . VAL B 1 82 ? 50.332 -42.706 -25.313 1.00 14.27 82 VAL A C 1
ATOM 3193 O O . VAL B 1 82 ? 49.766 -43.430 -26.145 1.00 13.77 82 VAL A O 1
ATOM 3197 N N . ILE B 1 83 ? 49.704 -41.766 -24.612 1.00 13.28 83 ILE A N 1
ATOM 3198 C CA . ILE B 1 83 ? 48.324 -41.351 -24.848 1.00 11.52 83 ILE A CA 1
ATOM 3199 C C . ILE B 1 83 ? 48.355 -39.909 -25.344 1.00 11.75 83 ILE A C 1
ATOM 3200 O O . ILE B 1 83 ? 48.891 -39.028 -24.664 1.00 12.55 83 ILE A O 1
ATOM 3205 N N . LEU B 1 84 ? 47.807 -39.658 -26.534 1.00 11.72 84 LEU A N 1
ATOM 3206 C CA . LEU B 1 84 ? 47.810 -38.316 -27.114 1.00 10.51 84 LEU A CA 1
ATOM 3207 C C . LEU B 1 84 ? 46.479 -37.627 -26.840 1.00 13.07 84 LEU A C 1
ATOM 3208 O O . LEU B 1 84 ? 45.413 -38.183 -27.130 1.00 11.63 84 LEU A O 1
ATOM 3213 N N . LYS B 1 85 ? 46.542 -36.404 -26.307 1.00 10.28 85 LYS A N 1
ATOM 3214 C CA . LYS B 1 85 ? 45.361 -35.684 -25.822 1.00 10.75 85 LYS A CA 1
ATOM 3215 C C . LYS B 1 85 ? 45.372 -34.260 -26.367 1.00 11.67 85 LYS A C 1
ATOM 3216 O O . LYS B 1 85 ? 45.815 -33.324 -25.692 1.00 11.85 85 LYS A O 1
ATOM 3222 N N . PRO B 1 86 ? 44.894 -34.061 -27.596 1.00 11.63 86 PRO A N 1
ATOM 3223 C CA . PRO B 1 86 ? 44.818 -32.702 -28.155 1.00 10.99 86 PRO A CA 1
ATOM 3224 C C . PRO B 1 86 ? 43.511 -32.038 -27.777 1.00 12.38 86 PRO A C 1
ATOM 3225 O O . PRO B 1 86 ? 42.440 -32.494 -28.185 1.00 13.47 86 PRO A O 1
ATOM 3229 N N . THR B 1 87 ? 43.566 -30.991 -26.961 1.00 12.13 87 THR A N 1
ATOM 3230 C CA . THR B 1 87 ? 42.330 -30.298 -26.618 1.00 12.41 87 THR A CA 1
ATOM 3231 C C . THR B 1 87 ? 42.424 -28.847 -27.085 1.00 11.96 87 THR A C 1
ATOM 3232 O O . THR B 1 87 ? 43.204 -28.534 -27.996 1.00 12.21 87 THR A O 1
ATOM 3236 N N . VAL B 1 88 ? 41.621 -27.952 -26.524 1.00 12.41 88 VAL A N 1
ATOM 3237 C CA . VAL B 1 88 ? 41.569 -26.585 -27.040 1.00 12.65 88 VAL A CA 1
ATOM 3238 C C . VAL B 1 88 ? 41.323 -25.634 -25.880 1.00 13.92 88 VAL A C 1
ATOM 3239 O O . VAL B 1 88 ? 40.589 -25.957 -24.941 1.00 13.18 88 VAL A O 1
ATOM 3243 N N . ASN B 1 89 ? 41.970 -24.468 -25.932 1.00 11.06 89 ASN A N 1
ATOM 3244 C CA . ASN B 1 89 ? 41.728 -23.400 -24.973 1.00 12.51 89 ASN A CA 1
ATOM 3245 C C . ASN B 1 89 ? 41.255 -22.144 -25.697 1.00 11.74 89 ASN A C 1
ATOM 3246 O O . ASN B 1 89 ? 41.378 -22.022 -26.919 1.00 10.72 89 ASN A O 1
ATOM 3251 N N . CYS B 1 90 ? 40.716 -21.204 -24.921 1.00 11.85 90 CYS A N 1
ATOM 3252 C CA . CYS B 1 90 ? 40.248 -19.929 -25.451 1.00 12.62 90 CYS A CA 1
ATOM 3253 C C . CYS B 1 90 ? 41.245 -18.823 -25.115 1.00 13.42 90 CYS A C 1
ATOM 3254 O O . CYS B 1 90 ? 41.724 -18.740 -23.978 1.00 13.68 90 CYS A O 1
ATOM 3257 N N . ARG B 1 91 ? 41.540 -17.982 -26.102 1.00 14.49 91 ARG A N 1
ATOM 3258 C CA . ARG B 1 91 ? 42.478 -16.882 -25.925 1.00 14.81 91 ARG A CA 1
ATOM 3259 C C . ARG B 1 91 ? 42.014 -15.913 -24.846 1.00 15.77 91 ARG A C 1
ATOM 3260 O O . ARG B 1 91 ? 42.833 -15.325 -24.148 1.00 17.66 91 ARG A O 1
ATOM 3268 N N . ASN B 1 92 ? 40.704 -15.734 -24.713 1.00 15.49 92 ASN A N 1
ATOM 3269 C CA . ASN B 1 92 ? 40.207 -14.841 -23.673 1.00 18.19 92 ASN A CA 1
ATOM 3270 C C . ASN B 1 92 ? 40.108 -15.525 -22.305 1.00 17.20 92 ASN A C 1
ATOM 3271 O O . ASN B 1 92 ? 39.555 -14.932 -21.367 1.00 15.47 92 ASN A O 1
ATOM 3276 N N . GLY B 1 93 ? 40.636 -16.751 -22.176 1.00 15.01 93 GLY A N 1
ATOM 3277 C CA . GLY B 1 93 ? 40.735 -17.439 -20.905 1.00 15.58 93 GLY A CA 1
ATOM 3278 C C . GLY B 1 93 ? 39.518 -18.246 -20.488 1.00 17.04 93 GLY A C 1
ATOM 3279 O O . GLY B 1 93 ? 39.567 -18.916 -19.442 1.00 14.06 93 GLY A O 1
ATOM 3280 N N . THR B 1 94 ? 38.423 -18.191 -21.246 1.00 12.74 94 THR A N 1
ATOM 3281 C CA . THR B 1 94 ? 37.244 -18.966 -20.875 1.00 12.63 94 THR A CA 1
ATOM 3282 C C . THR B 1 94 ? 37.557 -20.457 -20.915 1.00 12.05 94 THR A C 1
ATOM 3283 O O . THR B 1 94 ? 38.163 -20.953 -21.873 1.00 13.68 94 THR A O 1
ATOM 3287 N N . TRP B 1 95 ? 37.158 -21.161 -19.854 1.00 11.80 95 TRP A N 1
ATOM 3288 C CA . TRP B 1 95 ? 37.299 -22.608 -19.801 1.00 13.11 95 TRP A CA 1
ATOM 3289 C C . TRP B 1 95 ? 36.523 -23.267 -20.940 1.00 11.75 95 TRP A C 1
ATOM 3290 O O . TRP B 1 95 ? 35.372 -22.915 -21.213 1.00 12.08 95 TRP A O 1
ATOM 3301 N N . ARG B 1 96 ? 37.160 -24.247 -21.594 1.00 10.62 96 ARG A N 1
ATOM 3302 C CA . ARG B 1 96 ? 36.563 -24.902 -22.758 1.00 12.11 96 ARG A CA 1
ATOM 3303 C C . ARG B 1 96 ? 35.239 -25.586 -22.442 1.00 11.93 96 ARG A C 1
ATOM 3304 O O . ARG B 1 96 ? 34.471 -25.879 -23.365 1.00 11.00 96 ARG A O 1
ATOM 3312 N N . ALA B 1 97 ? 34.956 -25.867 -21.169 1.00 11.07 97 ALA A N 1
ATOM 3313 C CA . ALA B 1 97 ? 33.652 -26.426 -20.832 1.00 11.27 97 ALA A CA 1
ATOM 3314 C C . ALA B 1 97 ? 32.509 -25.515 -21.261 1.00 10.88 97 ALA A C 1
ATOM 3315 O O . ALA B 1 97 ? 31.377 -25.989 -21.425 1.00 11.23 97 ALA A O 1
ATOM 3317 N N . HIS B 1 98 ? 32.777 -24.226 -21.460 1.00 10.97 98 HIS A N 1
ATOM 3318 C CA . HIS B 1 98 ? 31.751 -23.266 -21.848 1.00 10.31 98 HIS A CA 1
ATOM 3319 C C . HIS B 1 98 ? 31.619 -23.097 -23.358 1.00 11.65 98 HIS A C 1
ATOM 3320 O O . HIS B 1 98 ? 30.730 -22.370 -23.803 1.00 13.25 98 HIS A O 1
ATOM 3327 N N . ILE B 1 99 ? 32.477 -23.732 -24.159 1.00 11.50 99 ILE A N 1
ATOM 3328 C CA . ILE B 1 99 ? 32.328 -23.634 -25.611 1.00 10.82 99 ILE A CA 1
ATOM 3329 C C . ILE B 1 99 ? 30.929 -24.091 -25.991 1.00 11.83 99 ILE A C 1
ATOM 3330 O O . ILE B 1 99 ? 30.486 -25.177 -25.599 1.00 13.13 99 ILE A O 1
ATOM 3335 N N . ASN B 1 100 ? 30.209 -23.242 -26.724 1.00 12.58 100 ASN A N 1
ATOM 3336 C CA . ASN B 1 100 ? 28.769 -23.409 -26.876 1.00 12.77 100 ASN A CA 1
ATOM 3337 C C . ASN B 1 100 ? 28.272 -22.506 -27.996 1.00 13.02 100 ASN A C 1
ATOM 3338 O O . ASN B 1 100 ? 28.805 -21.413 -28.208 1.00 13.97 100 ASN A O 1
ATOM 3343 N N . PHE B 1 101 ? 27.232 -22.964 -28.692 1.00 13.05 101 PHE A N 1
ATOM 3344 C CA . PHE B 1 101 ? 26.616 -22.212 -29.781 1.00 12.43 101 PHE A CA 1
ATOM 3345 C C . PHE B 1 101 ? 25.101 -22.347 -29.674 1.00 12.59 101 PHE A C 1
ATOM 3346 O O . PHE B 1 101 ? 24.587 -23.206 -28.952 1.00 13.86 101 PHE A O 1
ATOM 3354 N N . PHE B 1 102 ? 24.386 -21.473 -30.384 1.00 13.87 102 PHE A N 1
ATOM 3355 C CA . PHE B 1 102 ? 22.933 -21.555 -30.412 1.00 15.24 102 PHE A CA 1
ATOM 3356 C C . PHE B 1 102 ? 22.499 -22.929 -30.914 1.00 19.06 102 PHE A C 1
ATOM 3357 O O . PHE B 1 102 ? 23.171 -23.557 -31.741 1.00 16.95 102 PHE A O 1
ATOM 3365 N N . ASP B 1 103 ? 21.364 -23.403 -30.393 1.00 19.65 103 ASP A N 1
ATOM 3366 C CA . ASP B 1 103 ? 20.802 -24.666 -30.867 1.00 23.88 103 ASP A CA 1
ATOM 3367 C C . ASP B 1 103 ? 20.444 -24.594 -32.353 1.00 23.59 103 ASP A C 1
ATOM 3368 O O . ASP B 1 103 ? 20.654 -25.560 -33.096 1.00 29.22 103 ASP A O 1
ATOM 3373 N N . MET B 1 104 ? 19.897 -23.464 -32.798 1.00 26.65 104 MET A N 1
ATOM 3374 C CA . MET B 1 104 ? 19.531 -23.231 -34.191 1.00 24.31 104 MET A CA 1
ATOM 3375 C C . MET B 1 104 ? 20.679 -22.575 -34.957 1.00 24.70 104 MET A C 1
ATOM 3376 O O . MET B 1 104 ? 21.537 -21.907 -34.380 1.00 21.87 104 MET A O 1
ATOM 3381 N N . ASP B 1 105 ? 20.656 -22.736 -36.282 1.00 21.72 105 ASP A N 1
ATOM 3382 C CA . ASP B 1 105 ? 21.583 -22.047 -37.180 1.00 23.31 105 ASP A CA 1
ATOM 3383 C C . ASP B 1 105 ? 20.967 -20.710 -37.585 1.00 24.44 105 ASP A C 1
ATOM 3384 O O . ASP B 1 105 ? 20.088 -20.651 -38.448 1.00 24.27 105 ASP A O 1
ATOM 3389 N N . ILE B 1 106 ? 21.437 -19.629 -36.986 1.00 20.12 106 ILE A N 1
ATOM 3390 C CA . ILE B 1 106 ? 20.877 -18.296 -37.193 1.00 23.65 106 ILE A CA 1
ATOM 3391 C C . ILE B 1 106 ? 21.748 -17.548 -38.198 1.00 22.75 106 ILE A C 1
ATOM 3392 O O . ILE B 1 106 ? 22.981 -17.586 -38.066 1.00 20.98 106 ILE A O 1
ATOM 3397 N N . PRO B 1 107 ? 21.170 -16.873 -39.190 1.00 24.82 107 PRO A N 1
ATOM 3398 C CA . PRO B 1 107 ? 21.982 -16.236 -40.236 1.00 23.28 107 PRO A CA 1
ATOM 3399 C C . PRO B 1 107 ? 22.986 -15.246 -39.662 1.00 22.65 107 PRO A C 1
ATOM 3400 O O . PRO B 1 107 ? 22.648 -14.404 -38.829 1.00 23.23 107 PRO A O 1
ATOM 3404 N N . GLY B 1 108 ? 24.231 -15.353 -40.121 1.00 20.36 108 GLY A N 1
ATOM 3405 C CA . GLY B 1 108 ? 25.304 -14.526 -39.619 1.00 21.87 108 GLY A CA 1
ATOM 3406 C C . GLY B 1 108 ? 25.879 -14.952 -38.285 1.00 18.48 108 GLY A C 1
ATOM 3407 O O . GLY B 1 108 ? 26.898 -14.386 -37.864 1.00 21.70 108 GLY A O 1
ATOM 3408 N N . GLU B 1 109 ? 25.257 -15.932 -37.593 1.00 17.11 109 GLU A N 1
ATOM 3409 C CA . GLU B 1 109 ? 25.806 -16.353 -36.305 1.00 16.71 109 GLU A CA 1
ATOM 3410 C C . GLU B 1 109 ? 26.712 -17.572 -36.469 1.00 16.05 109 GLU A C 1
ATOM 3411 O O . GLU B 1 109 ? 26.541 -18.363 -37.403 1.00 17.02 109 GLU A O 1
ATOM 3417 N N . PRO B 1 110 ? 27.663 -17.773 -35.557 1.00 15.57 110 PRO A N 1
ATOM 3418 C CA . PRO B 1 110 ? 28.440 -19.017 -35.576 1.00 13.65 110 PRO A CA 1
ATOM 3419 C C . PRO B 1 110 ? 27.554 -20.217 -35.271 1.00 13.86 110 PRO A C 1
ATOM 3420 O O . PRO B 1 110 ? 26.571 -20.120 -34.534 1.00 14.97 110 PRO A O 1
ATOM 3424 N N . THR B 1 111 ? 27.910 -21.367 -35.843 1.00 13.67 111 THR A N 1
ATOM 3425 C CA . THR B 1 111 ? 27.112 -22.576 -35.674 1.00 14.73 111 THR A CA 1
ATOM 3426 C C . THR B 1 111 ? 27.931 -23.727 -35.109 1.00 14.37 111 THR A C 1
ATOM 3427 O O . THR B 1 111 ? 29.162 -23.752 -35.205 1.00 13.11 111 THR A O 1
ATOM 3431 N N . TRP B 1 112 ? 27.209 -24.710 -34.556 1.00 13.65 112 TRP A N 1
ATOM 3432 C CA . TRP B 1 112 ? 27.841 -25.959 -34.135 1.00 12.54 112 TRP A CA 1
ATOM 3433 C C . TRP B 1 112 ? 28.571 -26.630 -35.295 1.00 14.30 112 TRP A C 1
ATOM 3434 O O . TRP B 1 112 ? 29.678 -27.157 -35.118 1.00 12.89 112 TRP A O 1
ATOM 3445 N N . ASP B 1 113 ? 27.969 -26.629 -36.492 1.00 13.41 113 ASP A N 1
ATOM 3446 C CA . ASP B 1 113 ? 28.611 -27.310 -37.616 1.00 15.06 113 ASP A CA 1
ATOM 3447 C C . ASP B 1 113 ? 29.920 -26.623 -37.975 1.00 14.74 113 ASP A C 1
ATOM 3448 O O . ASP B 1 113 ? 30.901 -27.284 -38.330 1.00 15.46 113 ASP A O 1
ATOM 3453 N N . GLU B 1 114 ? 29.956 -25.292 -37.867 1.00 14.67 114 GLU A N 1
ATOM 3454 C CA . GLU B 1 114 ? 31.182 -24.561 -38.153 1.00 14.34 114 GLU A CA 1
ATOM 3455 C C . GLU B 1 114 ? 32.267 -24.901 -37.144 1.00 13.84 114 GLU A C 1
ATOM 3456 O O . GLU B 1 114 ? 33.413 -25.169 -37.520 1.00 15.00 114 GLU A O 1
ATOM 3462 N N . TRP B 1 115 ? 31.925 -24.891 -35.853 1.00 13.66 115 TRP A N 1
ATOM 3463 C CA . TRP B 1 115 ? 32.933 -25.212 -34.847 1.00 13.31 115 TRP A CA 1
ATOM 3464 C C . TRP B 1 115 ? 33.402 -26.655 -34.982 1.00 11.95 115 TRP A C 1
ATOM 3465 O O . TRP B 1 115 ? 34.608 -26.929 -34.949 1.00 12.29 115 TRP A O 1
ATOM 3476 N N . PHE B 1 116 ? 32.467 -27.597 -35.157 1.00 12.00 116 PHE A N 1
ATOM 3477 C CA . PHE B 1 116 ? 32.865 -28.996 -35.274 1.00 13.41 116 PHE A CA 1
ATOM 3478 C C . PHE B 1 116 ? 33.695 -29.258 -36.523 1.00 13.64 116 PHE A C 1
ATOM 3479 O O . PHE B 1 116 ? 34.591 -30.107 -36.494 1.00 13.24 116 PHE A O 1
ATOM 3487 N N . GLU B 1 117 ? 33.419 -28.568 -37.631 1.00 13.48 117 GLU A N 1
ATOM 3488 C CA . GLU B 1 117 ? 34.265 -28.752 -38.809 1.00 16.36 117 GLU A CA 1
ATOM 3489 C C . GLU B 1 117 ? 35.714 -28.411 -38.491 1.00 14.02 117 GLU A C 1
ATOM 3490 O O . GLU B 1 117 ? 36.636 -29.149 -38.860 1.00 14.17 117 GLU A O 1
ATOM 3496 N N . SER B 1 118 ? 35.934 -27.291 -37.802 1.00 12.83 118 SER A N 1
ATOM 3497 C CA . SER B 1 118 ? 37.299 -26.891 -37.484 1.00 13.40 118 SER A CA 1
ATOM 3498 C C . SER B 1 118 ? 37.910 -27.814 -36.433 1.00 14.70 118 SER A C 1
ATOM 3499 O O . SER B 1 118 ? 39.092 -28.161 -36.518 1.00 14.26 118 SER A O 1
ATOM 3502 N N . TYR B 1 119 ? 37.117 -28.230 -35.441 1.00 12.30 119 TYR A N 1
ATOM 3503 C CA . TYR B 1 119 ? 37.636 -29.098 -34.388 1.00 14.60 119 TYR A CA 1
ATOM 3504 C C . TYR B 1 119 ? 37.877 -30.513 -34.917 1.00 14.73 119 TYR A C 1
ATOM 3505 O O . TYR B 1 119 ? 38.881 -31.146 -34.570 1.00 12.12 119 TYR A O 1
ATOM 3514 N N . ILE B 1 120 ? 36.995 -31.009 -35.797 1.00 12.89 120 ILE A N 1
ATOM 3515 C CA . ILE B 1 120 ? 37.237 -32.315 -36.420 1.00 12.13 120 ILE A CA 1
ATOM 3516 C C . ILE B 1 120 ? 38.526 -32.285 -37.232 1.00 13.24 120 ILE A C 1
ATOM 3517 O O . ILE B 1 120 ? 39.341 -33.208 -37.166 1.00 12.92 120 ILE A O 1
ATOM 3522 N N . ASN B 1 121 ? 38.751 -31.231 -37.997 1.00 13.56 121 ASN A N 1
ATOM 3523 C CA . ASN B 1 121 ? 39.962 -31.223 -38.810 1.00 15.69 121 ASN A CA 1
ATOM 3524 C C . ASN B 1 121 ? 41.227 -31.110 -37.962 1.00 13.37 121 ASN A C 1
ATOM 3525 O O . ASN B 1 121 ? 42.269 -31.685 -38.313 1.00 13.40 121 ASN A O 1
ATOM 3530 N N . TYR B 1 122 ? 41.142 -30.414 -36.828 1.00 14.69 122 TYR A N 1
ATOM 3531 C CA . TYR B 1 122 ? 42.229 -30.437 -35.853 1.00 12.06 122 TYR A CA 1
ATOM 3532 C C . TYR B 1 122 ? 42.459 -31.851 -35.335 1.00 11.60 122 TYR A C 1
ATOM 3533 O O . TYR B 1 122 ? 43.579 -32.375 -35.394 1.00 13.62 122 TYR A O 1
ATOM 3542 N N . GLN B 1 123 ? 41.396 -32.497 -34.849 1.00 11.60 123 GLN A N 1
ATOM 3543 C CA . GLN B 1 123 ? 41.525 -33.854 -34.313 1.00 11.49 123 GLN A CA 1
ATOM 3544 C C . GLN B 1 123 ? 42.090 -34.825 -35.345 1.00 11.37 123 GLN A C 1
ATOM 3545 O O . GLN B 1 123 ? 42.903 -35.690 -35.005 1.00 12.93 123 GLN A O 1
ATOM 3551 N N . LYS B 1 124 ? 41.646 -34.725 -36.602 1.00 11.26 124 LYS A N 1
ATOM 3552 C CA . LYS B 1 124 ? 42.111 -35.666 -37.621 1.00 12.10 124 LYS A CA 1
ATOM 3553 C C . LYS B 1 124 ? 43.606 -35.514 -37.874 1.00 11.79 124 LYS A C 1
ATOM 3554 O O . LYS B 1 124 ? 44.316 -36.510 -38.064 1.00 14.43 124 LYS A O 1
ATOM 3560 N N . HIS B 1 125 ? 44.102 -34.276 -37.888 1.00 12.29 125 HIS A N 1
ATOM 3561 C CA . HIS B 1 125 ? 45.532 -34.065 -38.065 1.00 12.99 125 HIS A CA 1
ATOM 3562 C C . HIS B 1 125 ? 46.330 -34.776 -36.979 1.00 13.74 125 HIS A C 1
ATOM 3563 O O . HIS B 1 125 ? 47.328 -35.445 -37.267 1.00 12.92 125 HIS A O 1
ATOM 3570 N N . TYR B 1 126 ? 45.897 -34.666 -35.723 1.00 12.57 126 TYR A N 1
ATOM 3571 C CA . TYR B 1 126 ? 46.665 -35.296 -34.655 1.00 12.96 126 TYR A CA 1
ATOM 3572 C C . TYR B 1 126 ? 46.399 -36.794 -34.586 1.00 12.48 126 TYR A C 1
ATOM 3573 O O . TYR B 1 126 ? 47.280 -37.560 -34.177 1.00 13.02 126 TYR A O 1
ATOM 3582 N N . ALA B 1 127 ? 45.218 -37.232 -35.038 1.00 12.06 127 ALA A N 1
ATOM 3583 C CA . ALA B 1 127 ? 44.955 -38.663 -35.133 1.00 11.47 127 ALA A CA 1
ATOM 3584 C C . ALA B 1 127 ? 45.921 -39.334 -36.102 1.00 12.36 127 ALA A C 1
ATOM 3585 O O . ALA B 1 127 ? 46.365 -40.460 -35.861 1.00 13.70 127 ALA A O 1
ATOM 3587 N N . LYS B 1 128 ? 46.261 -38.656 -37.204 1.00 12.38 128 LYS A N 1
ATOM 3588 C CA . LYS B 1 128 ? 47.265 -39.194 -38.117 1.00 11.39 128 LYS A CA 1
ATOM 3589 C C . LYS B 1 128 ? 48.628 -39.310 -37.432 1.00 14.26 128 LYS A C 1
ATOM 3590 O O . LYS B 1 128 ? 49.371 -40.272 -37.665 1.00 16.76 128 LYS A O 1
ATOM 3596 N N . ILE B 1 129 ? 48.978 -38.332 -36.593 1.00 15.15 129 ILE A N 1
ATOM 3597 C CA . ILE B 1 129 ? 50.248 -38.400 -35.869 1.00 12.69 129 ILE A CA 1
ATOM 3598 C C . ILE B 1 129 ? 50.229 -39.552 -34.871 1.00 13.87 129 ILE A C 1
ATOM 3599 O O . ILE B 1 129 ? 51.210 -40.296 -34.745 1.00 15.47 129 ILE A O 1
ATOM 3604 N N . ALA B 1 130 ? 49.119 -39.714 -34.142 1.00 13.02 130 ALA A N 1
ATOM 3605 C CA . ALA B 1 130 ? 48.979 -40.844 -33.227 1.00 14.98 130 ALA A CA 1
ATOM 3606 C C . ALA B 1 130 ? 49.100 -42.172 -33.967 1.00 14.62 130 ALA A C 1
ATOM 3607 O O . ALA B 1 130 ? 49.679 -43.134 -33.446 1.00 15.28 130 ALA A O 1
ATOM 3609 N N . GLU B 1 131 ? 48.563 -42.242 -35.188 1.00 13.49 131 GLU A N 1
ATOM 3610 C CA . GLU B 1 131 ? 48.675 -43.465 -35.982 1.00 14.68 131 GLU A CA 1
ATOM 3611 C C . GLU B 1 131 ? 50.116 -43.708 -36.422 1.00 15.71 131 GLU A C 1
ATOM 3612 O O . GLU B 1 131 ? 50.642 -44.818 -36.274 1.00 17.67 131 GLU A O 1
ATOM 3618 N N . LYS B 1 132 ? 50.770 -42.678 -36.964 1.00 15.82 132 LYS A N 1
ATOM 3619 C CA . LYS B 1 132 ? 52.130 -42.847 -37.468 1.00 17.58 132 LYS A CA 1
ATOM 3620 C C . LYS B 1 132 ? 53.092 -43.250 -36.356 1.00 21.85 132 LYS A C 1
ATOM 3621 O O . LYS B 1 132 ? 54.020 -44.036 -36.585 1.00 17.80 132 LYS A O 1
ATOM 3627 N N . THR B 1 133 ? 52.890 -42.724 -35.147 1.00 17.30 133 THR A N 1
ATOM 3628 C CA . THR B 1 133 ? 53.760 -43.020 -34.013 1.00 19.83 133 THR A CA 1
ATOM 3629 C C . THR B 1 133 ? 53.264 -44.179 -33.161 1.00 19.74 133 THR A C 1
ATOM 3630 O O . THR B 1 133 ? 53.908 -44.504 -32.160 1.00 19.94 133 THR A O 1
ATOM 3634 N N . ASN B 1 134 ? 52.132 -44.794 -33.520 1.00 15.73 134 ASN A N 1
ATOM 3635 C CA . ASN B 1 134 ? 51.579 -45.942 -32.796 1.00 17.69 134 ASN A CA 1
ATOM 3636 C C . ASN B 1 134 ? 51.332 -45.625 -31.315 1.00 18.82 134 ASN A C 1
ATOM 3637 O O . ASN B 1 134 ? 51.652 -46.413 -30.422 1.00 18.33 134 ASN A O 1
ATOM 3642 N N . CYS B 1 135 ? 50.732 -44.465 -31.057 1.00 18.54 135 CYS A N 1
ATOM 3643 C CA . CYS B 1 135 ? 50.260 -44.169 -29.707 1.00 16.48 135 CYS A CA 1
ATOM 3644 C C . CYS B 1 135 ? 49.218 -45.192 -29.283 1.00 15.50 135 CYS A C 1
ATOM 3645 O O . CYS B 1 135 ? 48.397 -45.638 -30.086 1.00 15.12 135 CYS A O 1
ATOM 3648 N N . GLU B 1 136 ? 49.244 -45.548 -28.001 1.00 14.35 136 GLU A N 1
ATOM 3649 C CA . GLU B 1 136 ? 48.323 -46.558 -27.497 1.00 14.17 136 GLU A CA 1
ATOM 3650 C C . GLU B 1 136 ? 46.890 -46.046 -27.413 1.00 14.66 136 GLU A C 1
ATOM 3651 O O . GLU B 1 136 ? 45.948 -46.835 -27.547 1.00 13.39 136 GLU A O 1
ATOM 3657 N N . MET B 1 137 ? 46.698 -44.752 -27.168 1.00 13.33 137 MET A N 1
ATOM 3658 C CA . MET B 1 137 ? 45.350 -44.233 -26.967 1.00 11.58 137 MET A CA 1
ATOM 3659 C C . MET B 1 137 ? 45.295 -42.782 -27.420 1.00 11.69 137 MET A C 1
ATOM 3660 O O . MET B 1 137 ? 46.309 -42.079 -27.429 1.00 12.96 137 MET A O 1
ATOM 3665 N N . PHE B 1 138 ? 44.094 -42.353 -27.811 1.00 11.06 138 PHE A N 1
ATOM 3666 C CA . PHE B 1 138 ? 43.851 -41.011 -28.325 1.00 13.01 138 PHE A CA 1
ATOM 3667 C C . PHE B 1 138 ? 42.619 -40.455 -27.630 1.00 11.69 138 PHE A C 1
ATOM 3668 O O . PHE B 1 138 ? 41.603 -41.148 -27.543 1.00 12.45 138 PHE A O 1
ATOM 3676 N N . VAL B 1 139 ? 42.705 -39.213 -27.141 1.00 10.22 139 VAL A N 1
ATOM 3677 C CA . VAL B 1 139 ? 41.630 -38.567 -26.389 1.00 11.39 139 VAL A CA 1
ATOM 3678 C C . VAL B 1 139 ? 41.037 -37.474 -27.274 1.00 11.42 139 VAL A C 1
ATOM 3679 O O . VAL B 1 139 ? 41.692 -36.452 -27.517 1.00 14.05 139 VAL A O 1
ATOM 3683 N N . VAL B 1 140 ? 39.793 -37.658 -27.736 1.00 11.49 140 VAL A N 1
ATOM 3684 C CA . VAL B 1 140 ? 39.229 -36.734 -28.728 1.00 12.22 140 VAL A CA 1
ATOM 3685 C C . VAL B 1 140 ? 38.688 -35.446 -28.124 1.00 12.69 140 VAL A C 1
ATOM 3686 O O . VAL B 1 140 ? 38.380 -34.508 -28.868 1.00 12.63 140 VAL A O 1
ATOM 3690 N N . GLY B 1 141 ? 38.545 -35.369 -26.807 1.00 10.97 141 GLY A N 1
ATOM 3691 C CA . GLY B 1 141 ? 38.072 -34.131 -26.207 1.00 11.61 141 GLY A CA 1
ATOM 3692 C C . GLY B 1 141 ? 38.266 -34.186 -24.712 1.00 12.98 141 GLY A C 1
ATOM 3693 O O . GLY B 1 141 ? 38.490 -35.248 -24.133 1.00 10.58 141 GLY A O 1
ATOM 3694 N N . CYS B 1 142 ? 38.148 -33.019 -24.089 1.00 10.68 142 CYS A N 1
ATOM 3695 C CA . CYS B 1 142 ? 38.489 -32.867 -22.680 1.00 10.24 142 CYS A CA 1
ATOM 3696 C C . CYS B 1 142 ? 37.540 -31.850 -22.056 1.00 10.41 142 CYS A C 1
ATOM 3697 O O . CYS B 1 142 ? 37.590 -30.671 -22.407 1.00 13.34 142 CYS A O 1
ATOM 3700 N N . GLU B 1 143 ? 36.678 -32.298 -21.140 1.00 9.51 143 GLU A N 1
ATOM 3701 C CA . GLU B 1 143 ? 35.873 -31.398 -20.300 1.00 11.77 143 GLU A CA 1
ATOM 3702 C C . GLU B 1 143 ? 34.971 -30.477 -21.126 1.00 13.21 143 GLU A C 1
ATOM 3703 O O . GLU B 1 143 ? 34.711 -29.337 -20.730 1.00 10.94 143 GLU A O 1
ATOM 3709 N N . MET B 1 144 ? 34.456 -30.956 -22.259 1.00 9.61 144 MET A N 1
ATOM 3710 C CA . MET B 1 144 ? 33.617 -30.114 -23.127 1.00 10.80 144 MET A CA 1
ATOM 3711 C C . MET B 1 144 ? 32.146 -30.183 -22.695 1.00 11.88 144 MET A C 1
ATOM 3712 O O . MET B 1 144 ? 31.264 -30.596 -23.445 1.00 12.03 144 MET A O 1
ATOM 3717 N N . VAL B 1 145 ? 31.886 -29.703 -21.475 1.00 11.34 145 VAL A N 1
ATOM 3718 C CA . VAL B 1 145 ? 30.615 -29.982 -20.800 1.00 11.72 145 VAL A CA 1
ATOM 3719 C C . VAL B 1 145 ? 29.430 -29.529 -21.650 1.00 12.58 145 VAL A C 1
ATOM 3720 O O . VAL B 1 145 ? 28.514 -30.313 -21.933 1.00 13.04 145 VAL A O 1
ATOM 3724 N N . GLN B 1 146 ? 29.426 -28.261 -22.077 1.00 11.09 146 GLN A N 1
ATOM 3725 C CA . GLN B 1 146 ? 28.266 -27.760 -22.810 1.00 13.13 146 GLN A CA 1
ATOM 3726 C C . GLN B 1 146 ? 28.150 -28.364 -24.210 1.00 16.40 146 GLN A C 1
ATOM 3727 O O . GLN B 1 146 ? 27.039 -28.444 -24.744 1.00 20.27 146 GLN A O 1
ATOM 3733 N N . ALA B 1 147 ? 29.254 -28.812 -24.805 1.00 12.96 147 ALA A N 1
ATOM 3734 C CA . ALA B 1 147 ? 29.220 -29.431 -26.126 1.00 13.37 147 ALA A CA 1
ATOM 3735 C C . ALA B 1 147 ? 28.833 -30.904 -26.093 1.00 16.49 147 ALA A C 1
ATOM 3736 O O . ALA B 1 147 ? 28.489 -31.460 -27.141 1.00 13.88 147 ALA A O 1
ATOM 3738 N N . GLU B 1 148 ? 28.872 -31.546 -24.921 1.00 13.93 148 GLU A N 1
ATOM 3739 C CA . GLU B 1 148 ? 28.583 -32.974 -24.850 1.00 13.93 148 GLU A CA 1
ATOM 3740 C C . GLU B 1 148 ? 27.172 -33.293 -25.327 1.00 15.94 148 GLU A C 1
ATOM 3741 O O . GLU B 1 148 ? 26.928 -34.404 -25.808 1.00 16.65 148 GLU A O 1
ATOM 3747 N N . ARG B 1 149 ? 26.248 -32.327 -25.243 1.00 13.46 149 ARG A N 1
ATOM 3748 C CA . ARG B 1 149 ? 24.872 -32.557 -25.670 1.00 19.89 149 ARG A CA 1
ATOM 3749 C C . ARG B 1 149 ? 24.754 -32.808 -27.174 1.00 20.16 149 ARG A C 1
ATOM 3750 O O . ARG B 1 149 ? 23.737 -33.356 -27.623 1.00 17.36 149 ARG A O 1
ATOM 3758 N N . ARG B 1 150 ? 25.752 -32.417 -27.964 1.00 13.80 150 ARG A N 1
ATOM 3759 C CA . ARG B 1 150 ? 25.690 -32.593 -29.418 1.00 17.17 150 ARG A CA 1
ATOM 3760 C C . ARG B 1 150 ? 26.172 -34.004 -29.762 1.00 15.72 150 ARG A C 1
ATOM 3761 O O . ARG B 1 150 ? 27.198 -34.216 -30.411 1.00 13.87 150 ARG A O 1
ATOM 3769 N N . GLU B 1 151 ? 25.435 -34.979 -29.244 1.00 14.84 151 GLU A N 1
ATOM 3770 C CA . GLU B 1 151 ? 25.756 -36.389 -29.421 1.00 13.44 151 GLU A CA 1
ATOM 3771 C C . GLU B 1 151 ? 26.054 -36.751 -30.868 1.00 16.07 151 GLU A C 1
ATOM 3772 O O . GLU B 1 151 ? 27.034 -37.430 -31.161 1.00 15.91 151 GLU A O 1
ATOM 3778 N N . ASP B 1 152 ? 25.198 -36.291 -31.770 1.00 16.52 152 ASP A N 1
ATOM 3779 C CA . ASP B 1 152 ? 25.360 -36.580 -33.184 1.00 18.07 152 ASP A CA 1
ATOM 3780 C C . ASP B 1 152 ? 26.703 -36.115 -33.741 1.00 16.77 152 ASP A C 1
ATOM 3781 O O . ASP B 1 152 ? 27.326 -36.817 -34.533 1.00 16.17 152 ASP A O 1
ATOM 3786 N N . LYS B 1 153 ? 27.160 -34.945 -33.310 1.00 15.66 153 LYS A N 1
ATOM 3787 C CA . LYS B 1 153 ? 28.412 -34.405 -33.832 1.00 14.19 153 LYS A CA 1
ATOM 3788 C C . LYS B 1 153 ? 29.617 -35.108 -33.222 1.00 13.53 153 LYS A C 1
ATOM 3789 O O . LYS B 1 153 ? 30.631 -35.304 -33.900 1.00 15.98 153 LYS A O 1
ATOM 3795 N N . TRP B 1 154 ? 29.541 -35.486 -31.942 1.00 12.15 154 TRP A N 1
ATOM 3796 C CA . TRP B 1 154 ? 30.649 -36.239 -31.362 1.00 11.74 154 TRP A CA 1
ATOM 3797 C C . TRP B 1 154 ? 30.789 -37.603 -32.035 1.00 14.43 154 TRP A C 1
ATOM 3798 O O . TRP B 1 154 ? 31.906 -38.081 -32.260 1.00 11.81 154 TRP A O 1
ATOM 3809 N N . ARG B 1 155 ? 29.669 -38.234 -32.392 1.00 14.41 155 ARG A N 1
ATOM 3810 C CA . ARG B 1 155 ? 29.758 -39.492 -33.131 1.00 13.71 155 ARG A CA 1
ATOM 3811 C C . ARG B 1 155 ? 30.398 -39.280 -34.500 1.00 13.64 155 ARG A C 1
ATOM 3812 O O . ARG B 1 155 ? 31.200 -40.106 -34.953 1.00 16.10 155 ARG A O 1
ATOM 3820 N N . GLU B 1 156 ? 30.063 -38.174 -35.169 1.00 16.06 156 GLU A N 1
ATOM 3821 C CA . GLU B 1 156 ? 30.696 -37.859 -36.448 1.00 17.93 156 GLU A CA 1
ATOM 3822 C C . GLU B 1 156 ? 32.201 -37.688 -36.283 1.00 15.41 156 GLU A C 1
ATOM 3823 O O . GLU B 1 156 ? 32.986 -38.210 -37.080 1.00 16.32 156 GLU A O 1
ATOM 3829 N N . LEU B 1 157 ? 32.617 -36.965 -35.243 1.00 13.57 157 LEU A N 1
ATOM 3830 C CA . LEU B 1 157 ? 34.039 -36.759 -34.993 1.00 12.59 157 LEU A CA 1
ATOM 3831 C C . LEU B 1 157 ? 34.752 -38.080 -34.728 1.00 13.68 157 LEU A C 1
ATOM 3832 O O . LEU B 1 157 ? 35.827 -38.341 -35.277 1.00 13.95 157 LEU A O 1
ATOM 3837 N N . ILE B 1 158 ? 34.177 -38.917 -33.862 1.00 13.63 158 ILE A N 1
ATOM 3838 C CA . ILE B 1 158 ? 34.815 -40.183 -33.515 1.00 12.51 158 ILE A CA 1
ATOM 3839 C C . ILE B 1 158 ? 34.981 -41.051 -34.759 1.00 13.26 158 ILE A C 1
ATOM 3840 O O . ILE B 1 158 ? 36.032 -41.666 -34.967 1.00 13.58 158 ILE A O 1
ATOM 3845 N N . ALA B 1 159 ? 33.978 -41.058 -35.639 1.00 15.15 159 ALA A N 1
ATOM 3846 C CA . ALA B 1 159 ? 34.100 -41.820 -36.884 1.00 18.16 159 ALA A CA 1
ATOM 3847 C C . ALA B 1 159 ? 35.226 -41.277 -37.763 1.00 17.31 159 ALA A C 1
ATOM 3848 O O . ALA B 1 159 ? 35.956 -42.051 -38.393 1.00 17.48 159 ALA A O 1
ATOM 3850 N N . GLU B 1 160 ? 35.385 -39.951 -37.817 1.00 18.04 160 GLU A N 1
ATOM 3851 C CA . GLU B 1 160 ? 36.493 -39.371 -38.577 1.00 16.45 160 GLU A CA 1
ATOM 3852 C C . GLU B 1 160 ? 37.838 -39.764 -37.988 1.00 19.32 160 GLU A C 1
ATOM 3853 O O . GLU B 1 160 ? 38.793 -40.031 -38.726 1.00 17.04 160 GLU A O 1
ATOM 3859 N N . VAL B 1 161 ? 37.941 -39.794 -36.659 1.00 15.74 161 VAL A N 1
ATOM 3860 C CA . VAL B 1 161 ? 39.203 -40.186 -36.034 1.00 13.18 161 VAL A CA 1
ATOM 3861 C C . VAL B 1 161 ? 39.518 -41.649 -36.339 1.00 15.87 161 VAL A C 1
ATOM 3862 O O . VAL B 1 161 ? 40.672 -42.006 -36.618 1.00 14.76 161 VAL A O 1
ATOM 3866 N N . ARG B 1 162 ? 38.498 -42.519 -36.299 1.00 15.55 162 ARG A N 1
ATOM 3867 C CA . ARG B 1 162 ? 38.697 -43.930 -36.628 1.00 15.88 162 ARG A CA 1
ATOM 3868 C C . ARG B 1 162 ? 39.236 -44.120 -38.042 1.00 16.06 162 ARG A C 1
ATOM 3869 O O . ARG B 1 162 ? 39.966 -45.083 -38.298 1.00 17.67 162 ARG A O 1
ATOM 3877 N N . LYS B 1 163 ? 38.878 -43.234 -38.972 1.00 16.18 163 LYS A N 1
ATOM 3878 C CA . LYS B 1 163 ? 39.399 -43.363 -40.335 1.00 19.86 163 LYS A CA 1
ATOM 3879 C C . LYS B 1 163 ? 40.907 -43.150 -40.388 1.00 20.22 163 LYS A C 1
ATOM 3880 O O . LYS B 1 163 ? 41.572 -43.667 -41.296 1.00 20.89 163 LYS A O 1
ATOM 3886 N N . ASP B 1 164 ? 41.461 -42.396 -39.430 1.00 15.43 164 ASP A N 1
ATOM 3887 C CA . ASP B 1 164 ? 42.883 -42.072 -39.405 1.00 15.38 164 ASP A CA 1
ATOM 3888 C C . ASP B 1 164 ? 43.693 -42.907 -38.421 1.00 16.76 164 ASP A C 1
ATOM 3889 O O . ASP B 1 164 ? 44.912 -43.008 -38.587 1.00 15.15 164 ASP A O 1
ATOM 3894 N N . TYR B 1 165 ? 43.062 -43.501 -37.406 1.00 14.95 165 TYR A N 1
ATOM 3895 C CA . TYR B 1 165 ? 43.790 -44.042 -36.258 1.00 13.32 165 TYR A CA 1
ATOM 3896 C C . TYR B 1 165 ? 43.127 -45.323 -35.765 1.00 14.85 165 TYR A C 1
ATOM 3897 O O . TYR B 1 165 ? 41.923 -45.318 -35.504 1.00 15.87 165 TYR A O 1
ATOM 3906 N N . ARG B 1 166 ? 43.905 -46.409 -35.612 1.00 14.93 166 ARG A N 1
ATOM 3907 C CA . ARG B 1 166 ? 43.346 -47.723 -35.293 1.00 18.65 166 ARG A CA 1
ATOM 3908 C C . ARG B 1 166 ? 43.508 -48.122 -33.830 1.00 17.82 166 ARG A C 1
ATOM 3909 O O . ARG B 1 166 ? 43.156 -49.252 -33.479 1.00 18.92 166 ARG A O 1
ATOM 3917 N N . GLY B 1 167 ? 44.047 -47.252 -32.982 1.00 13.88 167 GLY A N 1
ATOM 3918 C CA . GLY B 1 167 ? 44.261 -47.565 -31.582 1.00 14.08 167 GLY A CA 1
ATOM 3919 C C . GLY B 1 167 ? 43.035 -47.257 -30.741 1.00 16.25 167 GLY A C 1
ATOM 3920 O O . GLY B 1 167 ? 41.926 -47.069 -31.253 1.00 15.58 167 GLY A O 1
ATOM 3921 N N . LEU B 1 168 ? 43.240 -47.205 -29.424 1.00 14.68 168 LEU A N 1
ATOM 3922 C CA . LEU B 1 168 ? 42.124 -47.001 -28.503 1.00 13.15 168 LEU A CA 1
ATOM 3923 C C . LEU B 1 168 ? 41.695 -45.538 -28.494 1.00 10.65 168 LEU A C 1
ATOM 3924 O O . LEU B 1 168 ? 42.530 -44.633 -28.475 1.00 13.20 168 LEU A O 1
ATOM 3929 N N . VAL B 1 169 ? 40.382 -45.299 -28.490 1.00 12.87 169 VAL A N 1
ATOM 3930 C CA . VAL B 1 169 ? 39.843 -43.944 -28.529 1.00 13.23 169 VAL A CA 1
ATOM 3931 C C . VAL B 1 169 ? 38.982 -43.702 -27.294 1.00 13.83 169 VAL A C 1
ATOM 3932 O O . VAL B 1 169 ? 38.137 -44.534 -26.939 1.00 13.69 169 VAL A O 1
ATOM 3936 N N . THR B 1 170 ? 39.194 -42.559 -26.642 1.00 11.65 170 THR A N 1
ATOM 3937 C CA . THR B 1 170 ? 38.411 -42.192 -25.476 1.00 10.97 170 THR A CA 1
ATOM 3938 C C . THR B 1 170 ? 38.013 -40.727 -25.585 1.00 12.50 170 THR A C 1
ATOM 3939 O O . THR B 1 170 ? 38.498 -39.985 -26.449 1.00 10.86 170 THR A O 1
ATOM 3943 N N . TYR B 1 171 ? 37.140 -40.329 -24.663 1.00 12.69 171 TYR A N 1
ATOM 3944 C CA . TYR B 1 171 ? 36.695 -38.951 -24.498 1.00 11.33 171 TYR A CA 1
ATOM 3945 C C . TYR B 1 171 ? 36.796 -38.691 -22.993 1.00 11.34 171 TYR A C 1
ATOM 3946 O O . TYR B 1 171 ? 36.389 -39.523 -22.191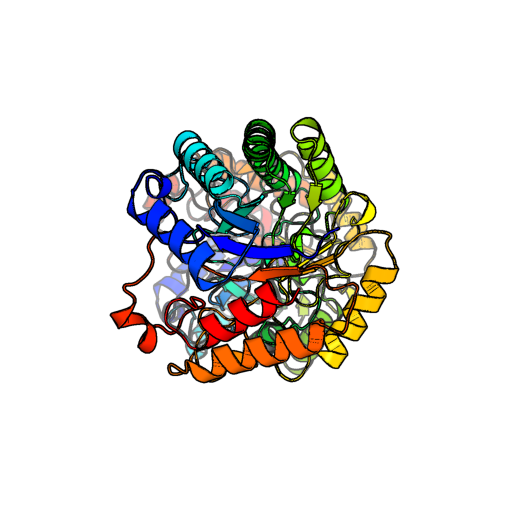 1.00 12.23 171 TYR A O 1
ATOM 3955 N N . ASN B 1 172 ? 37.347 -37.540 -22.628 1.00 12.16 172 ASN A N 1
ATOM 3956 C CA . ASN B 1 172 ? 37.563 -37.154 -21.238 1.00 11.05 172 ASN A CA 1
ATOM 3957 C C . ASN B 1 172 ? 36.508 -36.176 -20.719 1.00 12.18 172 ASN A C 1
ATOM 3958 O O . ASN B 1 172 ? 36.575 -34.989 -21.023 1.00 12.64 172 ASN A O 1
ATOM 3963 N N . THR B 1 173 ? 35.527 -36.661 -19.953 1.00 9.92 173 THR A N 1
ATOM 3964 C CA . THR B 1 173 ? 34.532 -35.749 -19.413 1.00 12.42 173 THR A CA 1
ATOM 3965 C C . THR B 1 173 ? 35.056 -35.071 -18.146 1.00 11.96 173 THR A C 1
ATOM 3966 O O . THR B 1 173 ? 36.098 -35.441 -17.590 1.00 11.53 173 THR A O 1
ATOM 3970 N N . ASP B 1 174 ? 34.324 -34.056 -17.687 1.00 10.44 174 ASP A N 1
ATOM 3971 C CA . ASP B 1 174 ? 34.723 -33.371 -16.463 1.00 10.23 174 ASP A CA 1
ATOM 3972 C C . ASP B 1 174 ? 34.238 -34.125 -15.225 1.00 12.46 174 ASP A C 1
ATOM 3973 O O . ASP B 1 174 ? 33.362 -34.992 -15.294 1.00 11.04 174 ASP A O 1
ATOM 3978 N N . LYS B 1 175 ? 34.831 -33.774 -14.082 1.00 11.23 175 LYS A N 1
ATOM 3979 C CA . LYS B 1 175 ? 34.338 -34.186 -12.772 1.00 11.52 175 LYS A CA 1
ATOM 3980 C C . LYS B 1 175 ? 32.816 -34.067 -12.704 1.00 11.23 175 LYS A C 1
ATOM 3981 O O . LYS B 1 175 ? 32.235 -33.077 -13.163 1.00 12.94 175 LYS A O 1
ATOM 3987 N N . TYR B 1 176 ? 32.172 -35.102 -12.163 1.00 10.73 176 TYR A N 1
ATOM 3988 C CA . TYR B 1 176 ? 30.726 -35.233 -11.945 1.00 11.91 176 TYR A CA 1
ATOM 3989 C C . TYR B 1 176 ? 29.909 -35.427 -13.224 1.00 12.29 176 TYR A C 1
ATOM 3990 O O . TYR B 1 176 ? 28.680 -35.577 -13.129 1.00 13.94 176 TYR A O 1
ATOM 3999 N N . GLN B 1 177 ? 30.524 -35.436 -14.411 1.00 10.88 177 GLN A N 1
ATOM 4000 C CA . GLN B 1 177 ? 29.776 -35.473 -15.664 1.00 11.27 177 GLN A CA 1
ATOM 4001 C C . GLN B 1 177 ? 29.849 -36.832 -16.366 1.00 14.00 177 GLN A C 1
ATOM 4002 O O . GLN B 1 177 ? 29.536 -36.924 -17.558 1.00 12.37 177 GLN A O 1
ATOM 4008 N N . GLU B 1 178 ? 30.262 -37.889 -15.658 1.00 12.14 178 GLU A N 1
ATOM 4009 C CA . GLU B 1 178 ? 30.469 -39.184 -16.307 1.00 12.81 178 GLU A CA 1
ATOM 4010 C C . GLU B 1 178 ? 29.212 -39.679 -17.026 1.00 13.42 178 GLU A C 1
ATOM 4011 O O . GLU B 1 178 ? 29.314 -40.335 -18.069 1.00 14.61 178 GLU A O 1
ATOM 4017 N N . ASP B 1 179 ? 28.028 -39.374 -16.495 1.00 13.18 179 ASP A N 1
ATOM 4018 C CA . ASP B 1 179 ? 26.772 -39.763 -17.131 1.00 15.77 179 ASP A CA 1
ATOM 4019 C C . ASP B 1 179 ? 26.207 -38.689 -18.056 1.00 17.52 179 ASP A C 1
ATOM 4020 O O . ASP B 1 179 ? 25.125 -38.890 -18.620 1.00 18.53 179 ASP A O 1
ATOM 4025 N N . ASN B 1 180 ? 26.901 -37.558 -18.227 1.00 14.29 180 ASN A N 1
ATOM 4026 C CA . ASN B 1 180 ? 26.429 -36.527 -19.148 1.00 14.65 180 ASN A CA 1
ATOM 4027 C C . ASN B 1 180 ? 26.660 -36.920 -20.595 1.00 17.66 180 ASN A C 1
ATOM 4028 O O . ASN B 1 180 ? 25.969 -36.409 -21.485 1.00 18.59 180 ASN A O 1
ATOM 4033 N N . VAL B 1 181 ? 27.619 -37.803 -20.838 1.00 12.03 181 VAL A N 1
ATOM 4034 C CA . VAL B 1 181 ? 27.986 -38.241 -22.176 1.00 14.62 181 VAL A CA 1
ATOM 4035 C C . VAL B 1 181 ? 27.075 -39.401 -22.560 1.00 16.89 181 VAL A C 1
ATOM 4036 O O . VAL B 1 181 ? 26.895 -40.340 -21.776 1.00 15.13 181 VAL A O 1
ATOM 4040 N N . LYS B 1 182 ? 26.474 -39.323 -23.749 1.00 15.69 182 LYS A N 1
ATOM 4041 C CA . LYS B 1 182 ? 25.582 -40.375 -24.229 1.00 17.85 182 LYS A CA 1
ATOM 4042 C C . LYS B 1 182 ? 26.140 -41.101 -25.448 1.00 20.49 182 LYS A C 1
ATOM 4043 O O . LYS B 1 182 ? 25.390 -41.787 -26.155 1.00 20.15 182 LYS A O 1
ATOM 4049 N N . PHE B 1 183 ? 27.444 -40.987 -25.702 1.00 14.21 183 PHE A N 1
ATOM 4050 C CA . PHE B 1 183 ? 28.063 -41.666 -26.833 1.00 14.79 183 PHE A CA 1
ATOM 4051 C C . PHE B 1 183 ? 29.211 -42.576 -26.401 1.00 13.92 183 PHE A C 1
ATOM 4052 O O . PHE B 1 183 ? 30.128 -42.826 -27.183 1.00 13.23 183 PHE A O 1
ATOM 4060 N N . TRP B 1 184 ? 29.171 -43.091 -25.163 1.00 13.96 184 TRP A N 1
ATOM 4061 C CA . TRP B 1 184 ? 30.245 -43.971 -24.695 1.00 14.45 184 TRP A CA 1
ATOM 4062 C C . TRP B 1 184 ? 30.325 -45.243 -25.526 1.00 13.28 184 TRP A C 1
ATOM 4063 O O . TRP B 1 184 ? 31.409 -45.807 -25.685 1.00 13.88 184 TRP A O 1
ATOM 4074 N N . ASP B 1 185 ? 29.194 -45.701 -26.068 1.00 15.26 185 ASP A N 1
ATOM 4075 C CA . ASP B 1 185 ? 29.200 -46.914 -26.882 1.00 15.38 185 ASP A CA 1
ATOM 4076 C C . ASP B 1 185 ? 30.112 -46.776 -28.091 1.00 16.53 185 ASP A C 1
ATOM 4077 O O . ASP B 1 185 ? 30.632 -47.780 -28.590 1.00 19.26 185 ASP A O 1
ATOM 4082 N N . ALA B 1 186 ? 30.323 -45.551 -28.573 1.00 14.23 186 ALA A N 1
ATOM 4083 C CA . ALA B 1 186 ? 31.174 -45.335 -29.736 1.00 15.81 186 ALA A CA 1
ATOM 4084 C C . ALA B 1 186 ? 32.659 -45.274 -29.396 1.00 15.96 186 ALA A C 1
ATOM 4085 O O . ALA B 1 186 ? 33.482 -45.202 -30.317 1.00 15.82 186 ALA A O 1
ATOM 4087 N N . LEU B 1 187 ? 33.031 -45.309 -28.120 1.00 13.87 187 LEU A N 1
ATOM 4088 C CA . LEU B 1 187 ? 34.428 -45.215 -27.708 1.00 11.91 187 LEU A CA 1
ATOM 4089 C C . LEU B 1 187 ? 34.912 -46.557 -27.175 1.00 13.55 187 LEU A C 1
ATOM 4090 O O . LEU B 1 187 ? 34.125 -47.476 -26.944 1.00 16.00 187 LEU A O 1
ATOM 4095 N N . ASP B 1 188 ? 36.225 -46.664 -26.962 1.00 12.75 188 ASP A N 1
ATOM 4096 C CA . ASP B 1 188 ? 36.789 -47.887 -26.404 1.00 12.19 188 ASP A CA 1
ATOM 4097 C C . ASP B 1 188 ? 36.969 -47.836 -24.898 1.00 13.61 188 ASP A C 1
ATOM 4098 O O . ASP B 1 188 ? 36.972 -48.888 -24.256 1.00 13.20 188 ASP A O 1
ATOM 4103 N N . VAL B 1 189 ? 37.139 -46.644 -24.331 1.00 12.39 189 VAL A N 1
ATOM 4104 C CA . VAL B 1 189 ? 37.441 -46.454 -22.915 1.00 11.94 189 VAL A CA 1
ATOM 4105 C C . VAL B 1 189 ? 36.651 -45.241 -22.443 1.00 10.96 189 VAL A C 1
ATOM 4106 O O . VAL B 1 189 ? 36.523 -44.257 -23.178 1.00 13.22 189 VAL A O 1
ATOM 4110 N N . ILE B 1 190 ? 36.107 -45.315 -21.231 1.00 11.88 190 ILE A N 1
ATOM 4111 C CA . ILE B 1 190 ? 35.436 -44.184 -20.594 1.00 11.03 190 ILE A CA 1
ATOM 4112 C C . ILE B 1 190 ? 36.443 -43.494 -19.680 1.00 11.75 190 ILE A C 1
ATOM 4113 O O . ILE B 1 190 ? 37.208 -44.161 -18.976 1.00 12.33 190 ILE A O 1
ATOM 4118 N N . SER B 1 191 ? 36.457 -42.160 -19.677 1.00 9.82 191 SER A N 1
ATOM 4119 C CA . SER B 1 191 ? 37.398 -41.489 -18.791 1.00 11.03 191 SER A CA 1
ATOM 4120 C C . SER B 1 191 ? 36.843 -40.147 -18.337 1.00 11.14 191 SER A C 1
ATOM 4121 O O . SER B 1 191 ? 35.977 -39.554 -18.992 1.00 9.65 191 SER A O 1
ATOM 4124 N N . SER B 1 192 ? 37.346 -39.682 -17.188 1.00 11.19 192 SER A N 1
ATOM 4125 C CA . SER B 1 192 ? 36.944 -38.384 -16.652 1.00 9.21 192 SER A CA 1
ATOM 4126 C C . SER B 1 192 ? 38.110 -37.739 -15.907 1.00 11.21 192 SER A C 1
ATOM 4127 O O . SER B 1 192 ? 39.112 -38.390 -15.581 1.00 11.48 192 SER A O 1
ATOM 4130 N N . SER B 1 193 ? 37.959 -36.438 -15.637 1.00 10.51 193 SER A N 1
ATOM 4131 C CA . SER B 1 193 ? 38.877 -35.683 -14.781 1.00 10.45 193 SER A CA 1
ATOM 4132 C C . SER B 1 193 ? 38.421 -35.892 -13.343 1.00 12.08 193 SER A C 1
ATOM 4133 O O . SER B 1 193 ? 37.469 -35.259 -12.884 1.00 12.92 193 SER A O 1
ATOM 4136 N N . GLY B 1 194 ? 39.091 -36.798 -12.635 1.00 10.75 194 GLY A N 1
ATOM 4137 C CA . GLY B 1 194 ? 38.627 -37.256 -11.337 1.00 10.35 194 GLY A CA 1
ATOM 4138 C C . GLY B 1 194 ? 39.040 -36.376 -10.174 1.00 11.51 194 GLY A C 1
ATOM 4139 O O . GLY B 1 194 ? 39.595 -36.863 -9.186 1.00 11.67 194 GLY A O 1
ATOM 4140 N N . TYR B 1 195 ? 38.762 -35.076 -10.284 1.00 9.36 195 TYR A N 1
ATOM 4141 C CA . TYR B 1 195 ? 39.149 -34.093 -9.268 1.00 11.10 195 TYR A CA 1
ATOM 4142 C C . TYR B 1 195 ? 38.127 -34.094 -8.124 1.00 10.69 195 TYR A C 1
ATOM 4143 O O . TYR B 1 195 ? 37.366 -33.144 -7.918 1.00 12.14 195 TYR A O 1
ATOM 4152 N N . TYR B 1 196 ? 38.120 -35.222 -7.348 1.00 10.28 196 TYR A N 1
ATOM 4153 C CA . TYR B 1 196 ? 37.086 -35.301 -6.324 1.00 10.45 196 TYR A CA 1
ATOM 4154 C C . TYR B 1 196 ? 37.657 -34.940 -4.954 1.00 11.75 196 TYR A C 1
ATOM 4155 O O . TYR B 1 196 ? 38.859 -35.104 -4.715 1.00 11.41 196 TYR A O 1
ATOM 4164 N N . PRO B 1 197 ? 36.829 -34.395 -4.058 1.00 13.16 197 PRO A N 1
ATOM 4165 C CA . PRO B 1 197 ? 37.343 -33.943 -2.754 1.00 12.01 197 PRO A CA 1
ATOM 4166 C C . PRO B 1 197 ? 37.862 -35.104 -1.917 1.00 12.07 197 PRO A C 1
ATOM 4167 O O . PRO B 1 197 ? 37.337 -36.219 -1.964 1.00 13.50 197 PRO A O 1
ATOM 4171 N N . ILE B 1 198 ? 38.892 -34.811 -1.113 1.00 10.95 198 ILE A N 1
ATOM 4172 C CA . ILE B 1 198 ? 39.526 -35.834 -0.284 1.00 14.68 198 ILE A CA 1
ATOM 4173 C C . ILE B 1 198 ? 38.516 -36.518 0.628 1.00 12.84 198 ILE A C 1
ATOM 4174 O O . ILE B 1 198 ? 38.704 -37.682 1.017 1.00 14.34 198 ILE A O 1
ATOM 4179 N N . ASN B 1 199 ? 37.440 -35.824 0.997 1.00 13.00 199 ASN A N 1
ATOM 4180 C CA . ASN B 1 199 ? 36.486 -36.380 1.946 1.00 15.70 199 ASN A CA 1
ATOM 4181 C C . ASN B 1 199 ? 35.216 -36.903 1.286 1.00 18.33 199 ASN A C 1
ATOM 4182 O O . ASN B 1 199 ? 34.251 -37.204 1.993 1.00 17.94 199 ASN A O 1
ATOM 4187 N N . ASP B 1 200 ? 35.190 -37.053 -0.049 1.00 14.41 200 ASP A N 1
ATOM 4188 C CA . ASP B 1 200 ? 33.950 -37.474 -0.701 1.00 15.07 200 ASP A CA 1
ATOM 4189 C C . ASP B 1 200 ? 34.152 -38.613 -1.695 1.00 13.25 200 ASP A C 1
ATOM 4190 O O . ASP B 1 200 ? 33.313 -38.799 -2.577 1.00 13.17 200 ASP A O 1
ATOM 4195 N N . TRP B 1 201 ? 35.225 -39.398 -1.562 1.00 15.40 201 TRP A N 1
ATOM 4196 C CA . TRP B 1 201 ? 35.488 -40.445 -2.549 1.00 13.57 201 TRP A CA 1
ATOM 4197 C C . TRP B 1 201 ? 34.428 -41.549 -2.519 1.00 15.20 201 TRP A C 1
ATOM 4198 O O . TRP B 1 201 ? 34.043 -42.065 -3.576 1.00 15.54 201 TRP A O 1
ATOM 4209 N N . ASP B 1 202 ? 33.955 -41.947 -1.327 1.00 16.56 202 ASP A N 1
ATOM 4210 C CA . ASP B 1 202 ? 32.993 -43.052 -1.253 1.00 18.83 202 ASP A CA 1
ATOM 4211 C C . ASP B 1 202 ? 31.754 -42.766 -2.098 1.00 16.43 202 ASP A C 1
ATOM 4212 O O . ASP B 1 202 ? 31.361 -43.577 -2.951 1.00 17.58 202 ASP A O 1
ATOM 4217 N N . ARG B 1 203 ? 31.134 -41.607 -1.880 1.00 15.40 203 ARG A N 1
ATOM 4218 C CA . ARG B 1 203 ? 29.933 -41.246 -2.627 1.00 16.92 203 ARG A CA 1
ATOM 4219 C C . ARG B 1 203 ? 30.214 -41.116 -4.122 1.00 14.83 203 ARG A C 1
ATOM 4220 O O . ARG B 1 203 ? 29.438 -41.603 -4.954 1.00 13.19 203 ARG A O 1
ATOM 4228 N N . GLN B 1 204 ? 31.310 -40.446 -4.485 1.00 11.63 204 GLN A N 1
ATOM 4229 C CA . GLN B 1 204 ? 31.589 -40.230 -5.901 1.00 12.23 204 GLN A CA 1
ATOM 4230 C C . GLN B 1 204 ? 31.933 -41.536 -6.614 1.00 13.40 204 GLN A C 1
ATOM 4231 O O . GLN B 1 204 ? 31.452 -41.788 -7.728 1.00 12.63 204 GLN A O 1
ATOM 4237 N N . LEU B 1 205 ? 32.747 -42.388 -5.989 1.00 10.83 205 LEU A N 1
ATOM 4238 C CA . LEU B 1 205 ? 33.067 -43.666 -6.621 1.00 13.50 205 LEU A CA 1
ATOM 4239 C C . LEU B 1 205 ? 31.824 -44.537 -6.773 1.00 14.26 205 LEU A C 1
ATOM 4240 O O . LEU B 1 205 ? 31.638 -45.184 -7.812 1.00 13.91 205 LEU A O 1
ATOM 4245 N N . ASP B 1 206 ? 30.943 -44.552 -5.768 1.00 14.85 206 ASP A N 1
ATOM 4246 C CA . ASP B 1 206 ? 29.709 -45.328 -5.913 1.00 16.48 206 ASP A CA 1
ATOM 4247 C C . ASP B 1 206 ? 28.874 -44.812 -7.084 1.00 14.03 206 ASP A C 1
ATOM 4248 O O . ASP B 1 206 ? 28.313 -45.604 -7.849 1.00 16.18 206 ASP A O 1
ATOM 4253 N N . ARG B 1 207 ? 28.788 -43.485 -7.242 1.00 14.46 207 ARG A N 1
ATOM 4254 C CA . ARG B 1 207 ? 28.045 -42.909 -8.360 1.00 13.31 207 ARG A CA 1
ATOM 4255 C C . ARG B 1 207 ? 28.646 -43.344 -9.694 1.00 15.73 207 ARG A C 1
ATOM 4256 O O . ARG B 1 207 ? 27.934 -43.814 -10.594 1.00 13.56 207 ARG A O 1
ATOM 4264 N N . ILE B 1 208 ? 29.965 -43.203 -9.831 1.00 11.98 208 ILE A N 1
ATOM 4265 C CA . ILE B 1 208 ? 30.627 -43.509 -11.094 1.00 12.78 208 ILE A CA 1
ATOM 4266 C C . ILE B 1 208 ? 30.511 -44.991 -11.409 1.00 12.72 208 ILE A C 1
ATOM 4267 O O . ILE B 1 208 ? 30.259 -45.376 -12.560 1.00 14.57 208 ILE A O 1
ATOM 4272 N N . GLU B 1 209 ? 30.683 -45.843 -10.394 1.00 12.02 209 GLU A N 1
ATOM 4273 C CA . GLU B 1 209 ? 30.558 -47.289 -10.592 1.00 14.70 209 GLU A CA 1
ATOM 4274 C C . GLU B 1 209 ? 29.240 -47.651 -11.278 1.00 16.14 209 GLU A C 1
ATOM 4275 O O . GLU B 1 209 ? 29.214 -48.484 -12.194 1.00 15.52 209 GLU A O 1
ATOM 4281 N N . ALA B 1 210 ? 28.138 -47.029 -10.849 1.00 14.20 210 ALA A N 1
ATOM 4282 C CA . ALA B 1 210 ? 26.831 -47.340 -11.431 1.00 16.17 210 ALA A CA 1
ATOM 4283 C C . ALA B 1 210 ? 26.715 -46.850 -12.869 1.00 19.37 210 ALA A C 1
ATOM 4284 O O . ALA B 1 210 ? 26.001 -47.459 -13.677 1.00 16.79 210 ALA A O 1
ATOM 4286 N N . VAL B 1 211 ? 27.391 -45.755 -13.207 1.00 14.99 211 VAL A N 1
ATOM 4287 C CA . VAL B 1 211 ? 27.433 -45.312 -14.597 1.00 14.81 211 VAL A CA 1
ATOM 4288 C C . VAL B 1 211 ? 28.224 -46.304 -15.438 1.00 14.77 211 VAL A C 1
ATOM 4289 O O . VAL B 1 211 ? 27.776 -46.733 -16.507 1.00 14.70 211 VAL A O 1
ATOM 4293 N N . VAL B 1 212 ? 29.414 -46.683 -14.959 1.00 12.40 212 VAL A N 1
ATOM 4294 C CA . VAL B 1 212 ? 30.303 -47.541 -15.732 1.00 13.75 212 VAL A CA 1
ATOM 4295 C C . VAL B 1 212 ? 29.675 -48.914 -15.970 1.00 17.42 212 VAL A C 1
ATOM 4296 O O . VAL B 1 212 ? 29.890 -49.529 -17.026 1.00 16.97 212 VAL A O 1
ATOM 4300 N N . LYS B 1 213 ? 28.886 -49.413 -15.015 1.00 15.17 213 LYS A N 1
ATOM 4301 C CA . LYS B 1 213 ? 28.259 -50.717 -15.205 1.00 17.79 213 LYS A CA 1
ATOM 4302 C C . LYS B 1 213 ? 27.166 -50.707 -16.267 1.00 16.35 213 LYS A C 1
ATOM 4303 O O . LYS B 1 213 ? 26.703 -51.784 -16.656 1.00 17.36 213 LYS A O 1
ATOM 4309 N N . GLN B 1 214 ? 26.834 -49.538 -16.796 1.00 14.08 214 GLN A N 1
ATOM 4310 C CA . GLN B 1 214 ? 25.843 -49.460 -17.853 1.00 16.60 214 GLN A CA 1
ATOM 4311 C C . GLN B 1 214 ? 26.500 -49.706 -19.217 1.00 14.03 214 GLN A C 1
ATOM 4312 O O . GLN B 1 214 ? 25.813 -49.766 -20.232 1.00 14.98 214 GLN A O 1
ATOM 4318 N N . TYR B 1 215 ? 27.825 -49.868 -19.234 1.00 13.69 215 TYR A N 1
ATOM 4319 C CA . TYR B 1 215 ? 28.545 -50.075 -20.483 1.00 15.09 215 TYR A CA 1
ATOM 4320 C C . TYR B 1 215 ? 29.510 -51.241 -20.334 1.00 16.86 215 TYR A C 1
ATOM 4321 O O . TYR B 1 215 ? 29.713 -51.777 -19.239 1.00 15.67 215 TYR A O 1
ATOM 4330 N N . ASP B 1 216 ? 30.098 -51.644 -21.463 1.00 16.26 216 ASP A N 1
ATOM 4331 C CA . ASP B 1 216 ? 31.041 -52.759 -21.516 1.00 19.34 216 ASP A CA 1
ATOM 4332 C C . ASP B 1 216 ? 32.462 -52.268 -21.774 1.00 17.44 216 ASP A C 1
ATOM 4333 O O . ASP B 1 216 ? 33.211 -52.865 -22.554 1.00 18.89 216 ASP A O 1
ATOM 4338 N N . LYS B 1 217 ? 32.850 -51.167 -21.119 1.00 16.09 217 LYS A N 1
ATOM 4339 C CA . LYS B 1 217 ? 34.093 -50.476 -21.423 1.00 16.21 217 LYS A CA 1
ATOM 4340 C C . LYS B 1 217 ? 34.965 -50.361 -20.179 1.00 12.99 217 LYS A C 1
ATOM 4341 O O . LYS B 1 217 ? 34.455 -50.177 -19.073 1.00 16.19 217 LYS A O 1
ATOM 4347 N N . PRO B 1 218 ? 36.282 -50.425 -20.337 1.00 12.05 218 PRO A N 1
ATOM 4348 C CA . PRO B 1 218 ? 37.172 -50.026 -19.238 1.00 15.12 218 PRO A CA 1
ATOM 4349 C C . PRO B 1 218 ? 36.998 -48.550 -18.919 1.00 12.75 218 PRO A C 1
ATOM 4350 O O . PRO B 1 218 ? 36.498 -47.772 -19.733 1.00 13.95 218 PRO A O 1
ATOM 4354 N N . PHE B 1 219 ? 37.428 -48.174 -17.714 1.00 11.96 219 PHE A N 1
ATOM 4355 C CA . PHE B 1 219 ? 37.354 -46.804 -17.213 1.00 12.68 219 PHE A CA 1
ATOM 4356 C C . PHE B 1 219 ? 38.683 -46.421 -16.578 1.00 12.09 219 PHE A C 1
ATOM 4357 O O . PHE B 1 219 ? 39.306 -47.248 -15.910 1.00 12.96 219 PHE A O 1
ATOM 4365 N N . PHE B 1 220 ? 39.106 -45.164 -16.757 1.00 10.82 220 PHE A N 1
ATOM 4366 C CA . PHE B 1 220 ? 40.193 -44.645 -15.931 1.00 11.09 220 PHE A CA 1
ATOM 4367 C C . PHE B 1 220 ? 40.066 -43.136 -15.774 1.00 9.89 220 PHE A C 1
ATOM 4368 O O . PHE B 1 220 ? 39.310 -42.467 -16.489 1.00 11.49 220 PHE A O 1
ATOM 4376 N N . PHE B 1 221 ? 40.798 -42.613 -14.791 1.00 10.74 221 PHE A N 1
ATOM 4377 C CA . PHE B 1 221 ? 40.800 -41.176 -14.508 1.00 11.75 221 PHE A CA 1
ATOM 4378 C C . PHE B 1 221 ? 41.946 -40.567 -15.301 1.00 12.18 221 PHE A C 1
ATOM 4379 O O . PHE B 1 221 ? 43.076 -40.458 -14.818 1.00 12.29 221 PHE A O 1
ATOM 4387 N N . VAL B 1 222 ? 41.657 -40.184 -16.547 1.00 11.35 222 VAL A N 1
ATOM 4388 C CA . VAL B 1 222 ? 42.701 -39.718 -17.446 1.00 11.45 222 VAL A CA 1
ATOM 4389 C C . VAL B 1 222 ? 43.324 -38.411 -16.958 1.00 12.16 222 VAL A C 1
ATOM 4390 O O . VAL B 1 222 ? 44.418 -38.047 -17.399 1.00 11.76 222 VAL A O 1
ATOM 4394 N N . ALA B 1 223 ? 42.652 -37.692 -16.058 1.00 11.34 223 ALA A N 1
ATOM 4395 C CA . ALA B 1 223 ? 43.269 -36.615 -15.288 1.00 11.23 223 ALA A CA 1
ATOM 4396 C C . ALA B 1 223 ? 42.876 -36.764 -13.826 1.00 11.99 223 ALA A C 1
ATOM 4397 O O . ALA B 1 223 ? 41.738 -37.133 -13.509 1.00 12.46 223 ALA A O 1
ATOM 4399 N N . ALA B 1 224 ? 43.833 -36.487 -12.945 1.00 11.37 224 ALA A N 1
ATOM 4400 C CA . ALA B 1 224 ? 43.644 -36.469 -11.497 1.00 9.35 224 ALA A CA 1
ATOM 4401 C C . ALA B 1 224 ? 44.902 -35.873 -10.877 1.00 9.66 224 ALA A C 1
ATOM 4402 O O . ALA B 1 224 ? 46.002 -36.034 -11.422 1.00 14.63 224 ALA A O 1
ATOM 4404 N N . GLY B 1 225 ? 44.739 -35.191 -9.750 1.00 13.00 225 GLY A N 1
ATOM 4405 C CA . GLY B 1 225 ? 45.872 -34.578 -9.081 1.00 12.53 225 GLY A CA 1
ATOM 4406 C C . GLY B 1 225 ? 45.420 -33.523 -8.089 1.00 11.33 225 GLY A C 1
ATOM 4407 O O . GLY B 1 225 ? 44.228 -33.366 -7.813 1.00 12.02 225 GLY A O 1
ATOM 4408 N N . CYS B 1 226 ? 46.410 -32.808 -7.549 1.00 11.48 226 CYS A N 1
ATOM 4409 C CA . CYS B 1 226 ? 46.129 -31.812 -6.517 1.00 12.64 226 CYS A CA 1
ATOM 4410 C C . CYS B 1 226 ? 47.291 -30.827 -6.378 1.00 12.42 226 CYS A C 1
ATOM 4411 O O . CYS B 1 226 ? 48.451 -31.251 -6.289 1.00 14.87 226 CYS A O 1
ATOM 4414 N N . PRO B 1 227 ? 47.037 -29.521 -6.371 1.00 12.41 227 PRO A N 1
ATOM 4415 C CA . PRO B 1 227 ? 48.115 -28.568 -6.080 1.00 11.69 227 PRO A CA 1
ATOM 4416 C C . PRO B 1 227 ? 48.569 -28.658 -4.627 1.00 12.70 227 PRO A C 1
ATOM 4417 O O . PRO B 1 227 ? 47.828 -29.074 -3.733 1.00 12.00 227 PRO A O 1
ATOM 4421 N N . SER B 1 228 ? 49.813 -28.238 -4.390 1.00 12.20 228 SER A N 1
ATOM 4422 C CA . SER B 1 228 ? 50.353 -28.233 -3.027 1.00 11.89 228 SER A CA 1
ATOM 4423 C C . SER B 1 228 ? 49.989 -26.917 -2.340 1.00 13.36 228 SER A C 1
ATOM 4424 O O . SER B 1 228 ? 50.834 -26.053 -2.097 1.00 13.49 228 SER A O 1
ATOM 4427 N N . ARG B 1 229 ? 48.688 -26.771 -2.043 1.00 12.22 229 ARG A N 1
ATOM 4428 C CA . ARG B 1 229 ? 48.153 -25.576 -1.388 1.00 13.51 229 ARG A CA 1
ATOM 4429 C C . ARG B 1 229 ? 47.113 -25.964 -0.348 1.00 14.63 229 ARG A C 1
ATOM 4430 O O . ARG B 1 229 ? 46.319 -26.883 -0.571 1.00 13.78 229 ARG A O 1
ATOM 4438 N N . SER B 1 230 ? 47.077 -25.214 0.760 1.00 13.16 230 SER A N 1
ATOM 4439 C CA . SER B 1 230 ? 46.077 -25.453 1.795 1.00 14.00 230 SER A CA 1
ATOM 4440 C C . SER B 1 230 ? 44.677 -25.202 1.256 1.00 15.96 230 SER A C 1
ATOM 4441 O O . S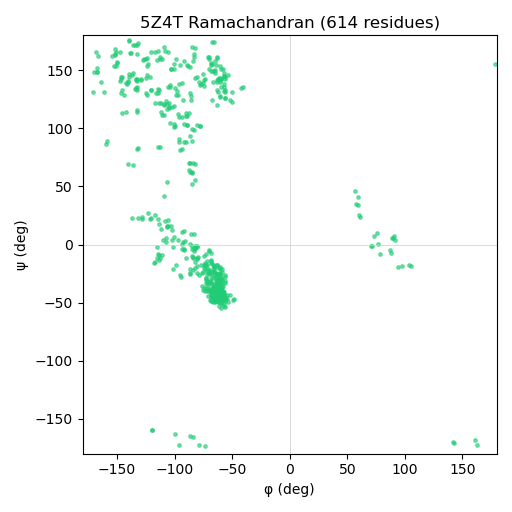ER B 1 230 ? 44.354 -24.088 0.835 1.00 15.89 230 SER A O 1
ATOM 4444 N N . GLY B 1 231 ? 43.840 -26.235 1.285 1.00 13.58 231 GLY A N 1
ATOM 4445 C CA . GLY B 1 231 ? 42.490 -26.168 0.767 1.00 15.25 231 GLY A CA 1
ATOM 4446 C C . GLY B 1 231 ? 42.317 -26.873 -0.560 1.00 15.48 231 GLY A C 1
ATOM 4447 O O . GLY B 1 231 ? 41.181 -27.193 -0.936 1.00 14.44 231 GLY A O 1
ATOM 4448 N N . SER B 1 232 ? 43.415 -27.127 -1.272 1.00 12.94 232 SER A N 1
ATOM 4449 C CA . SER B 1 232 ? 43.328 -27.797 -2.565 1.00 13.14 232 SER A CA 1
ATOM 4450 C C . SER B 1 232 ? 42.760 -29.208 -2.438 1.00 13.85 232 SER A C 1
ATOM 4451 O O . SER B 1 232 ? 42.098 -29.687 -3.362 1.00 12.96 232 SER A O 1
ATOM 4454 N N . ALA B 1 233 ? 42.980 -29.881 -1.302 1.00 13.26 233 ALA A N 1
ATOM 4455 C CA . ALA B 1 233 ? 42.447 -31.236 -1.156 1.00 13.01 233 ALA A CA 1
ATOM 4456 C C . ALA B 1 233 ? 40.924 -31.282 -1.259 1.00 13.23 233 ALA A C 1
ATOM 4457 O O . ALA B 1 233 ? 40.368 -32.332 -1.604 1.00 12.91 233 ALA A O 1
ATOM 4459 N N . LEU B 1 234 ? 40.235 -30.179 -0.960 1.00 12.65 234 LEU A N 1
ATOM 4460 C CA . LEU B 1 234 ? 38.783 -30.139 -1.096 1.00 13.65 234 LEU A CA 1
ATOM 4461 C C . LEU B 1 234 ? 38.331 -29.751 -2.497 1.00 14.92 234 LEU A C 1
ATOM 4462 O O . LEU B 1 234 ? 37.206 -30.084 -2.888 1.00 14.46 234 LEU A O 1
ATOM 4467 N N . LEU B 1 235 ? 39.162 -29.033 -3.250 1.00 12.92 235 LEU A N 1
ATOM 4468 C CA . LEU B 1 235 ? 38.811 -28.567 -4.597 1.00 12.13 235 LEU A CA 1
ATOM 4469 C C . LEU B 1 235 ? 40.046 -28.696 -5.479 1.00 12.51 235 LEU A C 1
ATOM 4470 O O . LEU B 1 235 ? 40.645 -27.701 -5.902 1.00 12.44 235 LEU A O 1
ATOM 4475 N N . PRO B 1 236 ? 40.452 -29.930 -5.780 1.00 10.42 236 PRO A N 1
ATOM 4476 C CA . PRO B 1 236 ? 41.742 -30.148 -6.452 1.00 11.87 236 PRO A CA 1
ATOM 4477 C C . PRO B 1 236 ? 41.771 -29.725 -7.907 1.00 10.34 236 PRO A C 1
ATOM 4478 O O . PRO B 1 236 ? 42.866 -29.630 -8.466 1.00 10.59 236 PRO A O 1
ATOM 4482 N N . ASN B 1 237 ? 40.613 -29.481 -8.534 1.00 10.08 237 ASN A N 1
ATOM 4483 C CA . ASN B 1 237 ? 40.573 -28.969 -9.902 1.00 11.44 237 ASN A CA 1
ATOM 4484 C C . ASN B 1 237 ? 40.961 -27.498 -9.994 1.00 13.50 237 ASN A C 1
ATOM 4485 O O . ASN B 1 237 ? 41.219 -27.008 -11.100 1.00 12.64 237 ASN A O 1
ATOM 4490 N N . LYS B 1 238 ? 40.939 -26.766 -8.880 1.00 13.18 238 LYS A N 1
ATOM 4491 C CA . LYS B 1 238 ? 41.007 -25.306 -8.948 1.00 16.42 238 LYS A CA 1
ATOM 4492 C C . LYS B 1 238 ? 42.475 -24.903 -8.983 1.00 18.05 238 LYS A C 1
ATOM 4493 O O . LYS B 1 238 ? 43.133 -24.771 -7.951 1.00 18.39 238 LYS A O 1
ATOM 4499 N N . TRP B 1 239 ? 43.002 -24.731 -10.201 1.00 14.58 239 TRP A N 1
ATOM 4500 C CA . TRP B 1 239 ? 44.425 -24.470 -10.386 1.00 13.70 239 TRP A CA 1
ATOM 4501 C C . TRP B 1 239 ? 44.846 -23.100 -9.867 1.00 17.16 239 TRP A C 1
ATOM 4502 O O . TRP B 1 239 ? 46.048 -22.853 -9.728 1.00 18.65 239 TRP A O 1
ATOM 4513 N N . ASP B 1 240 ? 43.889 -22.213 -9.598 1.00 16.43 240 ASP A N 1
ATOM 4514 C CA . ASP B 1 240 ? 44.153 -20.873 -9.086 1.00 22.00 240 ASP A CA 1
ATOM 4515 C C . ASP B 1 240 ? 43.599 -20.679 -7.678 1.00 24.56 240 ASP A C 1
ATOM 4516 O O . ASP B 1 240 ? 43.349 -19.539 -7.271 1.00 22.44 240 ASP A O 1
ATOM 4521 N N . LEU B 1 241 ? 43.374 -21.770 -6.944 1.00 19.88 241 LEU A N 1
ATOM 4522 C CA . LEU B 1 241 ? 42.827 -21.680 -5.594 1.00 20.65 241 LEU A CA 1
ATOM 4523 C C . LEU B 1 241 ? 43.709 -20.798 -4.719 1.00 21.47 241 LEU A C 1
ATOM 4524 O O . LEU B 1 241 ? 44.937 -20.899 -4.746 1.00 20.22 241 LEU A O 1
ATOM 4529 N N . GLU B 1 242 ? 43.072 -19.911 -3.954 1.00 19.51 242 GLU A N 1
ATOM 4530 C CA . GLU B 1 242 ? 43.773 -19.035 -3.017 1.00 23.11 242 GLU A CA 1
ATOM 4531 C C . GLU B 1 242 ? 44.065 -19.833 -1.757 1.00 19.73 242 GLU A C 1
ATOM 4532 O O . GLU B 1 242 ? 43.173 -20.064 -0.940 1.00 22.42 242 GLU A O 1
ATOM 4538 N N . GLY B 1 243 ? 45.316 -20.265 -1.605 1.00 17.60 243 GLY A N 1
ATOM 4539 C CA . GLY B 1 243 ? 45.754 -21.010 -0.439 1.00 17.70 243 GLY A CA 1
ATOM 4540 C C . GLY B 1 243 ? 47.265 -21.030 -0.335 1.00 18.85 243 GLY A C 1
ATOM 4541 O O . GLY B 1 243 ? 47.961 -21.165 -1.346 1.00 18.03 243 GLY A O 1
ATOM 4542 N N . ALA B 1 244 ? 47.786 -20.894 0.883 1.00 17.80 244 ALA A N 1
ATOM 4543 C CA . ALA B 1 244 ? 49.225 -20.889 1.092 1.00 16.27 244 ALA A CA 1
ATOM 4544 C C . ALA B 1 244 ? 49.825 -22.261 0.797 1.00 16.90 244 ALA A C 1
ATOM 4545 O O . ALA B 1 244 ? 49.155 -23.291 0.894 1.00 17.48 244 ALA A O 1
ATOM 4547 N N . ILE B 1 245 ? 51.117 -22.262 0.457 1.00 15.08 245 ILE A N 1
ATOM 4548 C CA . ILE B 1 245 ? 51.791 -23.493 0.067 1.00 15.26 245 ILE A CA 1
ATOM 4549 C C . ILE B 1 245 ? 51.666 -24.557 1.156 1.00 16.85 245 ILE A C 1
ATOM 4550 O O . ILE B 1 245 ? 51.710 -24.262 2.356 1.00 16.17 245 ILE A O 1
ATOM 4555 N N . ASN B 1 246 ? 51.501 -25.814 0.729 1.00 14.63 246 ASN A N 1
ATOM 4556 C CA . ASN B 1 246 ? 51.257 -26.912 1.668 1.00 13.93 246 ASN A CA 1
ATOM 4557 C C . ASN B 1 246 ? 51.624 -28.207 0.937 1.00 12.81 246 ASN A C 1
ATOM 4558 O O . ASN B 1 246 ? 50.768 -28.850 0.331 1.00 13.05 246 ASN A O 1
ATOM 4563 N N . LEU B 1 247 ? 52.906 -28.568 1.007 1.00 13.81 247 LEU A N 1
ATOM 4564 C CA . LEU B 1 247 ? 53.366 -29.787 0.357 1.00 12.09 247 LEU A CA 1
ATOM 4565 C C . LEU B 1 247 ? 52.655 -31.013 0.922 1.00 14.26 247 LEU A C 1
ATOM 4566 O O . LEU B 1 247 ? 52.320 -31.946 0.179 1.00 14.09 247 LEU A O 1
ATOM 4571 N N . GLN B 1 248 ? 52.395 -31.025 2.231 1.00 13.84 248 GLN A N 1
ATOM 4572 C CA . GLN B 1 248 ? 51.864 -32.233 2.849 1.00 11.85 248 GLN A CA 1
ATOM 4573 C C . GLN B 1 248 ? 50.405 -32.463 2.474 1.00 14.42 248 GLN A C 1
ATOM 4574 O O . GLN B 1 248 ? 49.971 -33.612 2.386 1.00 12.55 248 GLN A O 1
ATOM 4580 N N . GLU B 1 249 ? 49.676 -31.389 2.196 1.00 13.12 249 GLU A N 1
ATOM 4581 C CA . GLU B 1 249 ? 48.287 -31.521 1.786 1.00 12.16 249 GLU A CA 1
ATOM 4582 C C . GLU B 1 249 ? 48.223 -32.308 0.478 1.00 11.21 249 GLU A C 1
ATOM 4583 O O . GLU B 1 249 ? 47.350 -33.153 0.304 1.00 10.44 249 GLU A O 1
ATOM 4589 N N . GLN B 1 250 ? 49.150 -32.032 -0.438 1.00 9.64 250 GLN A N 1
ATOM 4590 C CA . GLN B 1 250 ? 49.173 -32.752 -1.708 1.00 12.33 250 GLN A CA 1
ATOM 4591 C C . GLN B 1 250 ? 49.487 -34.235 -1.504 1.00 14.83 250 GLN A C 1
ATOM 4592 O O . GLN B 1 250 ? 48.836 -35.107 -2.099 1.00 10.50 250 GLN A O 1
ATOM 4598 N N . ALA B 1 251 ? 50.483 -34.546 -0.669 1.00 11.93 251 ALA A N 1
ATOM 4599 C CA . ALA B 1 251 ? 50.792 -35.949 -0.401 1.00 13.53 251 ALA A CA 1
ATOM 4600 C C . ALA B 1 251 ? 49.605 -36.662 0.235 1.00 13.01 251 ALA A C 1
ATOM 4601 O O . ALA B 1 251 ? 49.286 -37.806 -0.124 1.00 13.18 251 ALA A O 1
ATOM 4603 N N . ASP B 1 252 ? 48.951 -36.008 1.195 1.00 13.18 252 ASP A N 1
ATOM 4604 C CA . ASP B 1 252 ? 47.809 -36.620 1.862 1.00 12.97 252 ASP A CA 1
ATOM 4605 C C . ASP B 1 252 ? 46.663 -36.864 0.883 1.00 11.67 252 ASP A C 1
ATOM 4606 O O . ASP B 1 252 ? 45.988 -37.900 0.956 1.00 11.61 252 ASP A O 1
ATOM 4611 N N . TYR B 1 253 ? 46.427 -35.916 -0.031 1.00 11.08 253 TYR A N 1
ATOM 4612 C CA . TYR B 1 253 ? 45.407 -36.103 -1.060 1.00 11.17 253 TYR A CA 1
ATOM 4613 C C . TYR B 1 253 ? 45.692 -37.352 -1.882 1.00 11.76 253 TYR A C 1
ATOM 4614 O O . TYR B 1 253 ? 44.794 -38.162 -2.142 1.00 12.08 253 TYR A O 1
ATOM 4623 N N . TYR B 1 254 ? 46.940 -37.510 -2.323 1.00 10.72 254 TYR A N 1
ATOM 4624 C CA . TYR B 1 254 ? 47.287 -38.661 -3.139 1.00 11.61 254 TYR A CA 1
ATOM 4625 C C . TYR B 1 254 ? 47.133 -39.956 -2.353 1.00 13.48 254 TYR A C 1
ATOM 4626 O O . TYR B 1 254 ? 46.637 -40.962 -2.885 1.00 13.68 254 TYR A O 1
ATOM 4635 N N . GLN B 1 255 ? 47.551 -39.952 -1.083 1.00 11.59 255 GLN A N 1
ATOM 4636 C CA . GLN B 1 255 ? 47.448 -41.170 -0.284 1.00 15.61 255 GLN A CA 1
ATOM 4637 C C . GLN B 1 255 ? 45.998 -41.623 -0.171 1.00 14.38 255 GLN A C 1
ATOM 4638 O O . GLN B 1 255 ? 45.690 -42.808 -0.346 1.00 16.97 255 GLN A O 1
ATOM 4644 N N . VAL B 1 256 ? 45.089 -40.689 0.111 1.00 12.73 256 VAL A N 1
ATOM 4645 C CA . VAL B 1 256 ? 43.675 -41.040 0.229 1.00 12.12 256 VAL A CA 1
ATOM 4646 C C . VAL B 1 256 ? 43.106 -41.474 -1.122 1.00 12.71 256 VAL A C 1
ATOM 4647 O O . VAL B 1 256 ? 42.368 -42.463 -1.206 1.00 13.63 256 VAL A O 1
ATOM 4651 N N . MET B 1 257 ? 43.425 -40.744 -2.194 1.00 12.40 257 MET A N 1
ATOM 4652 C CA . MET B 1 257 ? 42.903 -41.106 -3.513 1.00 11.50 257 MET A CA 1
ATOM 4653 C C . MET B 1 257 ? 43.271 -42.541 -3.875 1.00 13.11 257 MET A C 1
ATOM 4654 O O . MET B 1 257 ? 42.417 -43.321 -4.317 1.00 13.69 257 MET A O 1
ATOM 4659 N N . PHE B 1 258 ? 44.539 -42.916 -3.672 1.00 13.76 258 PHE A N 1
ATOM 4660 C CA . PHE B 1 258 ? 44.952 -44.277 -3.996 1.00 15.12 258 PHE A CA 1
ATOM 4661 C C . PHE B 1 258 ? 44.296 -45.291 -3.059 1.00 16.20 258 PHE A C 1
ATOM 4662 O O . PHE B 1 258 ? 43.876 -46.370 -3.501 1.00 16.18 258 PHE A O 1
ATOM 4670 N N . GLU B 1 259 ? 44.190 -44.964 -1.766 1.00 15.13 259 GLU A N 1
ATOM 4671 C CA . GLU B 1 259 ? 43.543 -45.876 -0.823 1.00 17.62 259 GLU A CA 1
ATOM 4672 C C . GLU B 1 259 ? 42.085 -46.126 -1.191 1.00 18.20 259 GLU A C 1
ATOM 4673 O O . GLU B 1 259 ? 41.603 -47.267 -1.114 1.00 16.76 259 GLU A O 1
ATOM 4679 N N . LYS B 1 260 ? 41.366 -45.074 -1.596 1.00 13.89 260 LYS A N 1
ATOM 4680 C CA . LYS B 1 260 ? 39.946 -45.215 -1.890 1.00 14.57 260 LYS A CA 1
ATOM 4681 C C . LYS B 1 260 ? 39.713 -45.929 -3.216 1.00 16.78 260 LYS A C 1
ATOM 4682 O O . LYS B 1 260 ? 38.767 -46.720 -3.335 1.00 18.85 260 LYS A O 1
ATOM 4688 N N . THR B 1 261 ? 40.554 -45.668 -4.224 1.00 14.64 261 THR A N 1
ATOM 4689 C CA . THR B 1 261 ? 40.324 -46.249 -5.545 1.00 15.01 261 THR A CA 1
ATOM 4690 C C . THR B 1 261 ? 40.926 -47.633 -5.708 1.00 15.77 261 THR A C 1
ATOM 4691 O O . THR B 1 261 ? 40.489 -48.369 -6.598 1.00 15.11 261 THR A O 1
ATOM 4695 N N . ALA B 1 262 ? 41.917 -48.000 -4.882 1.00 18.51 262 ALA A N 1
ATOM 4696 C CA . ALA B 1 262 ? 42.566 -49.303 -5.029 1.00 18.68 262 ALA A CA 1
ATOM 4697 C C . ALA B 1 262 ? 41.574 -50.448 -4.881 1.00 20.36 262 ALA A C 1
ATOM 4698 O O . ALA B 1 262 ? 41.769 -51.516 -5.471 1.00 19.66 262 ALA A O 1
ATOM 4700 N N . SER B 1 263 ? 40.521 -50.251 -4.099 1.00 18.56 263 SER A N 1
ATOM 4701 C CA . SER B 1 263 ? 39.530 -51.291 -3.864 1.00 21.88 263 SER A CA 1
ATOM 4702 C C . SER B 1 263 ? 38.434 -51.319 -4.922 1.00 22.51 263 SER A C 1
ATOM 4703 O O . SER B 1 263 ? 37.526 -52.157 -4.831 1.00 23.67 263 SER A O 1
ATOM 4706 N N . ARG B 1 264 ? 38.493 -50.435 -5.920 1.00 18.02 264 ARG A N 1
ATOM 4707 C CA . ARG B 1 264 ? 37.535 -50.424 -7.027 1.00 15.87 264 ARG A CA 1
ATOM 4708 C C . ARG B 1 264 ? 38.222 -51.026 -8.245 1.00 19.09 264 ARG A C 1
ATOM 4709 O O . ARG B 1 264 ? 39.049 -50.373 -8.890 1.00 16.09 264 ARG A O 1
ATOM 4717 N N . SER B 1 265 ? 37.874 -52.271 -8.578 1.00 18.05 265 SER A N 1
ATOM 4718 C CA . SER B 1 265 ? 38.590 -52.921 -9.671 1.00 18.40 265 SER A CA 1
ATOM 4719 C C . SER B 1 265 ? 38.324 -52.254 -11.018 1.00 18.68 265 SER A C 1
ATOM 4720 O O . SER B 1 265 ? 39.137 -52.405 -11.934 1.00 20.40 265 SER A O 1
ATOM 4723 N N . TRP B 1 266 ? 37.226 -51.505 -11.154 1.00 15.53 266 TRP A N 1
ATOM 4724 C CA . TRP B 1 266 ? 36.933 -50.778 -12.386 1.00 13.11 266 TRP A CA 1
ATOM 4725 C C . TRP B 1 266 ? 37.704 -49.464 -12.518 1.00 14.45 266 TRP A C 1
ATOM 4726 O O . TRP B 1 266 ? 37.682 -48.861 -13.599 1.00 14.60 266 TRP A O 1
ATOM 4737 N N . VAL B 1 267 ? 38.378 -48.988 -11.469 1.00 13.97 267 VAL A N 1
ATOM 4738 C CA . VAL B 1 267 ? 39.253 -47.826 -11.637 1.00 13.94 267 VAL A CA 1
ATOM 4739 C C . VAL B 1 267 ? 40.530 -48.332 -12.296 1.00 14.59 267 VAL A C 1
ATOM 4740 O O . VAL B 1 267 ? 41.382 -48.945 -11.651 1.00 15.07 267 VAL A O 1
ATOM 4744 N N . GLY B 1 268 ? 40.652 -48.095 -13.596 1.00 13.61 268 GLY A N 1
ATOM 4745 C CA . GLY B 1 268 ? 41.688 -48.720 -14.383 1.00 13.26 268 GLY A CA 1
ATOM 4746 C C . GLY B 1 268 ? 42.960 -47.926 -14.546 1.00 13.29 268 GLY A C 1
ATOM 4747 O O . GLY B 1 268 ? 43.794 -48.293 -15.380 1.00 15.85 268 GLY A O 1
ATOM 4748 N N . GLY B 1 269 ? 43.139 -46.840 -13.802 1.00 13.10 269 GLY A N 1
ATOM 4749 C CA . GLY B 1 269 ? 44.381 -46.106 -13.875 1.00 13.04 269 GLY A CA 1
ATOM 4750 C C . GLY B 1 269 ? 44.172 -44.605 -13.799 1.00 12.57 269 GLY A C 1
ATOM 4751 O O . GLY B 1 269 ? 43.071 -44.113 -13.534 1.00 11.88 269 GLY A O 1
ATOM 4752 N N . PHE B 1 270 ? 45.266 -43.885 -14.070 1.00 10.69 270 PHE A N 1
ATOM 4753 C CA . PHE B 1 270 ? 45.376 -42.446 -13.853 1.00 11.74 270 PHE A CA 1
ATOM 4754 C C . PHE B 1 270 ? 46.260 -41.813 -14.914 1.00 12.63 270 PHE A C 1
ATOM 4755 O O . PHE B 1 270 ? 47.257 -42.402 -15.337 1.00 13.90 270 PHE A O 1
ATOM 4763 N N . GLY B 1 271 ? 45.905 -40.597 -15.319 1.00 12.43 271 GLY A N 1
ATOM 4764 C CA . GLY B 1 271 ? 46.843 -39.728 -16.005 1.00 10.35 271 GLY A CA 1
ATOM 4765 C C . GLY B 1 271 ? 47.107 -38.536 -15.107 1.00 13.60 271 GLY A C 1
ATOM 4766 O O . GLY B 1 271 ? 46.446 -37.501 -15.241 1.00 14.43 271 GLY A O 1
ATOM 4767 N N . LEU B 1 272 ? 48.040 -38.675 -14.160 1.00 12.48 272 LEU A N 1
ATOM 4768 C CA . LEU B 1 272 ? 48.170 -37.666 -13.113 1.00 12.18 272 LEU A CA 1
ATOM 4769 C C . LEU B 1 272 ? 48.546 -36.306 -13.700 1.00 10.86 272 LEU A C 1
ATOM 4770 O O . LEU B 1 272 ? 49.332 -36.206 -14.649 1.00 12.40 272 LEU A O 1
ATOM 4775 N N . TRP B 1 273 ? 47.975 -35.254 -13.122 1.00 11.30 273 TRP A N 1
ATOM 4776 C CA . TRP B 1 273 ? 48.159 -33.884 -13.587 1.00 11.06 273 TRP A CA 1
ATOM 4777 C C . TRP B 1 273 ? 49.021 -33.132 -12.581 1.00 13.08 273 TRP A C 1
ATOM 4778 O O . TRP B 1 273 ? 48.636 -33.036 -11.413 1.00 13.26 273 TRP A O 1
ATOM 4789 N N . ASP B 1 274 ? 50.178 -32.600 -13.007 1.00 13.34 274 ASP A N 1
ATOM 4790 C CA . ASP B 1 274 ? 50.820 -32.793 -14.312 1.00 12.34 274 ASP A CA 1
ATOM 4791 C C . ASP B 1 274 ? 52.333 -32.627 -14.125 1.00 13.80 274 ASP A C 1
ATOM 4792 O O . ASP B 1 274 ? 52.785 -32.155 -13.082 1.00 15.07 274 ASP A O 1
ATOM 4797 N N . TRP B 1 275 ? 53.111 -32.993 -15.140 1.00 14.04 275 TRP A N 1
ATOM 4798 C CA . TRP B 1 275 ? 54.567 -32.895 -15.092 1.00 15.41 275 TRP A CA 1
ATOM 4799 C C . TRP B 1 275 ? 55.019 -31.917 -16.166 1.00 16.69 275 TRP A C 1
ATOM 4800 O O . TRP B 1 275 ? 54.739 -32.123 -17.351 1.00 14.47 275 TRP A O 1
ATOM 4811 N N . GLN B 1 276 ? 55.720 -30.861 -15.761 1.00 16.18 276 GLN A N 1
ATOM 4812 C CA . GLN B 1 276 ? 56.057 -29.792 -16.696 1.00 16.35 276 GLN A CA 1
ATOM 4813 C C . GLN B 1 276 ? 57.150 -30.219 -17.675 1.00 18.89 276 GLN A C 1
ATOM 4814 O O . GLN B 1 276 ? 58.082 -30.943 -17.316 1.00 16.34 276 GLN A O 1
ATOM 4820 N N . THR B 1 277 ? 57.024 -29.762 -18.927 1.00 17.55 277 THR A N 1
ATOM 4821 C CA . THR B 1 277 ? 58.113 -29.904 -19.895 1.00 17.73 277 THR A CA 1
ATOM 4822 C C . THR B 1 277 ? 59.370 -29.198 -19.410 1.00 18.30 277 THR A C 1
ATOM 4823 O O . THR B 1 277 ? 60.471 -29.767 -19.438 1.00 17.88 277 THR A O 1
ATOM 4827 N N . TYR B 1 278 ? 59.226 -27.941 -19.000 1.00 17.26 278 TYR A N 1
ATOM 4828 C CA . TYR B 1 278 ? 60.314 -27.153 -18.425 1.00 21.13 278 TYR A CA 1
ATOM 4829 C C . TYR B 1 278 ? 60.163 -27.274 -16.910 1.00 19.50 278 TYR A C 1
ATOM 4830 O O . TYR B 1 278 ? 59.490 -26.471 -16.260 1.00 22.04 278 TYR A O 1
ATOM 4839 N N . LEU B 1 279 ? 60.782 -28.313 -16.360 1.00 19.52 279 LEU A N 1
ATOM 4840 C CA . LEU B 1 279 ? 60.629 -28.653 -14.954 1.00 20.37 279 LEU A CA 1
ATOM 4841 C C . LEU B 1 279 ? 61.405 -27.682 -14.071 1.00 23.23 279 LEU A C 1
ATOM 4842 O O . LEU B 1 279 ? 62.518 -27.275 -14.407 1.00 23.64 279 LEU A O 1
ATOM 4847 N N . TYR B 1 280 ? 60.822 -27.326 -12.928 1.00 20.15 280 TYR A N 1
ATOM 4848 C CA . TYR B 1 280 ? 61.537 -26.494 -11.968 1.00 22.16 280 TYR A CA 1
ATOM 4849 C C . TYR B 1 280 ? 62.751 -27.237 -11.405 1.00 20.42 280 TYR A C 1
ATOM 4850 O O . TYR B 1 280 ? 62.835 -28.470 -11.443 1.00 19.95 280 TYR A O 1
ATOM 4859 N N . ASP B 1 281 ? 63.718 -26.466 -10.900 1.00 24.77 281 ASP A N 1
ATOM 4860 C CA . ASP B 1 281 ? 64.868 -27.066 -10.228 1.00 26.56 281 ASP A CA 1
ATOM 4861 C C . ASP B 1 281 ? 64.415 -27.735 -8.938 1.00 20.82 281 ASP A C 1
ATOM 4862 O O . ASP B 1 281 ? 63.571 -27.201 -8.217 1.00 20.07 281 ASP A O 1
ATOM 4867 N N . GLU B 1 282 ? 64.978 -28.912 -8.642 1.00 24.39 282 GLU A N 1
ATOM 4868 C CA . GLU B 1 282 ? 64.517 -29.657 -7.468 1.00 22.06 282 GLU A CA 1
ATOM 4869 C C . GLU B 1 282 ? 64.684 -28.849 -6.188 1.00 23.46 282 GLU A C 1
ATOM 4870 O O . GLU B 1 282 ? 63.888 -28.994 -5.253 1.00 22.72 282 GLU A O 1
ATOM 4876 N N . LYS B 1 283 ? 65.684 -27.967 -6.134 1.00 25.06 283 LYS A N 1
ATOM 4877 C CA . LYS B 1 283 ? 65.884 -27.166 -4.931 1.00 26.19 283 LYS A CA 1
ATOM 4878 C C . LYS B 1 283 ? 64.762 -26.155 -4.711 1.00 26.84 283 LYS A C 1
ATOM 4879 O O . LYS B 1 283 ? 64.644 -25.613 -3.607 1.00 25.12 283 LYS A O 1
ATOM 4885 N N . ASP B 1 284 ? 63.944 -25.883 -5.730 1.00 23.51 284 ASP A N 1
ATOM 4886 C CA . ASP B 1 284 ? 62.790 -25.002 -5.592 1.00 23.57 284 ASP A CA 1
ATOM 4887 C C . ASP B 1 284 ? 61.489 -25.756 -5.349 1.00 21.73 284 ASP A C 1
ATOM 4888 O O . ASP B 1 284 ? 60.431 -25.125 -5.278 1.00 22.15 284 ASP A O 1
ATOM 4893 N N . ALA B 1 285 ? 61.542 -27.082 -5.216 1.00 19.27 285 ALA A N 1
ATOM 4894 C CA . ALA B 1 285 ? 60.315 -27.861 -5.052 1.00 22.71 285 ALA A CA 1
ATOM 4895 C C . ALA B 1 285 ? 59.527 -27.428 -3.824 1.00 20.19 285 ALA A C 1
ATOM 4896 O O . ALA B 1 285 ? 58.293 -27.361 -3.868 1.00 19.48 285 ALA A O 1
ATOM 4898 N N . THR B 1 286 ? 60.214 -27.129 -2.716 1.00 20.33 286 THR A N 1
ATOM 4899 C CA . THR B 1 286 ? 59.479 -26.855 -1.484 1.00 20.95 286 THR A CA 1
ATOM 4900 C C . THR B 1 286 ? 58.778 -25.508 -1.500 1.00 20.51 286 THR A C 1
ATOM 4901 O O . THR B 1 286 ? 58.011 -25.227 -0.577 1.00 21.53 286 THR A O 1
ATOM 4905 N N . LYS B 1 287 ? 59.030 -24.669 -2.503 1.00 19.70 287 LYS A N 1
ATOM 4906 C CA . LYS B 1 287 ? 58.325 -23.405 -2.653 1.00 21.80 287 LYS A CA 1
ATOM 4907 C C . LYS B 1 287 ? 57.334 -23.437 -3.810 1.00 19.12 287 LYS A C 1
ATOM 4908 O O . LYS B 1 287 ? 56.728 -22.412 -4.128 1.00 21.04 287 LYS A O 1
ATOM 4914 N N . ASN B 1 288 ? 57.147 -24.591 -4.438 1.00 18.16 288 ASN A N 1
ATOM 4915 C CA . ASN B 1 288 ? 56.266 -24.704 -5.596 1.00 19.59 288 ASN A CA 1
ATOM 4916 C C . ASN B 1 288 ? 54.870 -25.097 -5.126 1.00 15.19 288 ASN A C 1
ATOM 4917 O O . ASN B 1 288 ? 54.712 -26.116 -4.446 1.00 16.43 288 ASN A O 1
ATOM 4922 N N . ASP B 1 289 ? 53.860 -24.295 -5.488 1.00 14.56 289 ASP A N 1
ATOM 4923 C CA . ASP B 1 289 ? 52.492 -24.527 -5.039 1.00 16.20 289 ASP A CA 1
ATOM 4924 C C . ASP B 1 289 ? 51.570 -25.036 -6.152 1.00 14.42 289 ASP A C 1
ATOM 4925 O O . ASP B 1 289 ? 50.347 -24.949 -6.021 1.00 14.58 289 ASP A O 1
ATOM 4930 N N . ASP B 1 290 ? 52.121 -25.593 -7.223 1.00 14.00 290 ASP A N 1
ATOM 4931 C CA . ASP B 1 290 ? 51.308 -26.043 -8.345 1.00 15.30 290 ASP A CA 1
ATOM 4932 C C . ASP B 1 290 ? 51.091 -27.562 -8.278 1.00 14.28 290 ASP A C 1
ATOM 4933 O O . ASP B 1 290 ? 51.294 -28.187 -7.233 1.00 12.46 290 ASP A O 1
ATOM 4938 N N . TYR B 1 291 ? 50.672 -28.172 -9.398 1.00 11.87 291 TYR A N 1
ATOM 4939 C CA . TYR B 1 291 ? 50.356 -29.600 -9.387 1.00 12.37 291 TYR A CA 1
ATOM 4940 C C . TYR B 1 291 ? 51.589 -30.496 -9.395 1.00 11.45 291 TYR A C 1
ATOM 4941 O O . TYR B 1 291 ? 51.465 -31.687 -9.087 1.00 11.70 291 TYR A O 1
ATOM 4950 N N . GLY B 1 292 ? 52.755 -29.967 -9.763 1.00 12.62 292 GLY A N 1
ATOM 4951 C CA . GLY B 1 292 ? 53.955 -30.782 -9.840 1.00 12.23 292 GLY A CA 1
ATOM 4952 C C . GLY B 1 292 ? 54.254 -31.539 -8.564 1.00 12.56 292 GLY A C 1
ATOM 4953 O O . GLY B 1 292 ? 53.966 -31.047 -7.469 1.00 13.89 292 GLY A O 1
ATOM 4954 N N . VAL B 1 293 ? 54.810 -32.745 -8.693 1.00 13.68 293 VAL A N 1
ATOM 4955 C CA . VAL B 1 293 ? 55.182 -33.558 -7.534 1.00 13.44 293 VAL A CA 1
ATOM 4956 C C . VAL B 1 293 ? 56.687 -33.757 -7.412 1.00 15.65 293 VAL A C 1
ATOM 4957 O O . VAL B 1 293 ? 57.142 -34.305 -6.392 1.00 15.61 293 VAL A O 1
ATOM 4961 N N . PHE B 1 294 ? 57.466 -33.354 -8.413 1.00 16.02 294 PHE A N 1
ATOM 4962 C CA . PHE B 1 294 ? 58.923 -33.443 -8.376 1.00 16.97 294 PHE A CA 1
ATOM 4963 C C . PHE B 1 294 ? 59.481 -32.814 -7.104 1.00 15.18 294 PHE A C 1
ATOM 4964 O O . PHE B 1 294 ? 59.200 -31.653 -6.798 1.00 16.53 294 PHE A O 1
ATOM 4972 N N . GLY B 1 295 ? 60.253 -33.596 -6.352 1.00 18.30 295 GLY A N 1
ATOM 4973 C CA . GLY B 1 295 ? 60.870 -33.094 -5.135 1.00 19.11 295 GLY A CA 1
ATOM 4974 C C . GLY B 1 295 ? 59.947 -32.889 -3.956 1.00 19.64 295 GLY A C 1
ATOM 4975 O O . GLY B 1 295 ? 60.386 -32.352 -2.935 1.00 18.78 295 GLY A O 1
ATOM 4976 N N . LYS B 1 296 ? 58.689 -33.308 -4.053 1.00 15.42 296 LYS A N 1
ATOM 4977 C CA . LYS B 1 296 ? 57.684 -33.132 -3.021 1.00 15.15 296 LYS A CA 1
ATOM 4978 C C . LYS B 1 296 ? 57.326 -34.477 -2.404 1.00 14.30 296 LYS A C 1
ATOM 4979 O O . LYS B 1 296 ? 57.564 -35.526 -3.012 1.00 16.65 296 LYS A O 1
ATOM 4985 N N . PRO B 1 297 ? 56.749 -34.492 -1.194 1.00 14.26 297 PRO A N 1
ATOM 4986 C CA . PRO B 1 297 ? 56.418 -35.786 -0.566 1.00 16.47 297 PRO A CA 1
ATOM 4987 C C . PRO B 1 297 ? 55.421 -36.626 -1.355 1.00 18.52 297 PRO A C 1
ATOM 4988 O O . PRO B 1 297 ? 55.448 -37.856 -1.235 1.00 18.25 297 PRO A O 1
ATOM 4992 N N . ALA B 1 298 ? 54.550 -36.018 -2.169 1.00 14.96 298 ALA A N 1
ATOM 4993 C CA . ALA B 1 298 ? 53.638 -36.826 -2.978 1.00 16.64 298 ALA A CA 1
ATOM 4994 C C . ALA B 1 298 ? 54.380 -37.689 -3.991 1.00 15.46 298 ALA A C 1
ATOM 4995 O O . ALA B 1 298 ? 53.849 -38.721 -4.418 1.00 15.02 298 ALA A O 1
ATOM 4997 N N . GLU B 1 299 ? 55.594 -37.285 -4.385 1.00 15.77 299 GLU A N 1
ATOM 4998 C CA . GLU B 1 299 ? 56.373 -38.045 -5.362 1.00 16.69 299 GLU A CA 1
ATOM 4999 C C . GLU B 1 299 ? 56.591 -39.478 -4.896 1.00 17.37 299 GLU A C 1
ATOM 5000 O O . GLU B 1 299 ? 56.450 -40.426 -5.677 1.00 15.53 299 GLU A O 1
ATOM 5006 N N . ARG B 1 300 ? 56.947 -39.651 -3.623 1.00 16.19 300 ARG A N 1
ATOM 5007 C CA . ARG B 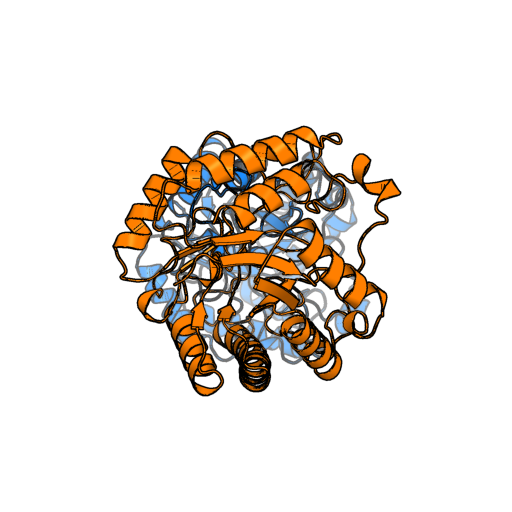1 300 ? 57.191 -40.992 -3.106 1.00 18.89 300 ARG A CA 1
ATOM 5008 C C . ARG B 1 300 ? 55.895 -41.778 -2.958 1.00 19.21 300 ARG A C 1
ATOM 5009 O O . ARG B 1 300 ? 55.888 -42.999 -3.154 1.00 17.21 300 ARG A O 1
ATOM 5011 N N . VAL B 1 301 ? 54.791 -41.100 -2.615 1.00 17.60 301 VAL A N 1
ATOM 5012 C CA . VAL B 1 301 ? 53.499 -41.782 -2.515 1.00 15.38 301 VAL A CA 1
ATOM 5013 C C . VAL B 1 301 ? 53.104 -42.358 -3.869 1.00 14.14 301 VAL A C 1
ATOM 5014 O O . VAL B 1 301 ? 52.638 -43.502 -3.960 1.00 16.95 301 VAL A O 1
ATOM 5018 N N . ILE B 1 302 ? 53.280 -41.575 -4.938 1.00 14.17 302 ILE A N 1
ATOM 5019 C CA . ILE B 1 302 ? 52.904 -42.031 -6.276 1.00 11.63 302 ILE A CA 1
ATOM 5020 C C . ILE B 1 302 ? 53.788 -43.196 -6.713 1.00 15.78 302 ILE A C 1
ATOM 5021 O O . ILE B 1 302 ? 53.295 -44.233 -7.176 1.00 15.98 302 ILE A O 1
ATOM 5026 N N . LYS B 1 303 ? 55.108 -43.041 -6.579 1.00 14.89 303 LYS A N 1
ATOM 5027 C CA . LYS B 1 303 ? 56.016 -44.100 -7.015 1.00 18.26 303 LYS A CA 1
ATOM 5028 C C . LYS B 1 303 ? 55.714 -45.413 -6.303 1.00 17.97 303 LYS A C 1
ATOM 5029 O O . LYS B 1 303 ? 55.696 -46.482 -6.929 1.00 18.86 303 LYS A O 1
ATOM 5035 N N . ALA B 1 304 ? 55.479 -45.353 -4.994 1.00 18.24 304 ALA A N 1
ATOM 5036 C CA . ALA B 1 304 ? 55.224 -46.580 -4.253 1.00 19.07 304 ALA A CA 1
ATOM 5037 C C . ALA B 1 304 ? 53.920 -47.217 -4.705 1.00 19.99 304 ALA A C 1
ATOM 5038 O O . ALA B 1 304 ? 53.852 -48.436 -4.887 1.00 18.57 304 ALA A O 1
ATOM 5040 N N . TYR B 1 305 ? 52.878 -46.405 -4.923 1.00 15.70 305 TYR A N 1
ATOM 5041 C CA . TYR B 1 305 ? 51.612 -46.978 -5.362 1.00 17.55 305 TYR A CA 1
ATOM 5042 C C . TYR B 1 305 ? 51.741 -47.588 -6.755 1.00 17.82 305 TYR A C 1
ATOM 5043 O O . TYR B 1 305 ? 51.305 -48.724 -6.988 1.00 18.48 305 TYR A O 1
ATOM 5052 N N . TYR B 1 306 ? 52.341 -46.840 -7.693 1.00 15.69 306 TYR A N 1
ATOM 5053 C CA . TYR B 1 306 ? 52.537 -47.347 -9.050 1.00 16.44 306 TYR A CA 1
ATOM 5054 C C . TYR B 1 306 ? 53.407 -48.605 -9.060 1.00 23.35 306 TYR A C 1
ATOM 5055 O O . TYR B 1 306 ? 53.175 -49.514 -9.867 1.00 18.95 306 TYR A O 1
ATOM 5064 N N . GLN B 1 307 ? 54.399 -48.693 -8.167 1.00 19.12 307 GLN A N 1
ATOM 5065 C CA . GLN B 1 307 ? 55.214 -49.905 -8.121 1.00 21.70 307 GLN A CA 1
ATOM 5066 C C . GLN B 1 307 ? 54.457 -51.092 -7.544 1.00 25.63 307 GLN A C 1
ATOM 5067 O O . GLN B 1 307 ? 54.864 -52.237 -7.770 1.00 27.41 307 GLN A O 1
ATOM 5073 N N . SER B 1 308 ? 53.353 -50.847 -6.841 1.00 25.21 308 SER A N 1
ATOM 5074 C CA . SER B 1 308 ? 52.556 -51.889 -6.208 1.00 24.04 308 SER A CA 1
ATOM 5075 C C . SER B 1 308 ? 51.458 -52.449 -7.104 1.00 27.87 308 SER A C 1
ATOM 5076 O O . SER B 1 308 ? 50.850 -53.460 -6.740 1.00 29.48 308 SER A O 1
ATOM 5079 N N . ARG B 1 309 ? 51.163 -51.814 -8.236 1.00 27.95 309 ARG A N 1
ATOM 5080 C CA . ARG B 1 309 ? 50.054 -52.259 -9.085 1.00 28.07 309 ARG A CA 1
ATOM 5081 C C . ARG B 1 309 ? 50.578 -52.943 -10.349 1.00 31.46 309 ARG A C 1
ATOM 5082 O O . ARG B 1 309 ? 51.792 -53.012 -10.571 1.00 28.14 309 ARG A O 1
#

CATH classification: 3.20.20.80

Sequence (618 aa):
MEFIKGFTFGWDSQKGYFKTERAKESLRLMQERTASEYVIVALAALQDTAHSTEVDFQGSHMVDDDELIELIDYAKSLGLKVILKPTVNCRNGTWRAHINFFDMDIPGEPTWDEWFESYINYQKHYAKIAEKTNCEMFVVGCEMVQAERREDKWRELIAEVRKDYRGLVTYNTDKYQEDNVKFWDALDVISSSGYYPINDWDRQLDRIEAVVKQYDKPFFFVAAGCPSRSGSALLPNKWDLEGAINLQEQADYYQVMFEKTASRSWVGGFGLWDWQTYLYDEKDATKNDDYGVFGKPAERVIKAYYQSRMEFIKGFTFGWDSQKGYFKTERAKESLRLMQERTASEYVIVALAALQDTAHSTEVDFQGSHMVDDDELIELIDYAKSLGLKVILKPTVNCRNGTWRAHINFFDMDIPGEPTWDEWFESYINYQKHYAKIAEKTNCEMFVVGCEMVQAERREDKWRELIAEVRKDYRGLVTYNTDKYQEDNVKFWDALDVISSSGYYPINDWDRQLDRIEAVVKQYDKPFFFVAAGCPSRSGSALLPNKWDLEGAINLQEQADYYQVMFEKTASRSWVGGFGLWDWQTYLYDEKDATKNDDYGVFGKPAERVIKAYYQSR

Radius of gyration: 28.7 Å; Cα contacts (8 Å, |Δi|>4): 1298; chains: 2; bounding box: 71×73×52 Å

Secondary structure (DSSP, 8-state):
---EEEEEE-TT--TTGGGSHHHHHHHHHHHHHH--SEEEEEEEEEESSTT----B-SSTTS--HHHHHHHHHHHHHTT-EEEEEEEEEETT---GGG----SS--TTS--HHHHHHHHHHHHHHHHHHHHHTT-SEEEEEES-GGGGG-HHHHHHHHHHHHHH--SEEEEEE-TT-TTT-S-GGGSSEEEEE----TT-HHHHHHHHHHHHTTSS--EEEEEE---SBTTGGGSTT-TT----B-HHHHHHHHHHHHHHHHT-TTEEEEEEEEE-SSPPPGGGGGG--SS--TTSHHHHHHHHHHHH-/---EEEEEE-TT--TTGGGSHHHHHHHHHHHHHH--SEEEEEEEEEESSTT----B-SSTTS--HHHHHHHHHHHHHTT-EEEEEEEEEETT---GGG----SS--TTS--HHHHHHHHHHHHHHHHHHHHHTT-SEEEEEES-GGGTT-HHHHHHHHHHHHHH--SEEEEEE-TT-TTT---GGGSSEEEEE----TT-HHHHHHHHHHHHHHTT--EEEEEE---SBTTTTTSTT-TT----B-HHHHHHHHHHHHHHHHT-TTEEEEEEEEE-SSPPPGGGGGG--SS--TTSHHHHHHHHHHHH-

InterPro domains:
  IPR017853 Glycoside hydrolase superfamily [SSF51445] (63-279)
  IPR055151 Glycoside Hydrolase Family 113 [PF22612] (7-296)